Protein 4UHB (pdb70)

Sequence (640 aa):
KKIEHKMVAVNGLNMHLAELGEGPTILFIHGFPELWYSWRHQMVYLAERGYRAVAPDLRGYGDTTGAPLNDPSKFSILHLVGDVVALLEAIAPNEEKVFVVAHDWGALIAWHLCLFRPDKVKALVNLSSVHFSKRNPKMNKVEGLKAIYGEDHYVSRFQVPGEIEAEFAPIGAKSVLKKILTYRDPAPFYFPKGKGLEAIPDAPVALSSWLSEEELDYYANKFEQTGFTGAVNYYRALPINWELTAPWTGAQVKVPTKFIVGEFDLVYHIPGAKEYIHNGGFKKDVPLLEEVVVLEGAAHFVSQERPHEISKHIYDFIQKFTKIEHKMVAVNGLNMHLAELGEGPTILFIHGFPELWYSWRHQMVYLAERGYRAVAPDLRGYGDTTGAPLNDPSKFSILHLVGDVVALLEAIAPNEEKVFVVAHDWGALIAWHLCLFRPDKVKALVNLSVHFSKRNPKMNKVEGLKAIYGEDHYVSRFQVPGEIEAEFAPIGAKSVLKKILTYRDPAPFYFPKGKGLEAIPDAPVALSSWLSEEELDYYANKFEQTGFTGAVNYYRALPINWELTAPWTGAQVKVPTKFIVGEFDLVYHIPGAKEYIHNGGFKKDVPLLEEVVVLEGAAHFVSQERPHEISKHIYDFIQKF

Structure (mmCIF, N/CA/C/O backbone):
data_4UHB
#
_entry.id   4UHB
#
_cell.length_a   55.800
_cell.length_b   96.330
_cell.length_c   121.780
_cell.angle_alpha   90.00
_cell.angle_beta   90.00
_cell.angle_gamma   90.00
#
_symmetry.space_group_name_H-M   'P 21 21 21'
#
loop_
_entity.id
_entity.type
_entity.pdbx_description
1 polymer 'EPOXIDE HYDROLASE'
2 non-polymer GLYCEROL
3 non-polymer 1,2-ETHANEDIOL
4 water water
#
loop_
_atom_site.group_PDB
_atom_site.id
_atom_site.type_symbol
_atom_site.label_atom_id
_atom_site.label_alt_id
_atom_site.label_comp_id
_atom_site.label_asym_id
_atom_site.label_entity_id
_atom_site.label_seq_id
_atom_site.pdbx_PDB_ins_code
_atom_site.Cartn_x
_atom_site.Cartn_y
_atom_site.Cartn_z
_atom_site.occupancy
_atom_site.B_iso_or_equiv
_atom_site.auth_seq_id
_atom_site.auth_comp_id
_atom_site.auth_asym_id
_atom_site.auth_atom_id
_atom_site.pdbx_PDB_model_num
ATOM 1 N N . LYS A 1 2 ? 15.061 88.262 4.124 1.00 58.51 2 LYS A N 1
ATOM 2 C CA . LYS A 1 2 ? 15.697 87.505 2.990 1.00 54.19 2 LYS A CA 1
ATOM 3 C C . LYS A 1 2 ? 16.748 86.613 3.574 1.00 49.18 2 LYS A C 1
ATOM 4 O O . LYS A 1 2 ? 17.208 86.864 4.665 1.00 49.51 2 LYS A O 1
ATOM 10 N N . LYS A 1 3 ? 17.106 85.544 2.883 1.00 46.12 3 LYS A N 1
ATOM 11 C CA . LYS A 1 3 ? 18.254 84.751 3.282 1.00 41.76 3 LYS A CA 1
ATOM 12 C C . LYS A 1 3 ? 19.436 85.432 2.595 1.00 36.52 3 LYS A C 1
ATOM 13 O O . LYS A 1 3 ? 19.269 86.224 1.694 1.00 37.08 3 LYS A O 1
ATOM 19 N N . ILE A 1 4 ? 20.626 85.083 3.039 1.00 32.91 4 ILE A N 1
ATOM 20 C CA . ILE A 1 4 ? 21.883 85.512 2.421 1.00 29.23 4 ILE A CA 1
ATOM 21 C C . ILE A 1 4 ? 21.898 85.011 0.990 1.00 27.60 4 ILE A C 1
ATOM 22 O O . ILE A 1 4 ? 21.652 83.827 0.754 1.00 27.55 4 ILE A O 1
ATOM 27 N N . GLU A 1 5 ? 22.180 85.907 0.055 1.00 27.31 5 GLU A N 1
ATOM 28 C CA . GLU A 1 5 ? 22.248 85.578 -1.354 1.00 27.08 5 GLU A CA 1
ATOM 29 C C . GLU A 1 5 ? 23.703 85.368 -1.813 1.00 24.09 5 GLU A C 1
ATOM 30 O O . GLU A 1 5 ? 24.629 86.067 -1.343 1.00 23.73 5 GLU A O 1
ATOM 36 N N . HIS A 1 6 ? 23.903 84.418 -2.722 1.00 22.78 6 HIS A N 1
ATOM 37 C CA . HIS A 1 6 ? 25.230 84.102 -3.220 1.00 20.75 6 HIS A CA 1
ATOM 38 C C . HIS A 1 6 ? 25.324 84.310 -4.702 1.00 22.61 6 HIS A C 1
ATOM 39 O O . HIS A 1 6 ? 24.395 83.935 -5.417 1.00 24.36 6 HIS A O 1
ATOM 46 N N . LYS A 1 7 ? 26.434 84.879 -5.161 1.00 22.91 7 LYS A N 1
ATOM 47 C CA . LYS A 1 7 ? 26.643 85.062 -6.599 1.00 25.84 7 LYS A CA 1
ATOM 48 C C . LYS A 1 7 ? 28.119 84.957 -6.921 1.00 25.60 7 LYS A C 1
ATOM 49 O O . LYS A 1 7 ? 28.952 84.966 -6.023 1.00 23.32 7 LYS A O 1
ATOM 55 N N . MET A 1 8 ? 28.414 84.870 -8.221 1.00 14.62 8 MET A N 1
ATOM 56 C CA . MET A 1 8 ? 29.786 84.811 -8.736 1.00 15.28 8 MET A CA 1
ATOM 57 C C . MET A 1 8 ? 30.075 86.068 -9.485 1.00 15.55 8 MET A C 1
ATOM 58 O O . MET A 1 8 ? 29.256 86.464 -10.296 1.00 15.67 8 MET A O 1
ATOM 63 N N . VAL A 1 9 ? 31.182 86.725 -9.166 1.00 16.08 9 VAL A N 1
ATOM 64 C CA . VAL A 1 9 ? 31.589 87.949 -9.821 1.00 17.42 9 VAL A CA 1
ATOM 65 C C . VAL A 1 9 ? 32.974 87.743 -10.426 1.00 17.45 9 VAL A C 1
ATOM 66 O O . VAL A 1 9 ? 33.881 87.271 -9.741 1.00 16.80 9 VAL A O 1
ATOM 70 N N . ALA A 1 10 ? 33.157 88.099 -11.689 1.00 17.69 10 ALA A N 1
ATOM 71 C CA . ALA A 1 10 ? 34.486 87.989 -12.296 1.00 19.46 10 ALA A CA 1
ATOM 72 C C . ALA A 1 10 ? 35.300 89.193 -11.920 1.00 20.41 10 ALA A C 1
ATOM 73 O O . ALA A 1 10 ? 34.920 90.293 -12.240 1.00 23.10 10 ALA A O 1
ATOM 75 N N . VAL A 1 11 ? 36.414 88.980 -11.252 1.00 21.25 11 VAL A N 1
ATOM 76 C CA . VAL A 1 11 ? 37.303 90.066 -10.812 1.00 23.21 11 VAL A CA 1
ATOM 77 C C . VAL A 1 11 ? 38.779 89.660 -10.874 1.00 21.25 11 VAL A C 1
ATOM 78 O O . VAL A 1 11 ? 39.174 88.603 -10.346 1.00 20.40 11 VAL A O 1
ATOM 82 N N . ASN A 1 12 ? 39.586 90.499 -11.526 1.00 19.89 12 ASN A N 1
ATOM 83 C CA . ASN A 1 12 ? 41.048 90.339 -11.510 1.00 19.15 12 ASN A CA 1
ATOM 84 C C . ASN A 1 12 ? 41.538 88.923 -11.866 1.00 18.50 12 ASN A C 1
ATOM 85 O O . ASN A 1 12 ? 42.485 88.393 -11.230 1.00 19.20 12 ASN A O 1
ATOM 90 N N . GLY A 1 13 ? 40.908 88.298 -12.864 1.00 18.64 13 GLY A N 1
ATOM 91 C CA . GLY A 1 13 ? 41.336 86.974 -13.275 1.00 18.80 13 GLY A CA 1
ATOM 92 C C . GLY A 1 13 ? 40.628 85.827 -12.558 1.00 18.59 13 GLY A C 1
ATOM 93 O O . GLY A 1 13 ? 40.889 84.673 -12.872 1.00 21.12 13 GLY A O 1
ATOM 94 N N . LEU A 1 14 ? 39.796 86.125 -11.568 1.00 16.39 14 LEU A N 1
ATOM 95 C CA . LEU A 1 14 ? 39.088 85.120 -10.776 1.00 15.39 14 LEU A CA 1
ATOM 96 C C . LEU A 1 14 ? 37.596 85.141 -11.024 1.00 14.95 14 LEU A C 1
ATOM 97 O O . LEU A 1 14 ? 37.064 86.087 -11.519 1.00 14.74 14 LEU A O 1
ATOM 102 N N . ASN A 1 15 ? 36.945 84.061 -10.640 1.00 14.75 15 ASN A N 1
ATOM 103 C CA . ASN A 1 15 ? 35.512 84.014 -10.486 1.00 15.28 15 ASN A CA 1
ATOM 104 C C . ASN A 1 15 ? 35.252 84.013 -8.989 1.00 14.24 15 ASN A C 1
ATOM 105 O O . ASN A 1 15 ? 35.394 83.008 -8.331 1.00 13.98 15 ASN A O 1
ATOM 110 N N . MET A 1 16 ? 34.897 85.165 -8.444 1.00 14.08 16 MET A N 1
ATOM 111 C CA . MET A 1 16 ? 34.810 85.312 -6.997 1.00 14.26 16 MET A CA 1
ATOM 112 C C . MET A 1 16 ? 33.400 85.093 -6.455 1.00 14.19 16 MET A C 1
ATOM 113 O O . MET A 1 16 ? 32.414 85.681 -6.925 1.00 13.82 16 MET A O 1
ATOM 118 N N . HIS A 1 17 ? 33.300 84.241 -5.444 1.00 13.62 17 HIS A N 1
ATOM 119 C CA . HIS A 1 17 ? 32.054 84.073 -4.733 1.00 14.39 17 HIS A CA 1
ATOM 120 C C . HIS A 1 17 ? 31.834 85.196 -3.744 1.00 13.66 17 HIS A C 1
ATOM 121 O O . HIS A 1 17 ? 32.681 85.494 -2.889 1.00 12.07 17 HIS A O 1
ATOM 128 N N . LEU A 1 18 ? 30.644 85.763 -3.829 1.00 14.29 18 LEU A N 1
ATOM 129 C CA . LEU A 1 18 ? 30.200 86.856 -2.983 1.00 14.91 18 LEU A CA 1
ATOM 130 C C . LEU A 1 18 ? 28.872 86.471 -2.279 1.00 15.30 18 LEU A C 1
ATOM 131 O O . LEU A 1 18 ? 27.904 86.072 -2.932 1.00 14.95 18 LEU A O 1
ATOM 136 N N . ALA A 1 19 ? 28.873 86.555 -0.950 1.00 14.32 19 ALA A N 1
ATOM 137 C CA . ALA A 1 19 ? 27.688 86.434 -0.180 1.00 14.27 19 ALA A CA 1
ATOM 138 C C . ALA A 1 19 ? 27.184 87.845 0.130 1.00 14.17 19 ALA A C 1
ATOM 139 O O . ALA A 1 19 ? 27.951 88.714 0.496 1.00 13.44 19 ALA A O 1
ATOM 141 N N . GLU A 1 20 ? 25.885 88.035 0.084 1.00 13.98 20 GLU A N 1
ATOM 142 C CA . GLU A 1 20 ? 25.306 89.358 0.269 1.00 14.95 20 GLU A CA 1
ATOM 143 C C . GLU A 1 20 ? 23.997 89.300 1.067 1.00 15.30 20 GLU A C 1
ATOM 144 O O . GLU A 1 20 ? 23.222 88.321 0.971 1.00 15.66 20 GLU A O 1
ATOM 150 N N . LEU A 1 21 ? 23.781 90.306 1.910 1.00 14.89 21 LEU A N 1
ATOM 151 C CA . LEU A 1 21 ? 22.568 90.410 2.693 1.00 14.74 21 LEU A CA 1
ATOM 152 C C . LEU A 1 21 ? 22.344 91.871 3.034 1.00 14.35 21 LEU A C 1
ATOM 153 O O . LEU A 1 21 ? 23.276 92.554 3.500 1.00 12.95 21 LEU A O 1
ATOM 158 N N . GLY A 1 22 ? 21.099 92.346 2.820 1.00 14.68 22 GLY A N 1
ATOM 159 C CA . GLY A 1 22 ? 20.770 93.713 3.156 1.00 15.20 22 GLY A CA 1
ATOM 160 C C . GLY A 1 22 ? 20.836 94.703 1.993 1.00 15.42 22 GLY A C 1
ATOM 161 O O . GLY A 1 22 ? 21.342 94.382 0.918 1.00 15.33 22 GLY A O 1
ATOM 162 N N . GLU A 1 23 ? 20.297 95.904 2.220 1.00 15.45 23 GLU A N 1
ATOM 163 C CA . GLU A 1 23 ? 20.326 96.990 1.271 1.00 16.08 23 GLU A CA 1
ATOM 164 C C . GLU A 1 23 ? 20.817 98.243 1.986 1.00 16.23 23 GLU A C 1
ATOM 165 O O . GLU A 1 23 ? 20.775 98.272 3.239 1.00 15.59 23 GLU A O 1
ATOM 171 N N . GLY A 1 24 ? 21.203 99.307 1.254 1.00 16.35 24 GLY A N 1
ATOM 172 C CA . GLY A 1 24 ? 21.780 100.512 1.940 1.00 16.46 24 GLY A CA 1
ATOM 173 C C . GLY A 1 24 ? 23.276 100.602 1.674 1.00 15.92 24 GLY A C 1
ATOM 174 O O . GLY A 1 24 ? 23.792 99.876 0.820 1.00 15.64 24 GLY A O 1
ATOM 175 N N . PRO A 1 25 ? 23.973 101.482 2.392 1.00 15.41 25 PRO A N 1
ATOM 176 C CA . PRO A 1 25 ? 25.383 101.655 2.164 1.00 15.03 25 PRO A CA 1
ATOM 177 C C . PRO A 1 25 ? 26.144 100.314 2.302 1.00 14.08 25 PRO A C 1
ATOM 178 O O . PRO A 1 25 ? 25.814 99.482 3.170 1.00 13.51 25 PRO A O 1
ATOM 182 N N . THR A 1 26 ? 27.155 100.155 1.474 1.00 13.20 26 THR A N 1
ATOM 183 C CA . THR A 1 26 ? 27.926 98.914 1.443 1.00 12.39 26 THR A CA 1
ATOM 184 C C . THR A 1 26 ? 28.904 98.830 2.608 1.00 11.69 26 THR A C 1
ATOM 185 O O . THR A 1 26 ? 29.616 99.782 2.903 1.00 12.02 26 THR A O 1
ATOM 189 N N . ILE A 1 27 ? 28.945 97.649 3.203 1.00 11.17 27 ILE A N 1
ATOM 190 C CA . ILE A 1 27 ? 30.044 97.209 4.080 1.00 10.92 27 ILE A CA 1
ATOM 191 C C . ILE A 1 27 ? 30.658 95.967 3.510 1.00 10.66 27 ILE A C 1
ATOM 192 O O . ILE A 1 27 ? 29.973 94.946 3.414 1.00 11.26 27 ILE A O 1
ATOM 197 N N . LEU A 1 28 ? 31.943 96.058 3.154 1.00 10.64 28 LEU A N 1
ATOM 198 C CA . LEU A 1 28 ? 32.722 94.952 2.674 1.00 10.45 28 LEU A CA 1
ATOM 199 C C . LEU A 1 28 ? 33.427 94.271 3.851 1.00 10.16 28 LEU A C 1
ATOM 200 O O . LEU A 1 28 ? 34.237 94.920 4.489 1.00 10.20 28 LEU A O 1
ATOM 205 N N . PHE A 1 29 ? 33.174 92.957 4.031 1.00 9.70 29 PHE A N 1
ATOM 206 C CA . PHE A 1 29 ? 33.777 92.145 5.042 1.00 9.90 29 PHE A CA 1
ATOM 207 C C . PHE A 1 29 ? 34.803 91.186 4.421 1.00 9.51 29 PHE A C 1
ATOM 208 O O . PHE A 1 29 ? 34.464 90.413 3.539 1.00 9.91 29 PHE A O 1
ATOM 216 N N . ILE A 1 30 ? 36.015 91.181 4.954 1.00 9.62 30 ILE A N 1
ATOM 217 C CA . ILE A 1 30 ? 37.148 90.431 4.471 1.00 9.39 30 ILE A CA 1
ATOM 218 C C . ILE A 1 30 ? 37.696 89.438 5.527 1.00 9.46 30 ILE A C 1
ATOM 219 O O . ILE A 1 30 ? 38.355 89.818 6.495 1.00 9.62 30 ILE A O 1
ATOM 224 N N . HIS A 1 31 ? 37.469 88.147 5.281 1.00 9.58 31 HIS A N 1
ATOM 225 C CA . HIS A 1 31 ? 37.891 87.075 6.194 1.00 9.72 31 HIS A CA 1
ATOM 226 C C . HIS A 1 31 ? 39.383 86.808 6.178 1.00 9.72 31 HIS A C 1
ATOM 227 O O . HIS A 1 31 ? 40.133 87.341 5.360 1.00 10.26 31 HIS A O 1
ATOM 234 N N . GLY A 1 32 ? 39.797 85.919 7.079 1.00 9.76 32 GLY A N 1
ATOM 235 C CA . GLY A 1 32 ? 41.142 85.532 7.222 1.00 9.81 32 GLY A CA 1
ATOM 236 C C . GLY A 1 32 ? 41.370 84.052 7.114 1.00 9.89 32 GLY A C 1
ATOM 237 O O . GLY A 1 32 ? 40.603 83.348 6.438 1.00 9.39 32 GLY A O 1
ATOM 238 N N . PHE A 1 33 ? 42.434 83.585 7.769 1.00 10.08 33 PHE A N 1
ATOM 239 C CA . PHE A 1 33 ? 42.923 82.193 7.644 1.00 10.50 33 PHE A CA 1
ATOM 240 C C . PHE A 1 33 ? 42.582 81.343 8.873 1.00 10.75 33 PHE A C 1
ATOM 241 O O . PHE A 1 33 ? 42.771 81.784 10.031 1.00 10.37 33 PHE A O 1
ATOM 249 N N . PRO A 1 34 ? 42.114 80.116 8.670 1.00 10.38 34 PRO A N 1
ATOM 250 C CA . PRO A 1 34 ? 41.674 79.417 7.492 1.00 11.06 34 PRO A CA 1
ATOM 251 C C . PRO A 1 34 ? 40.168 79.487 7.443 1.00 11.09 34 PRO A C 1
ATOM 252 O O . PRO A 1 34 ? 39.488 78.612 7.944 1.00 11.56 34 PRO A O 1
ATOM 256 N N . GLU A 1 35 ? 39.665 80.614 7.006 1.00 11.25 35 GLU A N 1
ATOM 257 C CA . GLU A 1 35 ? 38.250 80.967 7.192 1.00 11.64 35 GLU A CA 1
ATOM 258 C C . GLU A 1 35 ? 37.549 81.133 5.847 1.00 10.85 35 GLU A C 1
ATOM 259 O O . GLU A 1 35 ? 38.080 80.696 4.827 1.00 11.10 35 GLU A O 1
ATOM 265 N N . LEU A 1 36 ? 36.359 81.718 5.830 1.00 10.24 36 LEU A N 1
ATOM 266 C CA . LEU A 1 36 ? 35.504 81.817 4.639 1.00 9.93 36 LEU A CA 1
ATOM 267 C C . LEU A 1 36 ? 34.601 83.031 4.857 1.00 10.09 36 LEU A C 1
ATOM 268 O O . LEU A 1 36 ? 34.542 83.558 5.937 1.00 10.10 36 LEU A O 1
ATOM 273 N N . TRP A 1 37 ? 33.805 83.358 3.865 1.00 10.50 37 TRP A N 1
ATOM 274 C CA . TRP A 1 37 ? 32.798 84.439 3.977 1.00 10.65 37 TRP A CA 1
ATOM 275 C C . TRP A 1 37 ? 31.933 84.194 5.220 1.00 11.17 37 TRP A C 1
ATOM 276 O O . TRP A 1 37 ? 31.522 85.126 5.921 1.00 11.52 37 TRP A O 1
ATOM 287 N N . TYR A 1 38 ? 31.709 82.912 5.484 1.00 10.88 38 TYR A N 1
ATOM 288 C CA . TYR A 1 38 ? 30.835 82.396 6.534 1.00 11.30 38 TYR A CA 1
ATOM 289 C C . TYR A 1 38 ? 31.226 82.833 7.926 1.00 11.09 38 TYR A C 1
ATOM 290 O O . TYR A 1 38 ? 30.351 82.896 8.837 1.00 11.08 38 TYR A O 1
ATOM 299 N N . SER A 1 39 ? 32.480 83.236 8.117 1.00 10.78 39 SER A N 1
ATOM 300 C CA . SER A 1 39 ? 32.923 83.743 9.441 1.00 11.03 39 SER A CA 1
ATOM 301 C C . SER A 1 39 ? 32.234 85.047 9.839 1.00 11.10 39 SER A C 1
ATOM 302 O O . SER A 1 39 ? 32.224 85.431 11.017 1.00 11.20 39 SER A O 1
ATOM 305 N N . TRP A 1 40 ? 31.624 85.710 8.857 1.00 10.95 40 TRP A N 1
ATOM 306 C CA . TRP A 1 40 ? 30.852 86.899 9.082 1.00 10.66 40 TRP A CA 1
ATOM 307 C C . TRP A 1 40 ? 29.350 86.733 9.279 1.00 11.28 40 TRP A C 1
ATOM 308 O O . TRP A 1 40 ? 28.646 87.745 9.359 1.00 12.22 40 TRP A O 1
ATOM 319 N N . ARG A 1 41 ? 28.883 85.495 9.327 1.00 11.84 41 ARG A N 1
ATOM 320 C CA . ARG A 1 41 ? 27.443 85.209 9.437 1.00 12.55 41 ARG A CA 1
ATOM 321 C C . ARG A 1 41 ? 26.658 86.067 10.433 1.00 13.02 41 ARG A C 1
ATOM 322 O O . ARG A 1 41 ? 25.577 86.543 10.093 1.00 13.67 41 ARG A O 1
ATOM 330 N N . HIS A 1 42 ? 27.201 86.284 11.636 1.00 12.41 42 HIS A N 1
ATOM 331 C CA . HIS A 1 42 ? 26.460 87.049 12.683 1.00 13.39 42 HIS A CA 1
ATOM 332 C C . HIS A 1 42 ? 26.472 88.553 12.377 1.00 12.45 42 HIS A C 1
ATOM 333 O O . HIS A 1 42 ? 25.460 89.265 12.541 1.00 11.81 42 HIS A O 1
ATOM 340 N N . GLN A 1 43 ? 27.592 89.056 11.878 1.00 11.54 43 GLN A N 1
ATOM 341 C CA . GLN A 1 43 ? 27.651 90.477 11.550 1.00 11.27 43 GLN A CA 1
ATOM 342 C C . GLN A 1 43 ? 26.819 90.878 10.316 1.00 11.44 43 GLN A C 1
ATOM 343 O O . GLN A 1 43 ? 26.239 91.987 10.242 1.00 11.29 43 GLN A O 1
ATOM 349 N N . MET A 1 44 ? 26.811 90.020 9.309 1.00 11.97 44 MET A N 1
ATOM 350 C CA . MET A 1 44 ? 25.964 90.271 8.132 1.00 12.40 44 MET A CA 1
ATOM 351 C C . MET A 1 44 ? 24.484 90.532 8.562 1.00 12.48 44 MET A C 1
ATOM 352 O O . MET A 1 44 ? 23.864 91.519 8.168 1.00 12.37 44 MET A O 1
ATOM 357 N N . VAL A 1 45 ? 23.969 89.658 9.415 1.00 12.39 45 VAL A N 1
ATOM 358 C CA . VAL A 1 45 ? 22.605 89.761 9.893 1.00 12.90 45 VAL A CA 1
ATOM 359 C C . VAL A 1 45 ? 22.449 91.048 10.677 1.00 12.70 45 VAL A C 1
ATOM 360 O O . VAL A 1 45 ? 21.543 91.817 10.448 1.00 12.50 45 VAL A O 1
ATOM 364 N N . TYR A 1 46 ? 23.360 91.250 11.620 1.00 12.54 46 TYR A N 1
ATOM 365 C CA . TYR A 1 46 ? 23.239 92.347 12.553 1.00 12.75 46 TYR A CA 1
ATOM 366 C C . TYR A 1 46 ? 23.236 93.687 11.821 1.00 12.74 46 TYR A C 1
ATOM 367 O O . TYR A 1 46 ? 22.360 94.534 12.055 1.00 12.88 46 TYR A O 1
ATOM 376 N N . LEU A 1 47 ? 24.165 93.848 10.888 1.00 12.76 47 LEU A N 1
ATOM 377 C CA . LEU A 1 47 ? 24.240 95.070 10.095 1.00 13.48 47 LEU A CA 1
ATOM 378 C C . LEU A 1 47 ? 23.144 95.218 9.019 1.00 13.62 47 LEU A C 1
ATOM 379 O O . LEU A 1 47 ? 22.635 96.309 8.808 1.00 13.30 47 LEU A O 1
ATOM 384 N N . ALA A 1 48 ? 22.777 94.131 8.378 1.00 13.73 48 ALA A N 1
ATOM 385 C CA . ALA A 1 48 ? 21.671 94.159 7.409 1.00 14.78 48 ALA A CA 1
ATOM 386 C C . ALA A 1 48 ? 20.375 94.557 8.079 1.00 16.08 48 ALA A C 1
ATOM 387 O O . ALA A 1 48 ? 19.581 95.363 7.545 1.00 16.43 48 ALA A O 1
ATOM 389 N N . GLU A 1 49 ? 20.183 94.055 9.287 1.00 17.17 49 GLU A N 1
ATOM 390 C CA . GLU A 1 49 ? 18.959 94.473 9.947 1.00 18.84 49 GLU A CA 1
ATOM 391 C C . GLU A 1 49 ? 18.993 95.941 10.356 1.00 18.33 49 GLU A C 1
ATOM 392 O O . GLU A 1 49 ? 17.963 96.513 10.630 1.00 18.50 49 GLU A O 1
ATOM 398 N N . ARG A 1 50 ? 20.094 96.597 10.343 1.00 16.54 50 ARG A N 1
ATOM 399 C CA . ARG A 1 50 ? 20.163 98.019 10.713 1.00 16.45 50 ARG A CA 1
ATOM 400 C C . ARG A 1 50 ? 20.422 98.929 9.521 1.00 16.13 50 ARG A C 1
ATOM 401 O O . ARG A 1 50 ? 20.946 100.042 9.683 1.00 15.97 50 ARG A O 1
ATOM 409 N N . GLY A 1 51 ? 20.071 98.458 8.320 1.00 15.34 51 GLY A N 1
ATOM 410 C CA . GLY A 1 51 ? 20.026 99.326 7.146 1.00 15.45 51 GLY A CA 1
ATOM 411 C C . GLY A 1 51 ? 21.298 99.432 6.289 1.00 14.82 51 GLY A C 1
ATOM 412 O O . GLY A 1 51 ? 21.460 100.392 5.564 1.00 14.72 51 GLY A O 1
ATOM 413 N N . TYR A 1 52 ? 22.166 98.420 6.357 1.00 14.30 52 TYR A N 1
ATOM 414 C CA . TYR A 1 52 ? 23.375 98.348 5.546 1.00 14.47 52 TYR A CA 1
ATOM 415 C C . TYR A 1 52 ? 23.343 97.111 4.645 1.00 14.74 52 TYR A C 1
ATOM 416 O O . TYR A 1 52 ? 22.644 96.134 4.913 1.00 14.20 52 TYR A O 1
ATOM 425 N N . ARG A 1 53 ? 24.072 97.183 3.534 1.00 14.94 53 ARG A N 1
ATOM 426 C CA . ARG A 1 53 ? 24.260 96.052 2.652 1.00 14.54 53 ARG A CA 1
ATOM 427 C C . ARG A 1 53 ? 25.602 95.377 2.940 1.00 13.28 53 ARG A C 1
ATOM 428 O O . ARG A 1 53 ? 26.688 95.926 2.650 1.00 12.32 53 ARG A O 1
ATOM 436 N N . ALA A 1 54 ? 25.508 94.196 3.514 1.00 12.69 54 ALA A N 1
ATOM 437 C CA . ALA A 1 54 ? 26.692 93.423 3.873 1.00 12.30 54 ALA A CA 1
ATOM 438 C C . ALA A 1 54 ? 27.111 92.540 2.727 1.00 11.86 54 ALA A C 1
ATOM 439 O O . ALA A 1 54 ? 26.264 91.815 2.221 1.00 11.17 54 ALA A O 1
ATOM 441 N N . VAL A 1 55 ? 28.398 92.648 2.336 1.00 10.93 55 VAL A N 1
ATOM 442 C CA . VAL A 1 55 ? 28.981 91.880 1.252 1.00 11.25 55 VAL A CA 1
ATOM 443 C C . VAL A 1 55 ? 30.217 91.190 1.765 1.00 10.70 55 VAL A C 1
ATOM 444 O O . VAL A 1 55 ? 31.127 91.827 2.332 1.00 10.60 55 VAL A O 1
ATOM 448 N N . ALA A 1 56 ? 30.259 89.895 1.590 1.00 10.59 56 ALA A N 1
ATOM 449 C CA . ALA A 1 56 ? 31.398 89.112 2.063 1.00 10.28 56 ALA A CA 1
ATOM 450 C C . ALA A 1 56 ? 31.874 88.108 1.038 1.00 10.40 56 ALA A C 1
ATOM 451 O O . ALA A 1 56 ? 31.175 87.108 0.783 1.00 11.01 56 ALA A O 1
ATOM 453 N N . PRO A 1 57 ? 33.026 88.363 0.444 1.00 10.38 57 PRO A N 1
ATOM 454 C CA . PRO A 1 57 ? 33.519 87.340 -0.467 1.00 10.76 57 PRO A CA 1
ATOM 455 C C . PRO A 1 57 ? 34.317 86.197 0.174 1.00 10.46 57 PRO A C 1
ATOM 456 O O . PRO A 1 57 ? 34.824 86.294 1.266 1.00 10.08 57 PRO A O 1
ATOM 460 N N . ASP A 1 58 ? 34.455 85.125 -0.587 1.00 10.83 58 ASP A N 1
ATOM 461 C CA . ASP A 1 58 ? 35.549 84.199 -0.413 1.00 10.82 58 ASP A CA 1
ATOM 462 C C . ASP A 1 58 ? 36.736 84.815 -1.163 1.00 11.07 58 ASP A C 1
ATOM 463 O O . ASP A 1 58 ? 36.612 85.151 -2.333 1.00 11.10 58 ASP A O 1
ATOM 468 N N . LEU A 1 59 ? 37.865 84.903 -0.499 1.00 10.52 59 LEU A N 1
ATOM 469 C CA . LEU A 1 59 ? 39.051 85.450 -1.108 1.00 11.07 59 LEU A CA 1
ATOM 470 C C . LEU A 1 59 ? 39.674 84.490 -2.103 1.00 10.90 59 LEU A C 1
ATOM 471 O O . LEU A 1 59 ? 39.301 83.323 -2.179 1.00 10.84 59 LEU A O 1
ATOM 476 N N . ARG A 1 60 ? 40.615 85.014 -2.879 1.00 10.76 60 ARG A N 1
ATOM 477 C CA . ARG A 1 60 ? 41.431 84.223 -3.766 1.00 11.12 60 ARG A CA 1
ATOM 478 C C . ARG A 1 60 ? 41.923 82.932 -3.045 1.00 11.29 60 ARG A C 1
ATOM 479 O O . ARG A 1 60 ? 42.460 83.001 -1.929 1.00 10.90 60 ARG A O 1
ATOM 487 N N . GLY A 1 61 ? 41.685 81.766 -3.641 1.00 11.53 61 GLY A N 1
ATOM 488 C CA . GLY A 1 61 ? 42.216 80.508 -3.092 1.00 12.11 61 GLY A CA 1
ATOM 489 C C . GLY A 1 61 ? 41.322 79.839 -2.049 1.00 12.35 61 GLY A C 1
ATOM 490 O O . GLY A 1 61 ? 41.639 78.738 -1.575 1.00 13.42 61 GLY A O 1
ATOM 491 N N . TYR A 1 62 ? 40.191 80.477 -1.744 1.00 11.84 62 TYR A N 1
ATOM 492 C CA . TYR A 1 62 ? 39.266 80.061 -0.734 1.00 11.67 62 TYR A CA 1
ATOM 493 C C . TYR A 1 62 ? 37.894 79.713 -1.250 1.00 11.53 62 TYR A C 1
ATOM 494 O O . TYR A 1 62 ? 37.343 80.362 -2.125 1.00 11.24 62 TYR A O 1
ATOM 503 N N . GLY A 1 63 ? 37.330 78.676 -0.648 1.00 12.35 63 GLY A N 1
ATOM 504 C CA . GLY A 1 63 ? 35.874 78.470 -0.702 1.00 12.65 63 GLY A CA 1
ATOM 505 C C . GLY A 1 63 ? 35.400 78.272 -2.129 1.00 13.46 63 GLY A C 1
ATOM 506 O O . GLY A 1 63 ? 35.992 77.471 -2.868 1.00 13.93 63 GLY A O 1
ATOM 507 N N . ASP A 1 64 ? 34.382 79.019 -2.510 1.00 13.93 64 ASP A N 1
ATOM 508 C CA . ASP A 1 64 ? 33.800 78.953 -3.831 1.00 15.07 64 ASP A CA 1
ATOM 509 C C . ASP A 1 64 ? 34.433 79.871 -4.863 1.00 14.10 64 ASP A C 1
ATOM 510 O O . ASP A 1 64 ? 33.972 79.923 -6.007 1.00 14.04 64 ASP A O 1
ATOM 515 N N . THR A 1 65 ? 35.470 80.610 -4.469 1.00 13.68 65 THR A N 1
ATOM 516 C CA . THR A 1 65 ? 36.203 81.477 -5.393 1.00 13.64 65 THR A CA 1
ATOM 517 C C . THR A 1 65 ? 37.218 80.654 -6.187 1.00 14.27 65 THR A C 1
ATOM 518 O O . THR A 1 65 ? 37.992 79.911 -5.606 1.00 14.34 65 THR A O 1
ATOM 522 N N . THR A 1 66 ? 37.153 80.777 -7.514 1.00 14.99 66 THR A N 1
ATOM 523 C CA . THR A 1 66 ? 37.998 80.022 -8.424 1.00 16.03 66 THR A CA 1
ATOM 524 C C . THR A 1 66 ? 38.869 80.908 -9.302 1.00 16.18 66 THR A C 1
ATOM 525 O O . THR A 1 66 ? 38.589 82.101 -9.500 1.00 14.96 66 THR A O 1
ATOM 529 N N . GLY A 1 67 ? 39.922 80.253 -9.814 1.00 17.43 67 GLY A N 1
ATOM 530 C CA . GLY A 1 67 ? 40.773 80.736 -10.891 1.00 18.10 67 GLY A CA 1
ATOM 531 C C . GLY A 1 67 ? 42.233 81.013 -10.512 1.00 18.07 67 GLY A C 1
ATOM 532 O O . GLY A 1 67 ? 43.009 81.372 -11.351 1.00 18.79 67 GLY A O 1
ATOM 533 N N . ALA A 1 68 ? 42.583 80.995 -9.236 1.00 16.56 68 ALA A N 1
ATOM 534 C CA . ALA A 1 68 ? 43.928 81.354 -8.825 1.00 16.26 68 ALA A CA 1
ATOM 535 C C . ALA A 1 68 ? 44.732 80.061 -9.000 1.00 15.62 68 ALA A C 1
ATOM 536 O O . ALA A 1 68 ? 44.228 79.008 -8.679 1.00 15.73 68 ALA A O 1
ATOM 538 N N . PRO A 1 69 ? 45.948 80.132 -9.493 1.00 15.39 69 PRO A N 1
ATOM 539 C CA . PRO A 1 69 ? 46.615 78.822 -9.677 1.00 15.43 69 PRO A CA 1
ATOM 540 C C . PRO A 1 69 ? 47.277 78.333 -8.389 1.00 15.34 69 PRO A C 1
ATOM 541 O O . PRO A 1 69 ? 48.235 78.924 -7.933 1.00 14.98 69 PRO A O 1
ATOM 545 N N . LEU A 1 70 ? 46.806 77.217 -7.855 1.00 15.36 70 LEU A N 1
ATOM 546 C CA . LEU A 1 70 ? 47.286 76.726 -6.570 1.00 15.47 70 LEU A CA 1
ATOM 547 C C . LEU A 1 70 ? 48.746 76.349 -6.636 1.00 16.06 70 LEU A C 1
ATOM 548 O O . LEU A 1 70 ? 49.443 76.397 -5.612 1.00 15.96 70 LEU A O 1
ATOM 553 N N . ASN A 1 71 ? 49.206 75.973 -7.842 1.00 16.26 71 ASN A N 1
ATOM 554 C CA . ASN A 1 71 ? 50.565 75.530 -8.039 1.00 16.75 71 ASN A CA 1
ATOM 555 C C . ASN A 1 71 ? 51.592 76.693 -8.136 1.00 16.35 71 ASN A C 1
ATOM 556 O O . ASN A 1 71 ? 52.780 76.442 -8.355 1.00 15.96 71 ASN A O 1
ATOM 561 N N . ASP A 1 72 ? 51.143 77.935 -7.969 1.00 15.01 72 ASP A N 1
ATOM 562 C CA . ASP A 1 72 ? 52.013 79.122 -8.069 1.00 14.75 72 ASP A CA 1
ATOM 563 C C . ASP A 1 72 ? 51.716 80.130 -6.946 1.00 13.94 72 ASP A C 1
ATOM 564 O O . ASP A 1 72 ? 50.938 81.083 -7.107 1.00 13.25 72 ASP A O 1
ATOM 569 N N . PRO A 1 73 ? 52.346 79.931 -5.770 1.00 13.75 73 PRO A N 1
ATOM 570 C CA . PRO A 1 73 ? 52.123 80.831 -4.624 1.00 13.16 73 PRO A CA 1
ATOM 571 C C . PRO A 1 73 ? 52.428 82.290 -4.882 1.00 12.75 73 PRO A C 1
ATOM 572 O O . PRO A 1 73 ? 51.921 83.143 -4.140 1.00 11.97 73 PRO A O 1
ATOM 576 N N . SER A 1 74 ? 53.237 82.586 -5.900 1.00 13.13 74 SER A N 1
ATOM 577 C CA . SER A 1 74 ? 53.570 83.991 -6.236 1.00 13.25 74 SER A CA 1
ATOM 578 C C . SER A 1 74 ? 52.312 84.791 -6.641 1.00 13.13 74 SER A C 1
ATOM 579 O O . SER A 1 74 ? 52.327 85.993 -6.552 1.00 12.60 74 SER A O 1
ATOM 582 N N . LYS A 1 75 ? 51.260 84.097 -7.076 1.00 12.62 75 LYS A N 1
ATOM 583 C CA . LYS A 1 75 ? 50.012 84.745 -7.470 1.00 13.05 75 LYS A CA 1
ATOM 584 C C . LYS A 1 75 ? 49.075 84.996 -6.292 1.00 12.49 75 LYS A C 1
ATOM 585 O O . LYS A 1 75 ? 47.914 85.372 -6.472 1.00 12.37 75 LYS A O 1
ATOM 591 N N . PHE A 1 76 ? 49.609 84.817 -5.079 1.00 12.44 76 PHE A N 1
ATOM 592 C CA . PHE A 1 76 ? 48.877 85.080 -3.841 1.00 12.31 76 PHE A CA 1
ATOM 593 C C . PHE A 1 76 ? 49.541 86.219 -3.074 1.00 12.25 76 PHE A C 1
ATOM 594 O O . PHE A 1 76 ? 49.315 86.369 -1.867 1.00 11.68 76 PHE A O 1
ATOM 602 N N . SER A 1 77 ? 50.303 87.040 -3.797 1.00 12.14 77 SER A N 1
ATOM 603 C CA . SER A 1 77 ? 50.884 88.237 -3.209 1.00 12.21 77 SER A CA 1
ATOM 604 C C . SER A 1 77 ? 49.834 89.240 -2.737 1.00 11.81 77 SER A C 1
ATOM 605 O O . SER A 1 77 ? 48.673 89.248 -3.161 1.00 10.94 77 SER A O 1
ATOM 608 N N . ILE A 1 78 ? 50.317 90.136 -1.886 1.00 11.88 78 ILE A N 1
ATOM 609 C CA . ILE A 1 78 ? 49.477 91.189 -1.318 1.00 11.75 78 ILE A CA 1
ATOM 610 C C . ILE A 1 78 ? 49.006 92.118 -2.443 1.00 11.64 78 ILE A C 1
ATOM 611 O O . ILE A 1 78 ? 47.920 92.618 -2.358 1.00 11.33 78 ILE A O 1
ATOM 616 N N . LEU A 1 79 ? 49.800 92.284 -3.484 1.00 11.68 79 LEU A N 1
ATOM 617 C CA . LEU A 1 79 ? 49.387 93.096 -4.627 1.00 12.37 79 LEU A CA 1
ATOM 618 C C . LEU A 1 79 ? 48.257 92.429 -5.399 1.00 11.57 79 LEU A C 1
ATOM 619 O O . LEU A 1 79 ? 47.300 93.091 -5.881 1.00 10.95 79 LEU A O 1
ATOM 624 N N . HIS A 1 80 ? 48.364 91.116 -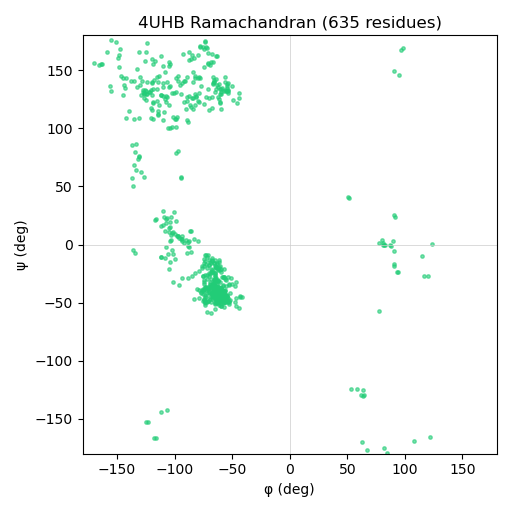5.587 1.00 11.33 80 HIS A N 1
ATOM 625 C CA . HIS A 1 80 ? 47.262 90.396 -6.250 1.00 11.15 80 HIS A CA 1
ATOM 626 C C . HIS A 1 80 ? 46.004 90.510 -5.414 1.00 10.76 80 HIS A C 1
ATOM 627 O O . HIS A 1 80 ? 44.911 90.732 -5.936 1.00 10.96 80 HIS A O 1
ATOM 634 N N . LEU A 1 81 ? 46.158 90.348 -4.095 1.00 10.44 81 LEU A N 1
ATOM 635 C CA . LEU A 1 81 ? 45.027 90.331 -3.186 1.00 10.04 81 LEU A CA 1
ATOM 636 C C . LEU A 1 81 ? 44.303 91.700 -3.168 1.00 9.91 81 LEU A C 1
ATOM 637 O O . LEU A 1 81 ? 43.083 91.751 -3.221 1.00 9.63 81 LEU A O 1
ATOM 642 N N . VAL A 1 82 ? 45.063 92.793 -3.054 1.00 9.81 82 VAL A N 1
ATOM 643 C CA . VAL A 1 82 ? 44.445 94.059 -3.066 1.00 10.06 82 VAL A CA 1
ATOM 644 C C . VAL A 1 82 ? 43.810 94.317 -4.445 1.00 10.17 82 VAL A C 1
ATOM 645 O O . VAL A 1 82 ? 42.761 94.958 -4.536 1.00 10.76 82 VAL A O 1
ATOM 649 N N . GLY A 1 83 ? 44.462 93.902 -5.515 1.00 10.51 83 GLY A N 1
ATOM 650 C CA . GLY A 1 83 ? 43.899 94.003 -6.878 1.00 11.09 83 GLY A CA 1
ATOM 651 C C . GLY A 1 83 ? 42.524 93.346 -6.980 1.00 11.14 83 GLY A C 1
ATOM 652 O O . GLY A 1 83 ? 41.581 93.912 -7.587 1.00 10.82 83 GLY A O 1
ATOM 653 N N . ASP A 1 84 ? 42.400 92.143 -6.367 1.00 11.28 84 ASP A N 1
ATOM 654 C CA . ASP A 1 84 ? 41.099 91.467 -6.273 1.00 11.18 84 ASP A CA 1
ATOM 655 C C . ASP A 1 84 ? 40.023 92.378 -5.643 1.00 10.90 84 ASP A C 1
ATOM 656 O O . ASP A 1 84 ? 38.895 92.523 -6.175 1.00 10.69 84 ASP A O 1
ATOM 661 N N . VAL A 1 85 ? 40.380 92.975 -4.514 1.00 11.17 85 VAL A N 1
ATOM 662 C CA . VAL A 1 85 ? 39.419 93.740 -3.734 1.00 11.43 85 VAL A CA 1
ATOM 663 C C . VAL A 1 85 ? 39.033 95.035 -4.452 1.00 11.57 85 VAL A C 1
ATOM 664 O O . VAL A 1 85 ? 37.850 95.403 -4.495 1.00 11.72 85 VAL A O 1
ATOM 668 N N . VAL A 1 86 ? 40.010 95.708 -5.049 1.00 11.52 86 VAL A N 1
ATOM 669 C CA . VAL A 1 86 ? 39.708 96.939 -5.830 1.00 12.06 86 VAL A CA 1
ATOM 670 C C . VAL A 1 86 ? 38.727 96.637 -6.978 1.00 11.97 86 VAL A C 1
ATOM 671 O O . VAL A 1 86 ? 37.689 97.317 -7.165 1.00 12.11 86 VAL A O 1
ATOM 675 N N . ALA A 1 87 ? 39.029 95.575 -7.729 1.00 12.03 87 ALA A N 1
ATOM 676 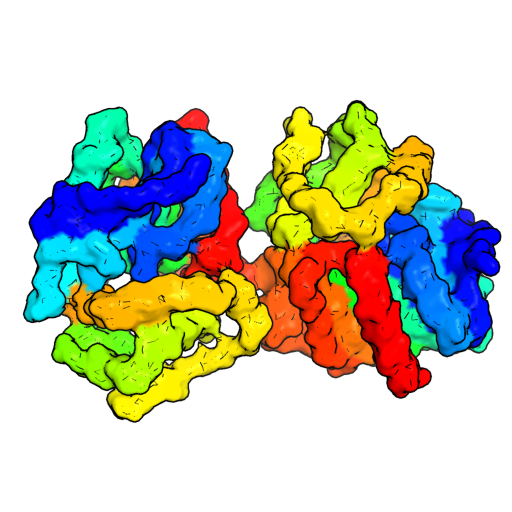C CA . ALA A 1 87 ? 38.182 95.164 -8.843 1.00 12.31 87 ALA A CA 1
ATOM 677 C C . ALA A 1 87 ? 36.794 94.715 -8.349 1.00 12.14 87 ALA A C 1
ATOM 678 O O . ALA A 1 87 ? 35.766 95.001 -8.991 1.00 12.45 87 ALA A O 1
ATOM 680 N N . LEU A 1 88 ? 36.750 94.070 -7.214 1.00 11.53 88 LEU A N 1
ATOM 681 C CA . LEU A 1 88 ? 35.497 93.639 -6.639 1.00 11.87 88 LEU A CA 1
ATOM 682 C C . LEU A 1 88 ? 34.608 94.852 -6.322 1.00 12.36 88 LEU A C 1
ATOM 683 O O . LEU A 1 88 ? 33.405 94.912 -6.683 1.00 12.85 88 LEU A O 1
ATOM 688 N N . LEU A 1 89 ? 35.193 95.826 -5.665 1.00 12.70 89 LEU A N 1
ATOM 689 C CA . LEU A 1 89 ? 34.452 97.046 -5.370 1.00 13.44 89 LEU A CA 1
ATOM 690 C C . LEU A 1 89 ? 33.976 97.832 -6.636 1.00 14.47 89 LEU A C 1
ATOM 691 O O . LEU A 1 89 ? 32.849 98.329 -6.648 1.00 14.25 89 LEU A O 1
ATOM 696 N N . GLU A 1 90 ? 34.777 97.846 -7.702 1.00 15.57 90 GLU A N 1
ATOM 697 C CA . GLU A 1 90 ? 34.366 98.443 -8.931 1.00 17.66 90 GLU A CA 1
ATOM 698 C C . GLU A 1 90 ? 33.161 97.685 -9.503 1.00 17.09 90 GLU A C 1
ATOM 699 O O . GLU A 1 90 ? 32.246 98.283 -10.093 1.00 17.59 90 GLU A O 1
ATOM 705 N N . ALA A 1 91 ? 33.169 96.377 -9.352 1.00 15.99 91 ALA A N 1
ATOM 706 C CA . ALA A 1 91 ? 32.084 95.573 -9.911 1.00 16.08 91 ALA A CA 1
ATOM 707 C C . ALA A 1 91 ? 30.789 95.687 -9.065 1.00 16.19 91 ALA A C 1
ATOM 708 O O . ALA A 1 91 ? 29.703 95.747 -9.618 1.00 17.03 91 ALA A O 1
ATOM 710 N N . ILE A 1 92 ? 30.887 95.645 -7.742 1.00 15.63 92 ILE A N 1
ATOM 711 C CA . ILE A 1 92 ? 29.703 95.486 -6.896 1.00 16.06 92 ILE A CA 1
ATOM 712 C C . ILE A 1 92 ? 29.238 96.730 -6.161 1.00 15.49 92 ILE A C 1
ATOM 713 O O . ILE A 1 92 ? 28.149 96.726 -5.601 1.00 14.35 92 ILE A O 1
ATOM 718 N N . ALA A 1 93 ? 30.021 97.800 -6.212 1.00 14.57 93 ALA A N 1
ATOM 719 C CA . ALA A 1 93 ? 29.633 99.037 -5.568 1.00 15.26 93 ALA A CA 1
ATOM 720 C C . ALA A 1 93 ? 29.953 100.194 -6.489 1.00 15.80 93 ALA A C 1
ATOM 721 O O . ALA A 1 93 ? 30.690 101.113 -6.133 1.00 16.49 93 ALA A O 1
ATOM 723 N N . PRO A 1 94 ? 29.389 100.164 -7.712 1.00 16.28 94 PRO A N 1
ATOM 724 C CA . PRO A 1 94 ? 29.727 101.206 -8.743 1.00 16.97 94 PRO A CA 1
ATOM 725 C C . PRO A 1 94 ? 29.247 102.655 -8.452 1.00 17.52 94 PRO A C 1
ATOM 726 O O . PRO A 1 94 ? 29.653 103.652 -9.142 1.00 17.91 94 PRO A O 1
ATOM 730 N N . ASN A 1 95 ? 28.355 102.805 -7.486 1.00 17.49 95 ASN A N 1
ATOM 731 C CA . ASN A 1 95 ? 27.830 104.133 -7.127 1.00 18.63 95 ASN A CA 1
ATOM 732 C C . ASN A 1 95 ? 28.281 104.652 -5.777 1.00 19.34 95 ASN A C 1
ATOM 733 O O . ASN A 1 95 ? 27.659 105.556 -5.208 1.00 19.52 95 ASN A O 1
ATOM 738 N N . GLU A 1 96 ? 29.340 104.040 -5.255 1.00 19.48 96 GLU A N 1
ATOM 739 C CA . GLU A 1 96 ? 29.842 104.479 -3.970 1.00 20.30 96 GLU A CA 1
ATOM 740 C C . GLU A 1 96 ? 31.334 104.664 -4.120 1.00 20.45 96 GLU A C 1
ATOM 741 O O . GLU A 1 96 ? 32.094 103.703 -4.242 1.00 19.16 96 GLU A O 1
ATOM 747 N N . GLU A 1 97 ? 31.736 105.904 -4.105 1.00 22.26 97 GLU A N 1
ATOM 748 C CA . GLU A 1 97 ? 33.143 106.253 -4.226 1.00 24.16 97 GLU A CA 1
ATOM 749 C C . GLU A 1 97 ? 33.933 105.620 -3.068 1.00 22.09 97 GLU A C 1
ATOM 750 O O . GLU A 1 97 ? 34.993 105.017 -3.277 1.00 22.35 97 GLU A O 1
ATOM 756 N N . LYS A 1 98 ? 33.348 105.670 -1.877 1.00 20.93 98 LYS A N 1
ATOM 757 C CA . LYS A 1 98 ? 33.952 105.042 -0.691 1.00 20.18 98 LYS A CA 1
ATOM 758 C C . LYS A 1 98 ? 32.978 104.108 0.044 1.00 18.45 98 LYS A C 1
ATOM 759 O O . LYS A 1 98 ? 31.791 104.409 0.148 1.00 18.81 98 LYS A O 1
ATOM 765 N N . VAL A 1 99 ? 33.478 102.961 0.535 1.00 15.92 99 VAL A N 1
ATOM 766 C CA . VAL A 1 99 ? 32.651 102.016 1.287 1.00 14.69 99 VAL A CA 1
ATOM 767 C C . VAL A 1 99 ? 33.291 101.757 2.638 1.00 13.18 99 VAL A C 1
ATOM 768 O O . VAL A 1 99 ? 34.500 102.079 2.893 1.00 12.67 99 VAL A O 1
ATOM 772 N N . PHE A 1 100 ? 32.497 101.171 3.508 1.00 12.27 100 PHE A N 1
ATOM 773 C CA . PHE A 1 100 ? 33.016 100.720 4.780 1.00 11.64 100 PHE A CA 1
ATOM 774 C C . PHE A 1 100 ? 33.669 99.387 4.583 1.00 10.99 100 PHE A C 1
ATOM 775 O O . PHE A 1 100 ? 33.159 98.575 3.825 1.00 11.35 100 PHE A O 1
ATOM 783 N N . VAL A 1 101 ? 34.758 99.164 5.292 1.00 10.56 101 VAL A N 1
ATOM 784 C CA . VAL A 1 101 ? 35.514 97.915 5.275 1.00 9.93 101 VAL A CA 1
ATOM 785 C C . VAL A 1 101 ? 35.707 97.384 6.707 1.00 9.98 101 VAL A C 1
ATOM 786 O O . VAL A 1 101 ? 36.130 98.084 7.583 1.00 10.12 101 VAL A O 1
ATOM 790 N N . VAL A 1 102 ? 35.369 96.103 6.866 1.00 10.00 102 VAL A N 1
ATOM 791 C CA . VAL A 1 102 ? 35.564 95.355 8.077 1.00 10.12 102 VAL A CA 1
ATOM 792 C C . VAL A 1 102 ? 36.383 94.116 7.735 1.00 10.03 102 VAL A C 1
ATOM 793 O O . VAL A 1 102 ? 36.081 93.421 6.743 1.00 10.38 102 VAL A O 1
ATOM 797 N N . ALA A 1 103 ? 37.459 93.861 8.474 1.00 9.93 103 ALA A N 1
ATOM 798 C CA . ALA A 1 103 ? 38.339 92.747 8.115 1.00 10.13 103 ALA A CA 1
ATOM 799 C C . ALA A 1 103 ? 39.005 92.093 9.292 1.00 10.54 103 ALA A C 1
ATOM 800 O O . ALA A 1 103 ? 39.140 92.717 10.395 1.00 11.43 103 ALA A O 1
ATOM 802 N N . HIS A 1 104 ? 39.524 90.884 9.070 1.00 10.58 104 HIS A N 1
ATOM 803 C CA . HIS A 1 104 ? 40.096 90.095 10.128 1.00 10.87 104 HIS A CA 1
ATOM 804 C C . HIS A 1 104 ? 41.299 89.307 9.611 1.00 10.93 104 HIS A C 1
ATOM 805 O O . HIS A 1 104 ? 41.235 88.752 8.502 1.00 10.42 104 HIS A O 1
ATOM 812 N N . ASP A 1 105 ? 42.372 89.274 10.401 1.00 11.22 105 ASP A N 1
ATOM 813 C CA . ASP A 1 105 ? 43.515 88.330 10.175 1.00 11.56 105 ASP A CA 1
ATOM 814 C C . ASP A 1 105 ? 44.191 88.659 8.799 1.00 11.72 105 ASP A C 1
ATOM 815 O O . ASP A 1 105 ? 44.485 89.819 8.576 1.00 12.46 105 ASP A O 1
ATOM 820 N N . TRP A 1 106 ? 44.334 87.702 7.859 1.00 12.04 106 TRP A N 1
ATOM 821 C CA . TRP A 1 106 ? 44.813 88.007 6.488 1.00 11.69 106 TRP A CA 1
ATOM 822 C C . TRP A 1 106 ? 43.957 89.073 5.831 1.00 11.64 106 TRP A C 1
ATOM 823 O O . TRP A 1 106 ? 44.456 89.920 5.061 1.00 11.60 106 TRP A O 1
ATOM 834 N N . GLY A 1 107 ? 42.662 89.047 6.119 1.00 10.94 107 GLY A N 1
ATOM 835 C CA . GLY A 1 107 ? 41.796 90.050 5.558 1.00 10.83 107 GLY A CA 1
ATOM 836 C C . GLY A 1 107 ? 42.160 91.426 6.042 1.00 10.50 107 GLY A C 1
ATOM 837 O O . GLY A 1 107 ? 42.087 92.369 5.277 1.00 10.78 107 GLY A O 1
ATOM 838 N N . ALA A 1 108 ? 42.571 91.530 7.312 1.00 10.40 108 ALA A N 1
ATOM 839 C CA . ALA A 1 108 ? 43.013 92.821 7.851 1.00 10.51 108 ALA A CA 1
ATOM 840 C C . ALA A 1 108 ? 44.284 93.271 7.204 1.00 11.07 108 ALA A C 1
ATOM 841 O O . ALA A 1 108 ? 44.471 94.456 6.968 1.00 11.04 108 ALA A O 1
ATOM 843 N N . LEU A 1 109 ? 45.182 92.337 6.915 1.00 11.59 109 LEU A N 1
ATOM 844 C CA . LEU A 1 109 ? 46.421 92.714 6.185 1.00 12.68 109 LEU A CA 1
ATOM 845 C C . LEU A 1 109 ? 46.098 93.293 4.828 1.00 12.17 109 LEU A C 1
ATOM 846 O O . LEU A 1 109 ? 46.695 94.298 4.370 1.00 11.98 109 LEU A O 1
ATOM 851 N N . ILE A 1 110 ? 45.208 92.603 4.155 1.00 11.14 110 ILE A N 1
ATOM 852 C CA . ILE A 1 110 ? 44.674 93.057 2.868 1.00 10.95 110 ILE A CA 1
ATOM 853 C C . ILE A 1 110 ? 44.071 94.439 3.008 1.00 10.82 110 ILE A C 1
ATOM 854 O O . ILE A 1 110 ? 44.416 95.325 2.226 1.00 11.40 110 ILE A O 1
ATOM 859 N N . ALA A 1 111 ? 43.240 94.656 4.038 1.00 10.60 111 ALA A N 1
ATOM 860 C CA . ALA A 1 111 ? 42.607 95.952 4.275 1.00 10.38 111 ALA A CA 1
ATOM 861 C C . ALA A 1 111 ? 43.612 97.068 4.589 1.00 10.70 111 ALA A C 1
ATOM 862 O O . ALA A 1 111 ? 43.428 98.208 4.114 1.00 10.72 111 ALA A O 1
ATOM 864 N N . TRP A 1 112 ? 44.657 96.786 5.372 1.00 10.77 112 TRP A N 1
ATOM 865 C CA . TRP A 1 112 ? 45.678 97.808 5.609 1.00 11.23 112 TRP A CA 1
ATOM 866 C C . TRP A 1 112 ? 46.292 98.257 4.244 1.00 12.01 112 TRP A C 1
ATOM 867 O O . TRP A 1 112 ? 46.504 99.421 3.977 1.00 11.55 112 TRP A O 1
ATOM 878 N N . HIS A 1 113 ? 46.586 97.296 3.376 1.00 12.31 113 HIS A N 1
ATOM 879 C CA . HIS A 1 113 ? 47.211 97.632 2.097 1.00 12.75 113 HIS A CA 1
ATOM 880 C C . HIS A 1 113 ? 46.209 98.257 1.130 1.00 12.89 113 HIS A C 1
ATOM 881 O O . HIS A 1 113 ? 46.551 99.140 0.396 1.00 13.97 113 HIS A O 1
ATOM 888 N N . LEU A 1 114 ? 44.964 97.838 1.176 1.00 12.15 114 LEU A N 1
ATOM 889 C CA . LEU A 1 114 ? 43.912 98.561 0.447 1.00 12.50 114 LEU A CA 1
ATOM 890 C C . LEU A 1 114 ? 43.913 100.044 0.813 1.00 13.37 114 LEU A C 1
ATOM 891 O O . LEU A 1 114 ? 43.840 100.926 -0.082 1.00 13.45 114 LEU A O 1
ATOM 896 N N . CYS A 1 115 ? 43.998 100.326 2.116 1.00 14.08 115 CYS A N 1
ATOM 897 C CA . CYS A 1 115 ? 43.961 101.688 2.632 1.00 14.97 115 CYS A CA 1
ATOM 898 C C . CYS A 1 115 ? 45.199 102.459 2.272 1.00 16.39 115 CYS A C 1
ATOM 899 O O . CYS A 1 115 ? 45.138 103.670 2.011 1.00 17.31 115 CYS A O 1
ATOM 902 N N . LEU A 1 116 ? 46.348 101.805 2.231 1.00 17.07 116 LEU A N 1
ATOM 903 C CA . LEU A 1 116 ? 47.547 102.445 1.786 1.00 19.05 116 LEU A CA 1
ATOM 904 C C . LEU A 1 116 ? 47.525 102.760 0.321 1.00 19.28 116 LEU A C 1
ATOM 905 O O . LEU A 1 116 ? 47.934 103.816 -0.083 1.00 20.50 116 LEU A O 1
ATOM 910 N N . PHE A 1 117 ? 47.171 101.776 -0.486 1.00 18.52 117 PHE A N 1
ATOM 911 C CA . PHE A 1 117 ? 47.267 101.911 -1.929 1.00 18.55 117 PHE A CA 1
ATOM 912 C C . PHE A 1 117 ? 46.096 102.758 -2.459 1.00 19.26 117 PHE A C 1
ATOM 913 O O . PHE A 1 117 ? 46.287 103.596 -3.347 1.00 20.84 117 PHE A O 1
ATOM 921 N N . ARG A 1 118 ? 44.896 102.557 -1.925 1.00 18.13 118 ARG A N 1
ATOM 922 C CA . ARG A 1 118 ? 43.705 103.248 -2.442 1.00 17.87 118 ARG A CA 1
ATOM 923 C C . ARG A 1 118 ? 42.822 103.818 -1.308 1.00 18.17 118 ARG A C 1
ATOM 924 O O . ARG A 1 118 ? 41.671 103.403 -1.155 1.00 18.11 118 ARG A O 1
ATOM 932 N N . PRO A 1 119 ? 43.322 104.845 -0.580 1.00 18.17 119 PRO A N 1
ATOM 933 C CA . PRO A 1 119 ? 42.498 105.406 0.471 1.00 18.53 119 PRO A CA 1
ATOM 934 C C . PRO A 1 119 ? 41.228 106.061 -0.067 1.00 18.07 119 PRO A C 1
ATOM 935 O O . PRO A 1 119 ? 40.284 106.260 0.655 1.00 17.48 119 PRO A O 1
ATOM 939 N N . ASP A 1 120 ? 41.241 106.386 -1.348 1.00 18.43 120 ASP A N 1
ATOM 940 C CA . ASP A 1 120 ? 40.096 107.021 -1.999 1.00 18.84 120 ASP A CA 1
ATOM 941 C C . ASP A 1 120 ? 38.894 106.102 -2.102 1.00 18.52 120 ASP A C 1
ATOM 942 O O . ASP A 1 120 ? 37.785 106.559 -2.431 1.00 19.18 120 ASP A O 1
ATOM 947 N N . LYS A 1 121 ? 39.099 104.829 -1.830 1.00 18.49 121 LYS A N 1
ATOM 948 C CA . LYS A 1 121 ? 38.008 103.850 -1.875 1.00 19.07 121 LYS A CA 1
ATOM 949 C C . LYS A 1 121 ? 37.409 103.437 -0.524 1.00 17.69 121 LYS A C 1
ATOM 950 O O . LYS A 1 121 ? 36.415 102.682 -0.474 1.00 17.08 121 LYS A O 1
ATOM 956 N N . VAL A 1 122 ? 38.026 103.870 0.562 1.00 15.88 122 VAL A N 1
ATOM 957 C CA . VAL A 1 122 ? 37.589 103.405 1.894 1.00 15.44 122 VAL A CA 1
ATOM 958 C C . VAL A 1 122 ? 37.118 104.574 2.752 1.00 15.39 122 VAL A C 1
ATOM 959 O O . VAL A 1 122 ? 37.885 105.519 3.001 1.00 15.11 122 VAL A O 1
ATOM 963 N N . LYS A 1 123 ? 35.864 104.503 3.214 1.00 15.22 123 LYS A N 1
ATOM 964 C CA . LYS A 1 123 ? 35.260 105.512 4.072 1.00 16.57 123 LYS A CA 1
ATOM 965 C C . LYS A 1 123 ? 35.828 105.423 5.483 1.00 14.99 123 LYS A C 1
ATOM 966 O O . LYS A 1 123 ? 36.237 106.405 6.099 1.00 14.99 123 LYS A O 1
ATOM 972 N N . ALA A 1 124 ? 35.826 104.224 6.007 1.00 13.90 124 ALA A N 1
ATOM 973 C CA . ALA A 1 124 ? 36.312 103.934 7.343 1.00 13.39 124 ALA A CA 1
ATOM 974 C C . ALA A 1 124 ? 36.533 102.418 7.463 1.00 12.06 124 ALA A C 1
ATOM 975 O O . ALA A 1 124 ? 35.875 101.664 6.793 1.00 11.63 124 ALA A O 1
ATOM 977 N N . LEU A 1 125 ? 37.417 102.026 8.368 1.00 11.10 125 LEU A N 1
ATOM 978 C CA . LEU A 1 125 ? 37.901 100.687 8.509 1.00 10.31 125 LEU A CA 1
ATOM 979 C C . LEU A 1 125 ? 37.761 100.185 9.949 1.00 10.32 125 LEU A C 1
ATOM 980 O O . LEU A 1 125 ? 38.179 100.833 10.886 1.00 10.41 125 LEU A O 1
ATOM 985 N N . VAL A 1 126 ? 37.245 98.987 10.083 1.00 9.83 126 VAL A N 1
ATOM 986 C CA . VAL A 1 126 ? 37.339 98.209 11.302 1.00 9.82 126 VAL A CA 1
ATOM 987 C C . VAL A 1 126 ? 38.197 96.963 11.049 1.00 9.81 126 VAL A C 1
ATOM 988 O O . VAL A 1 126 ? 37.789 96.082 10.283 1.00 10.65 126 VAL A O 1
ATOM 992 N N . ASN A 1 127 ? 39.338 96.887 11.708 1.00 9.83 127 ASN A N 1
ATOM 993 C CA . ASN A 1 127 ? 40.257 95.765 11.494 1.00 10.23 127 ASN A CA 1
ATOM 994 C C . ASN A 1 127 ? 40.371 94.963 12.772 1.00 10.28 127 ASN A C 1
ATOM 995 O O . ASN A 1 127 ? 40.449 95.541 13.870 1.00 10.04 127 ASN A O 1
ATOM 1000 N N . LEU A 1 128 ? 40.280 93.642 12.614 1.00 10.16 128 LEU A N 1
ATOM 1001 C CA . LEU A 1 128 ? 40.324 92.744 13.691 1.00 10.25 128 LEU A CA 1
ATOM 1002 C C . LEU A 1 128 ? 41.626 91.940 13.667 1.00 10.47 128 LEU A C 1
ATOM 1003 O O . LEU A 1 128 ? 42.060 91.497 12.629 1.00 10.01 128 LEU A O 1
ATOM 1008 N N . SER A 1 129 ? 42.193 91.754 14.853 1.00 10.52 129 SER A N 1
ATOM 1009 C CA A SER A 1 129 ? 43.325 90.831 15.119 0.50 10.86 129 SER A CA 1
ATOM 1010 C CA B SER A 1 129 ? 43.295 90.848 15.130 0.50 11.10 129 SER A CA 1
ATOM 1011 C C . SER A 1 129 ? 44.702 91.334 14.686 1.00 11.22 129 SER A C 1
ATOM 1012 O O . SER A 1 129 ? 45.636 91.333 15.497 1.00 11.63 129 SER A O 1
ATOM 1017 N N . VAL A 1 130 ? 44.864 91.692 13.420 1.00 11.91 130 VAL A N 1
ATOM 1018 C CA . VAL A 1 130 ? 46.184 92.023 12.871 1.00 13.10 130 VAL A CA 1
ATOM 1019 C C . VAL A 1 130 ? 46.380 93.500 12.771 1.00 13.16 130 VAL A C 1
ATOM 1020 O O . VAL A 1 130 ? 45.713 94.175 11.980 1.00 13.17 130 VAL A O 1
ATOM 1024 N N . HIS A 1 131 ? 47.262 94.003 13.638 1.00 13.92 131 HIS A N 1
ATOM 1025 C CA . HIS A 1 131 ? 47.643 95.426 13.683 1.00 15.00 131 HIS A CA 1
ATOM 1026 C C . HIS A 1 131 ? 48.488 95.781 12.465 1.00 15.22 131 HIS A C 1
ATOM 1027 O O . HIS A 1 131 ? 48.897 94.884 11.736 1.00 15.22 131 HIS A O 1
ATOM 1034 N N . PHE A 1 132 ? 48.655 97.066 12.194 1.00 15.59 132 PHE A N 1
ATOM 1035 C CA . PHE A 1 132 ? 49.428 97.514 11.047 1.00 16.88 132 PHE A CA 1
ATOM 1036 C C . PHE A 1 132 ? 50.820 96.968 11.232 1.00 18.38 132 PHE A C 1
ATOM 1037 O O . PHE A 1 132 ? 51.330 96.996 12.344 1.00 19.18 132 PHE A O 1
ATOM 1045 N N . SER A 1 133 ? 51.349 96.353 10.194 1.00 29.51 133 SER A N 1
ATOM 1046 C CA . SER A 1 133 ? 52.722 95.774 10.262 1.00 31.95 133 SER A CA 1
ATOM 1047 C C . SER A 1 133 ? 53.660 96.724 9.546 1.00 30.31 133 SER A C 1
ATOM 1048 O O . SER A 1 133 ? 53.717 96.791 8.332 1.00 31.53 133 SER A O 1
ATOM 1051 N N . LYS A 1 134 ? 54.364 97.494 10.325 1.00 29.80 134 LYS A N 1
ATOM 1052 C CA . LYS A 1 134 ? 55.381 98.332 9.787 1.00 30.14 134 LYS A CA 1
ATOM 1053 C C . LYS A 1 134 ? 56.494 97.469 9.184 1.00 27.28 134 LYS A C 1
ATOM 1054 O O . LYS A 1 134 ? 56.968 96.533 9.794 1.00 24.60 134 LYS A O 1
ATOM 1060 N N . ARG A 1 135 ? 56.890 97.780 7.964 1.00 25.66 135 ARG A N 1
ATOM 1061 C CA . ARG A 1 135 ? 57.888 96.966 7.265 1.00 23.74 135 ARG A CA 1
ATOM 1062 C C . ARG A 1 135 ? 59.228 96.983 8.011 1.00 22.86 135 ARG A C 1
ATOM 1063 O O . ARG A 1 135 ? 59.769 98.038 8.283 1.00 25.46 135 ARG A O 1
ATOM 1071 N N . ASN A 1 136 ? 59.770 95.828 8.303 1.00 21.45 136 ASN A N 1
ATOM 1072 C CA . ASN A 1 136 ? 61.112 95.717 8.917 1.00 22.39 136 ASN A CA 1
ATOM 1073 C C . ASN A 1 136 ? 62.157 95.722 7.833 1.00 21.23 136 ASN A C 1
ATOM 1074 O O . ASN A 1 136 ? 62.200 94.820 7.031 1.00 18.71 136 ASN A O 1
ATOM 1079 N N . PRO A 1 137 ? 63.029 96.712 7.841 1.00 22.21 137 PRO A N 1
ATOM 1080 C CA . PRO A 1 137 ? 64.012 96.813 6.758 1.00 22.89 137 PRO A CA 1
ATOM 1081 C C . PRO A 1 137 ? 65.040 95.698 6.691 1.00 23.07 137 PRO A C 1
ATOM 1082 O O . PRO A 1 137 ? 65.685 95.541 5.681 1.00 23.65 137 PRO A O 1
ATOM 1086 N N . LYS A 1 138 ? 65.181 94.933 7.748 1.00 23.42 138 LYS A N 1
ATOM 1087 C CA . LYS A 1 138 ? 66.237 93.949 7.836 1.00 24.95 138 LYS A CA 1
ATOM 1088 C C . LYS A 1 138 ? 65.895 92.575 7.269 1.00 23.37 138 LYS A C 1
ATOM 1089 O O . LYS A 1 138 ? 66.804 91.798 6.897 1.00 22.07 138 LYS A O 1
ATOM 1095 N N . MET A 1 139 ? 64.621 92.223 7.309 1.00 21.03 139 MET A N 1
ATOM 1096 C CA . MET A 1 139 ? 64.257 90.880 6.909 1.00 20.79 139 MET A CA 1
ATOM 1097 C C . MET A 1 139 ? 62.779 90.764 6.791 1.00 18.34 139 MET A C 1
ATOM 1098 O O . MET A 1 139 ? 62.035 91.549 7.347 1.00 18.14 139 MET A O 1
ATOM 1103 N N . ASN A 1 140 ? 62.378 89.798 5.992 1.00 17.42 140 ASN A N 1
ATOM 1104 C CA . ASN A 1 140 ? 60.968 89.527 5.783 1.00 17.10 140 ASN A CA 1
ATOM 1105 C C . ASN A 1 140 ? 60.311 88.806 6.978 1.00 17.48 140 ASN A C 1
ATOM 1106 O O . ASN A 1 140 ? 60.982 88.333 7.885 1.00 17.50 140 ASN A O 1
ATOM 1111 N N . LYS A 1 141 ? 58.990 88.716 6.956 1.00 18.17 141 LYS A N 1
ATOM 1112 C CA . LYS A 1 141 ? 58.279 88.232 8.129 1.00 20.30 141 LYS A CA 1
ATOM 1113 C C . LYS A 1 141 ? 58.578 86.771 8.444 1.00 19.63 141 LYS A C 1
ATOM 1114 O O . LYS A 1 141 ? 58.614 86.396 9.595 1.00 18.19 141 LYS A O 1
ATOM 1120 N N . VAL A 1 142 ? 58.750 85.959 7.415 1.00 19.27 142 VAL A N 1
ATOM 1121 C CA . VAL A 1 142 ? 59.062 84.550 7.587 1.00 19.07 142 VAL A CA 1
ATOM 1122 C C . VAL A 1 142 ? 60.372 84.375 8.354 1.00 20.31 142 VAL A C 1
ATOM 1123 O O . VAL A 1 142 ? 60.422 83.652 9.352 1.00 19.69 142 VAL A O 1
ATOM 1127 N N . GLU A 1 143 ? 61.426 85.027 7.869 1.00 20.25 143 GLU A N 1
ATOM 1128 C CA . GLU A 1 143 ? 62.729 85.006 8.534 1.00 22.82 143 GLU A CA 1
ATOM 1129 C C . GLU A 1 143 ? 62.671 85.541 9.983 1.00 21.58 143 GLU A C 1
ATOM 1130 O O . GLU A 1 143 ? 63.297 84.998 10.887 1.00 20.56 143 GLU A O 1
ATOM 1136 N N . GLY A 1 144 ? 61.916 86.623 10.147 1.00 20.73 144 GLY A N 1
ATOM 1137 C CA . GLY A 1 144 ? 61.724 87.276 11.457 1.00 21.90 144 GLY A CA 1
ATOM 1138 C C . GLY A 1 144 ? 61.098 86.325 12.475 1.00 21.57 144 GLY A C 1
ATOM 1139 O O . GLY A 1 144 ? 61.567 86.204 13.621 1.00 22.80 144 GLY A O 1
ATOM 1140 N N . LEU A 1 145 ? 60.031 85.650 12.048 1.00 20.36 145 LEU A N 1
ATOM 1141 C CA . LEU A 1 145 ? 59.256 84.780 12.916 1.00 19.90 145 LEU A CA 1
ATOM 1142 C C . LEU A 1 145 ? 60.033 83.500 13.199 1.00 20.87 145 LEU A C 1
ATOM 1143 O O . LEU A 1 145 ? 60.012 82.986 14.321 1.00 21.38 145 LEU A O 1
ATOM 1148 N N . LYS A 1 146 ? 60.766 82.999 12.212 1.00 20.39 146 LYS A N 1
ATOM 1149 C CA . LYS A 1 146 ? 61.612 81.846 12.401 1.00 21.37 146 LYS A CA 1
ATOM 1150 C C . LYS A 1 146 ? 62.766 82.103 13.386 1.00 22.80 146 LYS A C 1
ATOM 1151 O O . LYS A 1 146 ? 63.111 81.230 14.171 1.00 24.18 146 LYS A O 1
ATOM 1157 N N . ALA A 1 147 ? 63.365 83.276 13.316 1.00 21.93 147 ALA A N 1
ATOM 1158 C CA . ALA A 1 147 ? 64.426 83.687 14.247 1.00 23.85 147 ALA A CA 1
ATOM 1159 C C . ALA A 1 147 ? 63.959 83.658 15.724 1.00 23.59 147 ALA A C 1
ATOM 1160 O O . ALA A 1 147 ? 64.734 83.344 16.637 1.00 25.85 147 ALA A O 1
ATOM 1162 N N . ILE A 1 148 ? 62.705 84.013 15.949 1.00 21.65 148 ILE A N 1
ATOM 1163 C CA . ILE A 1 148 ? 62.111 84.059 17.286 1.00 21.73 148 ILE A CA 1
ATOM 1164 C C . ILE A 1 148 ? 61.619 82.679 17.730 1.00 21.14 148 ILE A C 1
ATOM 1165 O O . ILE A 1 148 ? 61.884 82.269 18.855 1.00 21.93 148 ILE A O 1
ATOM 1170 N N . TYR A 1 149 ? 60.905 81.969 16.854 1.00 19.70 149 TYR A N 1
ATOM 1171 C CA . TYR A 1 149 ? 60.133 80.787 17.251 1.00 19.30 149 TYR A CA 1
ATOM 1172 C C . TYR A 1 149 ? 60.658 79.436 16.706 1.00 19.63 149 TYR A C 1
ATOM 1173 O O . TYR A 1 149 ? 60.189 78.342 17.093 1.00 18.95 149 TYR A O 1
ATOM 1182 N N . GLY A 1 150 ? 61.605 79.499 15.777 1.00 20.19 150 GLY A N 1
ATOM 1183 C CA . GLY A 1 150 ? 62.197 78.318 15.194 1.00 20.72 150 GLY A CA 1
ATOM 1184 C C . GLY A 1 150 ? 61.431 77.685 14.022 1.00 19.72 150 GLY A C 1
ATOM 1185 O O . GLY A 1 150 ? 60.327 78.119 13.658 1.00 17.50 150 GLY A O 1
ATOM 1186 N N . GLU A 1 151 ? 61.992 76.603 13.509 1.00 20.31 151 GLU A N 1
ATOM 1187 C CA . GLU A 1 151 ? 61.532 75.979 12.275 1.00 21.26 151 GLU A CA 1
ATOM 1188 C C . GLU A 1 151 ? 60.133 75.305 12.349 1.00 19.29 151 GLU A C 1
ATOM 1189 O O . GLU A 1 151 ? 59.533 75.075 11.311 1.00 19.10 151 GLU A O 1
ATOM 1195 N N . ASP A 1 152 ? 59.648 74.949 13.534 1.00 18.13 152 ASP A N 1
ATOM 1196 C CA . ASP A 1 152 ? 58.328 74.333 13.638 1.00 16.60 152 ASP A CA 1
ATOM 1197 C C . ASP A 1 152 ? 57.182 75.361 13.730 1.00 15.15 152 ASP A C 1
ATOM 1198 O O . ASP A 1 152 ? 56.024 75.004 13.727 1.00 14.13 152 ASP A O 1
ATOM 1203 N N . HIS A 1 153 ? 57.514 76.628 13.838 1.00 14.57 153 HIS A N 1
ATOM 1204 C CA . HIS A 1 153 ? 56.508 77.703 13.816 1.00 13.66 153 HIS A CA 1
ATOM 1205 C C . HIS A 1 153 ? 55.693 77.550 12.549 1.00 13.24 153 HIS A C 1
ATOM 1206 O O . HIS A 1 153 ? 56.255 77.280 11.468 1.00 13.00 153 HIS A O 1
ATOM 1213 N N . TYR A 1 154 ? 54.376 77.694 12.681 1.00 13.28 154 TYR A N 1
ATOM 1214 C CA . TYR A 1 154 ? 53.479 77.460 11.548 1.00 13.24 154 TYR A CA 1
ATOM 1215 C C . TYR A 1 154 ? 53.859 78.225 10.269 1.00 13.09 154 TYR A C 1
ATOM 1216 O O . TYR A 1 154 ? 53.762 77.695 9.178 1.00 12.87 154 TYR A O 1
ATOM 1225 N N . VAL A 1 155 ? 54.246 79.484 10.398 1.00 12.83 155 VAL A N 1
ATOM 1226 C CA . VAL A 1 155 ? 54.602 80.272 9.215 1.00 13.31 155 VAL A CA 1
ATOM 1227 C C . VAL A 1 155 ? 55.781 79.651 8.469 1.00 13.91 155 VAL A C 1
ATOM 1228 O O . VAL A 1 155 ? 55.772 79.588 7.269 1.00 14.31 155 VAL A O 1
ATOM 1232 N N . SER A 1 156 ? 56.747 79.106 9.185 1.00 14.17 156 SER A N 1
ATOM 1233 C CA . SER A 1 156 ? 57.849 78.456 8.613 1.00 15.32 156 SER A CA 1
ATOM 1234 C C . SER A 1 156 ? 57.457 77.080 8.018 1.00 15.81 156 SER A C 1
ATOM 1235 O O . SER A 1 156 ? 57.826 76.748 6.877 1.00 15.68 156 SER A O 1
ATOM 1238 N N . ARG A 1 157 ? 56.682 76.310 8.772 1.00 15.05 157 ARG A N 1
ATOM 1239 C CA . ARG A 1 157 ? 56.239 75.028 8.299 1.00 15.64 157 ARG A CA 1
ATOM 1240 C C . ARG A 1 157 ? 55.313 75.111 7.079 1.00 15.10 157 ARG A C 1
ATOM 1241 O O . ARG A 1 157 ? 55.302 74.201 6.247 1.00 15.46 157 ARG A O 1
ATOM 1249 N N . PHE A 1 158 ? 54.616 76.226 6.932 1.00 11.58 158 PHE A N 1
ATOM 1250 C CA . PHE A 1 158 ? 53.779 76.485 5.773 1.00 11.78 158 PHE A CA 1
ATOM 1251 C C . PHE A 1 158 ? 54.551 76.780 4.444 1.00 12.43 158 PHE A C 1
ATOM 1252 O O . PHE A 1 158 ? 53.900 76.868 3.383 1.00 12.10 158 PHE A O 1
ATOM 1260 N N . GLN A 1 159 ? 55.872 76.997 4.491 1.00 12.48 159 GLN A N 1
ATOM 1261 C CA . GLN A 1 159 ? 56.561 77.589 3.332 1.00 13.41 159 GLN A CA 1
ATOM 1262 C C . GLN A 1 159 ? 56.656 76.724 2.105 1.00 13.94 159 GLN A C 1
ATOM 1263 O O . GLN A 1 159 ? 56.344 77.196 1.005 1.00 14.34 159 GLN A O 1
ATOM 1269 N N . VAL A 1 160 ? 57.040 75.465 2.265 1.00 14.10 160 VAL A N 1
ATOM 1270 C CA . VAL A 1 160 ? 57.276 74.630 1.077 1.00 14.90 160 VAL A CA 1
ATOM 1271 C C . VAL A 1 160 ? 55.976 73.973 0.597 1.00 14.71 160 VAL A C 1
ATOM 1272 O O . VAL A 1 160 ? 55.368 73.246 1.342 1.00 13.70 160 VAL A O 1
ATOM 1276 N N . PRO A 1 161 ? 55.554 74.238 -0.643 1.00 14.60 161 PRO A N 1
ATOM 1277 C CA . PRO A 1 161 ? 54.297 73.696 -1.140 1.00 14.54 161 PRO A CA 1
ATOM 1278 C C . PRO A 1 161 ? 54.213 72.192 -1.019 1.00 15.23 161 PRO A C 1
ATOM 1279 O O . PRO A 1 161 ? 55.141 71.515 -1.405 1.00 16.30 161 PRO A O 1
ATOM 1283 N N . GLY A 1 162 ? 53.081 71.688 -0.540 1.00 14.70 162 GLY A N 1
ATOM 1284 C CA . GLY A 1 162 ? 52.905 70.285 -0.363 1.00 15.18 162 GLY A CA 1
ATOM 1285 C C . GLY A 1 162 ? 53.229 69.704 1.028 1.00 15.07 162 GLY A C 1
ATOM 1286 O O . GLY A 1 162 ? 52.668 68.671 1.409 1.00 14.83 162 GLY A O 1
ATOM 1287 N N . GLU A 1 163 ? 54.078 70.385 1.816 1.00 14.87 163 GLU A N 1
ATOM 1288 C CA . GLU A 1 163 ? 54.512 69.825 3.082 1.00 15.26 163 GLU A CA 1
ATOM 1289 C C . GLU A 1 163 ? 53.399 69.828 4.123 1.00 14.39 163 GLU A C 1
ATOM 1290 O O . GLU A 1 163 ? 53.017 68.760 4.618 1.00 14.65 163 GLU A O 1
ATOM 1296 N N . ILE A 1 164 ? 52.858 71.004 4.425 1.00 13.09 164 ILE A N 1
ATOM 1297 C CA . ILE A 1 164 ? 51.776 71.074 5.389 1.00 12.67 164 ILE A CA 1
ATOM 1298 C C . ILE A 1 164 ? 50.525 70.349 4.838 1.00 12.61 164 ILE A C 1
ATOM 1299 O O . ILE A 1 164 ? 49.756 69.765 5.606 1.00 12.73 164 ILE A O 1
ATOM 1304 N N . GLU A 1 165 ? 50.324 70.404 3.528 1.00 12.72 165 GLU A N 1
ATOM 1305 C CA . GLU A 1 165 ? 49.182 69.697 2.922 1.00 12.82 165 GLU A CA 1
ATOM 1306 C C . GLU A 1 165 ? 49.251 68.198 3.224 1.00 13.23 165 GLU A C 1
ATOM 1307 O O . GLU A 1 165 ? 48.255 67.560 3.565 1.00 12.31 165 GLU A O 1
ATOM 1313 N N . ALA A 1 166 ? 50.455 67.651 3.110 1.00 14.11 166 ALA A N 1
ATOM 1314 C CA . ALA A 1 166 ? 50.675 66.234 3.435 1.00 14.82 166 ALA A CA 1
ATOM 1315 C C . ALA A 1 166 ? 50.532 65.955 4.917 1.00 15.07 166 ALA A C 1
ATOM 1316 O O . ALA A 1 166 ? 50.044 64.896 5.292 1.00 15.79 166 ALA A O 1
ATOM 1318 N N . GLU A 1 167 ? 50.959 66.892 5.769 1.00 14.71 167 GLU A N 1
ATOM 1319 C CA . GLU A 1 167 ? 50.773 66.711 7.181 1.00 14.53 167 GLU A CA 1
ATOM 1320 C C . GLU A 1 167 ? 49.286 66.580 7.485 1.00 14.27 167 GLU A C 1
ATOM 1321 O O . GLU A 1 167 ? 48.864 65.720 8.257 1.00 14.17 167 GLU A O 1
ATOM 1327 N N . PHE A 1 168 ? 48.496 67.477 6.904 1.00 13.91 168 PHE A N 1
ATOM 1328 C CA . PHE A 1 168 ? 47.072 67.537 7.196 1.00 14.24 168 PHE A CA 1
ATOM 1329 C C . PHE A 1 168 ? 46.255 66.419 6.537 1.00 15.08 168 PHE A C 1
ATOM 1330 O O . PHE A 1 168 ? 45.213 66.040 7.041 1.00 15.75 168 PHE A O 1
ATOM 1338 N N . ALA A 1 169 ? 46.717 65.894 5.407 1.00 15.84 169 ALA A N 1
ATOM 1339 C CA . ALA A 1 169 ? 45.928 64.905 4.639 1.00 16.58 169 ALA A CA 1
ATOM 1340 C C . ALA A 1 169 ? 45.317 63.742 5.437 1.00 16.99 169 ALA A C 1
ATOM 1341 O O . ALA A 1 169 ? 44.101 63.525 5.379 1.00 17.26 169 ALA A O 1
ATOM 1343 N N . PRO A 1 170 ? 46.104 63.059 6.268 1.00 17.55 170 PRO A N 1
ATOM 1344 C CA . PRO A 1 170 ? 45.528 61.964 7.003 1.00 18.22 170 PRO A CA 1
ATOM 1345 C C . PRO A 1 170 ? 44.669 62.382 8.155 1.00 17.74 170 PRO A C 1
ATOM 1346 O O . PRO A 1 170 ? 43.919 61.576 8.658 1.00 17.73 170 PRO A O 1
ATOM 1350 N N . ILE A 1 171 ? 44.820 63.615 8.598 1.00 17.21 171 ILE A N 1
ATOM 1351 C CA . ILE A 1 171 ? 44.069 64.146 9.724 1.00 17.71 171 ILE A CA 1
ATOM 1352 C C . ILE A 1 171 ? 42.686 64.579 9.312 1.00 16.88 171 ILE A C 1
ATOM 1353 O O . ILE A 1 171 ? 41.763 64.321 10.033 1.00 17.59 171 ILE A O 1
ATOM 1358 N N . GLY A 1 172 ? 42.538 65.162 8.127 1.00 15.69 172 GLY A N 1
ATOM 1359 C CA . GLY A 1 172 ? 41.231 65.559 7.630 1.00 15.13 172 GLY A CA 1
ATOM 1360 C C . GLY A 1 172 ? 40.976 67.011 7.969 1.00 13.92 172 GLY A C 1
ATOM 1361 O O . GLY A 1 172 ? 41.447 67.518 9.037 1.00 14.49 172 GLY A O 1
ATOM 1362 N N . ALA A 1 173 ? 40.271 67.690 7.089 1.00 13.43 173 ALA A N 1
ATOM 1363 C CA . ALA A 1 173 ? 40.000 69.104 7.287 1.00 13.08 173 ALA A CA 1
ATOM 1364 C C . ALA A 1 173 ? 39.237 69.418 8.586 1.00 13.01 173 ALA A C 1
ATOM 1365 O O . ALA A 1 173 ? 39.520 70.387 9.278 1.00 12.53 173 ALA A O 1
ATOM 1367 N N . LYS A 1 174 ? 38.304 68.559 8.946 1.00 13.76 174 LYS A N 1
ATOM 1368 C CA . LYS A 1 174 ? 37.498 68.792 10.117 1.00 13.80 174 LYS A CA 1
ATOM 1369 C C . LYS A 1 174 ? 38.299 68.856 11.387 1.00 13.40 174 LYS A C 1
ATOM 1370 O O . LYS A 1 174 ? 38.166 69.829 12.171 1.00 12.79 174 LYS A O 1
ATOM 1376 N N . SER A 1 175 ? 39.163 67.878 11.605 1.00 13.35 175 SER A N 1
ATOM 1377 C CA . SER A 1 175 ? 39.987 67.910 12.789 1.00 13.49 175 SER A CA 1
ATOM 1378 C C . SER A 1 175 ? 40.981 69.093 12.806 1.00 13.01 175 SER A C 1
ATOM 1379 O O . SER A 1 175 ? 41.252 69.645 13.856 1.00 12.65 175 SER A O 1
ATOM 1382 N N . VAL A 1 176 ? 41.570 69.405 11.659 1.00 13.16 176 VAL A N 1
ATOM 1383 C CA . VAL A 1 176 ? 42.513 70.468 11.550 1.00 13.02 176 VAL A CA 1
ATOM 1384 C C . VAL A 1 176 ? 41.753 71.783 11.935 1.00 13.08 176 VAL A C 1
ATOM 1385 O O . VAL A 1 176 ? 42.226 72.605 12.752 1.00 12.57 176 VAL A O 1
ATOM 1389 N N . LEU A 1 177 ? 40.623 72.004 11.284 1.00 12.90 177 LEU A N 1
ATOM 1390 C CA . LEU A 1 177 ? 39.858 73.205 11.524 1.00 13.51 177 LEU A CA 1
ATOM 1391 C C . LEU A 1 177 ? 39.368 73.344 12.980 1.00 13.18 177 LEU A C 1
ATOM 1392 O O . LEU A 1 177 ? 39.385 74.429 13.565 1.00 12.09 177 LEU A O 1
ATOM 1397 N N . LYS A 1 178 ? 38.891 72.254 13.552 1.00 13.91 178 LYS A N 1
ATOM 1398 C CA . LYS A 1 178 ? 38.442 72.277 14.952 1.00 15.10 178 LYS A CA 1
ATOM 1399 C C . LYS A 1 178 ? 39.585 72.683 15.876 1.00 15.04 178 LYS A C 1
ATOM 1400 O O . LYS A 1 178 ? 39.421 73.508 16.770 1.00 14.44 178 LYS A O 1
ATOM 1406 N N . LYS A 1 179 ? 40.757 72.097 15.642 1.00 14.31 179 LYS A N 1
ATOM 1407 C CA . LYS A 1 179 ? 41.898 72.398 16.452 1.00 15.09 179 LYS A CA 1
ATOM 1408 C C . LYS A 1 179 ? 42.313 73.873 16.369 1.00 14.02 179 LYS A C 1
ATOM 1409 O O . LYS A 1 179 ? 42.655 74.496 17.381 1.00 13.78 179 LYS A O 1
ATOM 1415 N N . ILE A 1 180 ? 42.281 74.408 15.155 1.00 13.10 180 ILE A N 1
ATOM 1416 C CA . ILE A 1 180 ? 42.674 75.806 14.951 1.00 12.24 180 ILE A CA 1
ATOM 1417 C C . ILE A 1 180 ? 41.592 76.739 15.473 1.00 12.34 180 ILE A C 1
ATOM 1418 O O . ILE A 1 180 ? 41.886 77.672 16.235 1.00 12.71 180 ILE A O 1
ATOM 1423 N N . LEU A 1 181 ? 40.351 76.474 15.102 1.00 12.60 181 LEU A N 1
ATOM 1424 C CA . LEU A 1 181 ? 39.218 77.365 15.464 1.00 12.48 181 LEU A CA 1
ATOM 1425 C C . LEU A 1 181 ? 39.042 77.496 17.002 1.00 12.29 181 LEU A C 1
ATOM 1426 O O . LEU A 1 181 ? 38.699 78.562 17.502 1.00 12.18 181 LEU A O 1
ATOM 1431 N N . THR A 1 182 ? 39.268 76.399 17.711 1.00 12.01 182 THR A N 1
ATOM 1432 C CA . THR A 1 182 ? 39.081 76.317 19.165 1.00 12.38 182 THR A CA 1
ATOM 1433 C C . THR A 1 182 ? 40.346 76.647 19.984 1.00 12.53 182 THR A C 1
ATOM 1434 O O . THR A 1 182 ? 40.296 76.600 21.216 1.00 13.05 182 THR A O 1
ATOM 1438 N N . TYR A 1 183 ? 41.452 76.987 19.301 1.00 11.93 183 TYR A N 1
ATOM 1439 C CA . TYR A 1 183 ? 42.699 77.285 19.923 1.00 12.67 183 TYR A CA 1
ATOM 1440 C C . TYR A 1 183 ? 42.607 78.565 20.743 1.00 12.82 183 TYR A C 1
ATOM 1441 O O . TYR A 1 183 ? 41.977 79.499 20.303 1.00 13.04 183 TYR A O 1
ATOM 1450 N N . ARG A 1 184 ? 43.199 78.580 21.931 1.00 12.59 184 ARG A N 1
ATOM 1451 C CA . ARG A 1 184 ? 43.099 79.762 22.822 1.00 13.28 184 ARG A CA 1
ATOM 1452 C C . ARG A 1 184 ? 44.424 80.198 23.469 1.00 14.57 184 ARG A C 1
ATOM 1453 O O . ARG A 1 184 ? 44.457 81.292 24.068 1.00 15.01 184 ARG A O 1
ATOM 1461 N N . ASP A 1 185 ? 45.495 79.432 23.307 1.00 14.36 185 ASP A N 1
ATOM 1462 C CA . ASP A 1 185 ? 46.739 79.751 24.004 1.00 16.48 185 ASP A CA 1
ATOM 1463 C C . ASP A 1 185 ? 47.446 80.891 23.271 1.00 15.37 185 ASP A C 1
ATOM 1464 O O . ASP A 1 185 ? 47.344 81.000 22.029 1.00 14.32 185 ASP A O 1
ATOM 1469 N N . PRO A 1 186 ? 48.099 81.789 24.013 1.00 16.33 186 PRO A N 1
ATOM 1470 C CA . PRO A 1 186 ? 48.724 82.883 23.296 1.00 15.63 186 PRO A CA 1
ATOM 1471 C C . PRO A 1 186 ? 49.981 82.543 22.494 1.00 15.11 186 PRO A C 1
ATOM 1472 O O . PRO A 1 186 ? 50.474 83.417 21.801 1.00 14.92 186 PRO A O 1
ATOM 1476 N N . ALA A 1 187 ? 50.547 81.366 22.621 1.00 14.60 187 ALA A N 1
ATOM 1477 C CA . ALA A 1 187 ? 51.680 80.987 21.775 1.00 14.79 187 ALA A CA 1
ATOM 1478 C C . ALA A 1 187 ? 51.298 80.772 20.318 1.00 14.10 187 ALA A C 1
ATOM 1479 O O . ALA A 1 187 ? 50.175 80.379 19.991 1.00 14.24 187 ALA A O 1
ATOM 1481 N N . PRO A 1 188 ? 52.260 80.947 19.421 1.00 13.62 188 PRO A N 1
ATOM 1482 C CA . PRO A 1 188 ? 51.969 80.558 18.029 1.00 13.28 188 PRO A CA 1
ATOM 1483 C C . PRO A 1 188 ? 51.779 79.055 17.824 1.00 13.01 188 PRO A C 1
ATOM 1484 O O . PRO A 1 188 ? 52.216 78.260 18.639 1.00 13.69 188 PRO A O 1
ATOM 1488 N N . PHE A 1 189 ? 51.074 78.675 16.752 1.00 13.09 189 PHE A N 1
ATOM 1489 C CA . PHE A 1 189 ? 50.948 77.278 16.376 1.00 13.15 189 PHE A CA 1
ATOM 1490 C C . PHE A 1 189 ? 52.305 76.716 15.967 1.00 13.76 189 PHE A C 1
ATOM 1491 O O . PHE A 1 189 ? 53.056 77.387 15.285 1.00 13.88 189 PHE A O 1
ATOM 1499 N N . TYR A 1 190 ? 52.562 75.475 16.351 1.00 13.80 190 TYR A N 1
ATOM 1500 C CA . TYR A 1 190 ? 53.701 74.678 15.893 1.00 14.17 190 TYR A CA 1
ATOM 1501 C C . TYR A 1 190 ? 53.187 73.455 15.205 1.00 13.73 190 TYR A C 1
ATOM 1502 O O . TYR A 1 190 ? 52.237 72.823 15.648 1.00 13.99 190 TYR A O 1
ATOM 1511 N N . PHE A 1 191 ? 53.855 73.102 14.119 1.00 13.72 191 PHE A N 1
ATOM 1512 C CA . PHE A 1 191 ? 53.556 71.906 13.367 1.00 13.90 191 PHE A CA 1
ATOM 1513 C C . PHE A 1 191 ? 54.819 71.093 13.083 1.00 14.23 191 PHE A C 1
ATOM 1514 O O . PHE A 1 191 ? 55.298 71.096 11.932 1.00 14.14 191 PHE A O 1
ATOM 1522 N N . PRO A 1 192 ? 55.348 70.391 14.084 1.00 14.56 192 PRO A N 1
ATOM 1523 C CA . PRO A 1 192 ? 56.541 69.564 13.838 1.00 15.66 192 PRO A CA 1
ATOM 1524 C C . PRO A 1 192 ? 56.232 68.417 12.880 1.00 16.45 192 PRO A C 1
ATOM 1525 O O . PRO A 1 192 ? 55.178 67.789 12.975 1.00 15.46 192 PRO A O 1
ATOM 1529 N N . LYS A 1 193 ? 57.179 68.164 11.975 1.00 17.74 193 LYS A N 1
ATOM 1530 C CA . LYS A 1 193 ? 57.046 67.166 10.950 1.00 18.93 193 LYS A CA 1
ATOM 1531 C C . LYS A 1 193 ? 56.595 65.835 11.480 1.00 18.16 193 LYS A C 1
ATOM 1532 O O . LYS A 1 193 ? 57.274 65.213 12.314 1.00 18.37 193 LYS A O 1
ATOM 1538 N N . GLY A 1 194 ? 55.510 65.353 10.921 1.00 17.45 194 GLY A N 1
ATOM 1539 C CA . GLY A 1 194 ? 55.004 64.045 11.284 1.00 18.30 194 GLY A CA 1
ATOM 1540 C C . GLY A 1 194 ? 54.262 63.988 12.607 1.00 18.22 194 GLY A C 1
ATOM 1541 O O . GLY A 1 194 ? 53.870 62.912 13.001 1.00 17.26 194 GLY A O 1
ATOM 1542 N N . LYS A 1 195 ? 54.105 65.115 13.322 1.00 17.48 195 LYS A N 1
ATOM 1543 C CA . LYS A 1 195 ? 53.451 65.091 14.619 1.00 18.23 195 LYS A CA 1
ATOM 1544 C C . LYS A 1 195 ? 52.017 65.616 14.544 1.00 17.09 195 LYS A C 1
ATOM 1545 O O . LYS A 1 195 ? 51.327 65.703 15.567 1.00 16.47 195 LYS A O 1
ATOM 1551 N N . GLY A 1 196 ? 51.565 65.924 13.327 1.00 16.07 196 GLY A N 1
ATOM 1552 C CA . GLY A 1 196 ? 50.181 66.318 13.139 1.00 16.23 196 GLY A CA 1
ATOM 1553 C C . GLY A 1 196 ? 49.790 67.459 14.051 1.00 15.68 196 GLY A C 1
ATOM 1554 O O . GLY A 1 196 ? 50.422 68.555 13.999 1.00 16.14 196 GLY A O 1
ATOM 1555 N N . LEU A 1 197 ? 48.738 67.259 14.837 1.00 15.51 197 LEU A N 1
ATOM 1556 C CA . LEU A 1 197 ? 48.204 68.347 15.689 1.00 15.02 197 LEU A CA 1
ATOM 1557 C C . LEU A 1 197 ? 48.674 68.248 17.158 1.00 15.40 197 LEU A C 1
ATOM 1558 O O . LEU A 1 197 ? 48.231 68.982 18.013 1.00 14.31 197 LEU A O 1
ATOM 1563 N N . GLU A 1 198 ? 49.611 67.353 17.409 1.00 16.15 198 GLU A N 1
ATOM 1564 C CA . GLU A 1 198 ? 50.037 67.010 18.758 1.00 17.56 198 GLU A CA 1
ATOM 1565 C C . GLU A 1 198 ? 50.703 68.168 19.508 1.00 17.13 198 GLU A C 1
ATOM 1566 O O . GLU A 1 198 ? 50.747 68.160 20.723 1.00 17.79 198 GLU A O 1
ATOM 1572 N N . ALA A 1 199 ? 51.266 69.140 18.822 1.00 16.42 199 ALA A N 1
ATOM 1573 C CA . ALA A 1 199 ? 51.953 70.229 19.542 1.00 16.62 199 ALA A CA 1
ATOM 1574 C C . ALA A 1 199 ? 50.987 71.380 19.853 1.00 16.03 199 ALA A C 1
ATOM 1575 O O . ALA A 1 199 ? 51.403 72.374 20.397 1.00 16.30 199 ALA A O 1
ATOM 1577 N N . ILE A 1 200 ? 49.695 71.249 19.543 1.00 15.70 200 ILE A N 1
ATOM 1578 C CA . ILE A 1 200 ? 48.775 72.335 19.795 1.00 15.81 200 ILE A CA 1
ATOM 1579 C C . ILE A 1 200 ? 47.940 71.962 21.028 1.00 16.89 200 ILE A C 1
ATOM 1580 O O . ILE A 1 200 ? 47.167 71.013 20.994 1.00 16.67 200 ILE A O 1
ATOM 1585 N N . PRO A 1 201 ? 48.017 72.771 22.083 1.00 17.96 201 PRO A N 1
ATOM 1586 C CA . PRO A 1 201 ? 47.246 72.387 23.272 1.00 19.64 201 PRO A CA 1
ATOM 1587 C C . PRO A 1 201 ? 45.769 72.637 23.096 1.00 20.41 201 PRO A C 1
ATOM 1588 O O . PRO A 1 201 ? 45.356 73.542 22.347 1.00 20.91 201 PRO A O 1
ATOM 1592 N N . ASP A 1 202 ? 44.970 71.853 23.808 1.00 21.46 202 ASP A N 1
ATOM 1593 C CA . ASP A 1 202 ? 43.507 72.007 23.854 1.00 22.68 202 ASP A CA 1
ATOM 1594 C C . ASP A 1 202 ? 43.037 72.877 25.035 1.00 22.11 202 ASP A C 1
ATOM 1595 O O . ASP A 1 202 ? 43.488 72.690 26.139 1.00 21.95 202 ASP A O 1
ATOM 1600 N N . ALA A 1 203 ? 42.069 73.744 24.813 1.00 20.34 203 ALA A N 1
ATOM 1601 C CA . ALA A 1 203 ? 41.412 74.477 25.899 1.00 20.51 203 ALA A CA 1
ATOM 1602 C C . ALA A 1 203 ? 40.276 73.630 26.468 1.00 20.10 203 ALA A C 1
ATOM 1603 O O . ALA A 1 203 ? 39.797 72.750 25.784 1.00 21.55 203 ALA A O 1
ATOM 1605 N N . PRO A 1 204 ? 39.818 73.914 27.698 1.00 20.09 204 PRO A N 1
ATOM 1606 C CA . PRO A 1 204 ? 38.580 73.286 28.162 1.00 20.04 204 PRO A CA 1
ATOM 1607 C C . PRO A 1 204 ? 37.458 73.422 27.153 1.00 19.08 204 PRO A C 1
ATOM 1608 O O . PRO A 1 204 ? 37.269 74.496 26.597 1.00 19.19 204 PRO A O 1
ATOM 1612 N N . VAL A 1 205 ? 36.720 72.353 26.940 1.00 18.52 205 VAL A N 1
ATOM 1613 C CA . VAL A 1 205 ? 35.704 72.303 25.936 1.00 18.28 205 VAL A CA 1
ATOM 1614 C C . VAL A 1 205 ? 34.597 73.381 26.081 1.00 17.21 205 VAL A C 1
ATOM 1615 O O . VAL A 1 205 ? 34.108 73.934 25.094 1.00 16.78 205 VAL A O 1
ATOM 1619 N N . ALA A 1 206 ? 34.264 73.718 27.317 1.00 16.73 206 ALA A N 1
ATOM 1620 C CA . ALA A 1 206 ? 33.234 74.760 27.578 1.00 17.09 206 ALA A CA 1
ATOM 1621 C C . ALA A 1 206 ? 33.566 76.087 26.943 1.00 15.93 206 ALA A C 1
ATOM 1622 O O . ALA A 1 206 ? 32.671 76.854 26.549 1.00 16.78 206 ALA A O 1
ATOM 1624 N N . LEU A 1 207 ? 34.875 76.367 26.762 1.00 16.71 207 LEU A N 1
ATOM 1625 C CA . LEU A 1 207 ? 35.300 77.616 26.156 1.00 15.64 207 LEU A CA 1
ATOM 1626 C C . LEU A 1 207 ? 35.100 77.709 24.638 1.00 15.70 207 LEU A C 1
ATOM 1627 O O . LEU A 1 207 ? 35.236 78.804 24.077 1.00 14.82 207 LEU A O 1
ATOM 1632 N N . SER A 1 208 ? 34.807 76.600 23.961 1.00 15.81 208 SER A N 1
ATOM 1633 C CA . SER A 1 208 ? 34.398 76.647 22.518 1.00 15.85 208 SER A CA 1
ATOM 1634 C C . SER A 1 208 ? 32.917 76.363 22.237 1.00 17.18 208 SER A C 1
ATOM 1635 O O . SER A 1 208 ? 32.540 76.060 21.090 1.00 17.02 208 SER A O 1
ATOM 1638 N N . SER A 1 209 ? 32.057 76.554 23.248 1.00 17.41 209 SER A N 1
ATOM 1639 C CA . SER A 1 209 ? 30.588 76.382 23.029 1.00 17.51 209 SER A CA 1
ATOM 1640 C C . SER A 1 209 ? 30.062 77.369 21.985 1.00 16.77 209 SER A C 1
ATOM 1641 O O . SER A 1 209 ? 28.957 77.196 21.512 1.00 17.44 209 SER A O 1
ATOM 1644 N N . TRP A 1 210 ? 30.812 78.412 21.640 1.00 15.57 210 TRP A N 1
ATOM 1645 C CA . TRP A 1 210 ? 30.384 79.367 20.562 1.00 15.51 210 TRP A CA 1
ATOM 1646 C C . TRP A 1 210 ? 30.411 78.759 19.125 1.00 15.28 210 TRP A C 1
ATOM 1647 O O . TRP A 1 210 ? 29.805 79.313 18.210 1.00 16.51 210 TRP A O 1
ATOM 1658 N N . LEU A 1 211 ? 31.076 77.630 18.948 1.00 15.40 211 LEU A N 1
ATOM 1659 C CA . LEU A 1 211 ? 31.163 76.999 17.652 1.00 16.19 211 LEU A CA 1
ATOM 1660 C C . LEU A 1 211 ? 30.347 75.746 17.660 1.00 16.46 211 LEU A C 1
ATOM 1661 O O . LEU A 1 211 ? 30.668 74.811 18.351 1.00 16.45 211 LEU A O 1
ATOM 1666 N N . SER A 1 212 ? 29.277 75.723 16.878 1.00 16.30 212 SER A N 1
ATOM 1667 C CA . SER A 1 212 ? 28.443 74.543 16.839 1.00 16.28 212 SER A CA 1
ATOM 1668 C C . SER A 1 212 ? 29.037 73.531 15.883 1.00 16.08 212 SER A C 1
ATOM 1669 O O . SER A 1 212 ? 29.874 73.847 15.063 1.00 14.47 212 SER A O 1
ATOM 1672 N N . GLU A 1 213 ? 28.627 72.291 16.050 1.00 16.63 213 GLU A N 1
ATOM 1673 C CA . GLU A 1 213 ? 29.038 71.252 15.138 1.00 18.41 213 GLU A CA 1
ATOM 1674 C C . GLU A 1 213 ? 28.660 71.626 13.647 1.00 17.22 213 GLU A C 1
ATOM 1675 O O . GLU A 1 213 ? 29.428 71.422 12.728 1.00 15.00 213 GLU A O 1
ATOM 1681 N N . GLU A 1 214 ? 27.483 72.207 13.455 1.00 16.70 214 GLU A N 1
ATOM 1682 C CA . GLU A 1 214 ? 27.010 72.543 12.142 1.00 17.45 214 GLU A CA 1
ATOM 1683 C C . GLU A 1 214 ? 27.915 73.588 11.526 1.00 16.09 214 GLU A C 1
ATOM 1684 O O . GLU A 1 214 ? 28.259 73.499 10.344 1.00 16.19 214 GLU A O 1
ATOM 1690 N N . GLU A 1 215 ? 28.326 74.564 12.331 1.00 15.12 215 GLU A N 1
ATOM 1691 C CA . GLU A 1 215 ? 29.226 75.615 11.885 1.00 14.24 215 GLU A CA 1
ATOM 1692 C C . GLU A 1 215 ? 30.598 75.070 11.585 1.00 13.67 215 GLU A C 1
ATOM 1693 O O . GLU A 1 215 ? 31.157 75.386 10.543 1.00 13.29 215 GLU A O 1
ATOM 1699 N N . LEU A 1 216 ? 31.121 74.193 12.465 1.00 12.61 216 LEU A N 1
ATOM 1700 C CA . LEU A 1 216 ? 32.353 73.519 12.156 1.00 12.49 216 LEU A CA 1
ATOM 1701 C C . LEU A 1 216 ? 32.281 72.745 10.802 1.00 12.65 216 LEU A C 1
ATOM 1702 O O . LEU A 1 216 ? 33.197 72.791 9.993 1.00 11.82 216 LEU A O 1
ATOM 1707 N N . ASP A 1 217 ? 31.186 72.028 10.600 1.00 13.12 217 ASP A N 1
ATOM 1708 C CA . ASP A 1 217 ? 31.029 71.237 9.394 1.00 13.93 217 ASP A CA 1
ATOM 1709 C C . ASP A 1 217 ? 31.011 72.098 8.142 1.00 13.05 217 ASP A C 1
ATOM 1710 O O . ASP A 1 217 ? 31.418 71.647 7.098 1.00 12.92 217 ASP A O 1
ATOM 1715 N N . TYR A 1 218 ? 30.505 73.315 8.239 1.00 12.94 218 TYR A N 1
ATOM 1716 C CA . TYR A 1 218 ? 30.514 74.197 7.085 1.00 13.03 218 TYR A CA 1
ATOM 1717 C C . TYR A 1 218 ? 31.948 74.413 6.630 1.00 12.73 218 TYR A C 1
ATOM 1718 O O . TYR A 1 218 ? 32.271 74.304 5.448 1.00 12.97 218 TYR A O 1
ATOM 1727 N N . TYR A 1 219 ? 32.818 74.783 7.559 1.00 12.24 219 TYR A N 1
ATOM 1728 C CA . TYR A 1 219 ? 34.208 74.981 7.210 1.00 12.16 219 TYR A CA 1
ATOM 1729 C C . TYR A 1 219 ? 34.876 73.684 6.745 1.00 12.55 219 TYR A C 1
ATOM 1730 O O . TYR A 1 219 ? 35.539 73.656 5.711 1.00 12.57 219 TYR A O 1
ATOM 1739 N N . ALA A 1 220 ? 34.652 72.613 7.476 1.00 13.02 220 ALA A N 1
ATOM 1740 C CA . ALA A 1 220 ? 35.251 71.296 7.142 1.00 12.86 220 ALA A CA 1
ATOM 1741 C C . ALA A 1 220 ? 34.912 70.789 5.749 1.00 13.34 220 ALA A C 1
ATOM 1742 O O . ALA A 1 220 ? 35.772 70.398 5.001 1.00 12.50 220 ALA A O 1
ATOM 1744 N N . ASN A 1 221 ? 33.623 70.805 5.409 1.00 14.52 221 ASN A N 1
ATOM 1745 C CA . ASN A 1 221 ? 33.151 70.377 4.118 1.00 14.74 221 ASN A CA 1
ATOM 1746 C C . ASN A 1 221 ? 33.802 71.201 2.982 1.00 14.94 221 ASN A C 1
ATOM 1747 O O . ASN A 1 221 ? 34.154 70.651 1.942 1.00 16.03 221 ASN A O 1
ATOM 1752 N N . LYS A 1 222 ? 33.991 72.502 3.173 1.00 14.20 222 LYS A N 1
ATOM 1753 C CA . LYS A 1 222 ? 34.503 73.336 2.133 1.00 14.21 222 LYS A CA 1
ATOM 1754 C C . LYS A 1 222 ? 35.996 73.062 1.989 1.00 13.95 222 LYS A C 1
ATOM 1755 O O . LYS A 1 222 ? 36.475 72.872 0.873 1.00 14.32 222 LYS A O 1
ATOM 1761 N N . PHE A 1 223 ? 36.724 73.016 3.095 1.00 13.69 223 PHE A N 1
ATOM 1762 C CA . PHE A 1 223 ? 38.167 72.774 3.001 1.00 13.67 223 PHE A CA 1
ATOM 1763 C C . PHE A 1 223 ? 38.488 71.342 2.546 1.00 15.05 223 PHE A C 1
ATOM 1764 O O . PHE A 1 223 ? 39.536 71.078 1.954 1.00 14.52 223 PHE A O 1
ATOM 1772 N N . GLU A 1 224 ? 37.587 70.43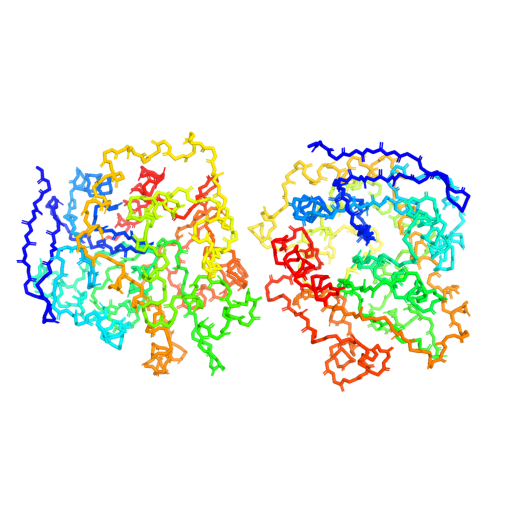9 2.801 1.00 17.02 224 GLU A N 1
ATOM 1773 C CA . GLU A 1 224 ? 37.744 69.060 2.304 1.00 19.93 224 GLU A CA 1
ATOM 1774 C C . GLU A 1 224 ? 37.646 69.100 0.747 1.00 19.82 224 GLU A C 1
ATOM 1775 O O . GLU A 1 224 ? 38.381 68.384 0.080 1.00 19.64 224 GLU A O 1
ATOM 1781 N N . GLN A 1 225 ? 36.802 69.971 0.180 1.00 19.03 225 GLN A N 1
ATOM 1782 C CA . GLN A 1 225 ? 36.654 70.109 -1.298 1.00 20.24 225 GLN A CA 1
ATOM 1783 C C . GLN A 1 225 ? 37.912 70.851 -1.846 1.00 17.66 225 GLN A C 1
ATOM 1784 O O . GLN A 1 225 ? 38.522 70.388 -2.795 1.00 16.35 225 GLN A O 1
ATOM 1790 N N . THR A 1 226 ? 38.266 71.984 -1.256 1.00 15.24 226 THR A N 1
ATOM 1791 C CA . THR A 1 226 ? 39.310 72.839 -1.834 1.00 14.40 226 THR A CA 1
ATOM 1792 C C . THR A 1 226 ? 40.718 72.401 -1.488 1.00 13.99 226 THR A C 1
ATOM 1793 O O . THR A 1 226 ? 41.645 72.761 -2.209 1.00 13.58 226 THR A O 1
ATOM 1797 N N . GLY A 1 227 ? 40.897 71.681 -0.375 1.00 13.17 227 GLY A N 1
ATOM 1798 C CA . GLY A 1 227 ? 42.195 71.606 0.284 1.00 13.16 227 GLY A CA 1
ATOM 1799 C C . GLY A 1 227 ? 42.618 72.966 0.890 1.00 12.68 227 GLY A C 1
ATOM 1800 O O . GLY A 1 227 ? 41.894 73.954 0.820 1.00 11.70 227 GLY A O 1
ATOM 1801 N N . PHE A 1 228 ? 43.840 72.988 1.448 1.00 12.72 228 PHE A N 1
ATOM 1802 C CA . PHE A 1 228 ? 44.359 74.134 2.155 1.00 12.71 228 PHE A CA 1
ATOM 1803 C C . PHE A 1 228 ? 45.357 74.955 1.343 1.00 12.76 228 PHE A C 1
ATOM 1804 O O . PHE A 1 228 ? 45.819 76.018 1.850 1.00 12.46 228 PHE A O 1
ATOM 1812 N N . THR A 1 229 ? 45.708 74.493 0.141 1.00 12.70 229 THR A N 1
ATOM 1813 C CA . THR A 1 229 ? 46.828 75.120 -0.613 1.00 12.39 229 THR A CA 1
ATOM 1814 C C . THR A 1 229 ? 46.550 76.583 -0.870 1.00 11.78 229 THR A C 1
ATOM 1815 O O . THR A 1 229 ? 47.416 77.453 -0.686 1.00 10.73 229 THR A O 1
ATOM 1819 N N . GLY A 1 230 ? 45.342 76.874 -1.344 1.00 11.78 230 GLY A N 1
ATOM 1820 C CA . GLY A 1 230 ? 45.012 78.299 -1.629 1.00 11.39 230 GLY A CA 1
ATOM 1821 C C . GLY A 1 230 ? 45.281 79.193 -0.433 1.00 11.50 230 GLY A C 1
ATOM 1822 O O . GLY A 1 230 ? 45.941 80.251 -0.526 1.00 12.11 230 GLY A O 1
ATOM 1823 N N . ALA A 1 231 ? 44.744 78.791 0.698 1.00 10.91 231 ALA A N 1
ATOM 1824 C CA . ALA A 1 231 ? 44.845 79.543 1.936 1.00 11.30 231 ALA A CA 1
ATOM 1825 C C . ALA A 1 231 ? 46.265 79.680 2.439 1.00 11.54 231 ALA A C 1
ATOM 1826 O O . ALA A 1 231 ? 46.693 80.757 2.787 1.00 11.74 231 ALA A O 1
ATOM 1828 N N . VAL A 1 232 ? 47.012 78.572 2.420 1.00 11.69 232 VAL A N 1
ATOM 1829 C CA . VAL A 1 232 ? 48.375 78.546 2.901 1.00 11.72 232 VAL A CA 1
ATOM 1830 C C . VAL A 1 232 ? 49.307 79.329 1.996 1.00 12.07 232 VAL A C 1
ATOM 1831 O O . VAL A 1 232 ? 50.288 79.955 2.466 1.00 12.10 232 VAL A O 1
ATOM 1835 N N . ASN A 1 233 ? 49.004 79.330 0.707 1.00 12.14 233 ASN A N 1
ATOM 1836 C CA . ASN A 1 233 ? 49.769 80.126 -0.225 1.00 12.18 233 ASN A CA 1
ATOM 1837 C C . ASN A 1 233 ? 49.965 81.606 0.157 1.00 12.00 233 ASN A C 1
ATOM 1838 O O . ASN A 1 233 ? 50.952 82.174 -0.210 1.00 11.21 233 ASN A O 1
ATOM 1843 N N . TYR A 1 234 ? 49.037 82.205 0.891 1.00 11.55 234 TYR A N 1
ATOM 1844 C CA . TYR A 1 234 ? 49.204 83.595 1.368 1.00 11.64 234 TYR A CA 1
ATOM 1845 C C . TYR A 1 234 ? 50.510 83.748 2.171 1.00 11.45 234 TYR A C 1
ATOM 1846 O O . TYR A 1 234 ? 51.261 84.695 2.003 1.00 12.60 234 TYR A O 1
ATOM 1855 N N . TYR A 1 235 ? 50.802 82.781 3.032 1.00 11.49 235 TYR A N 1
ATOM 1856 C CA . TYR A 1 235 ? 52.035 82.768 3.846 1.00 11.00 235 TYR A CA 1
ATOM 1857 C C . TYR A 1 235 ? 53.283 82.527 2.962 1.00 10.67 235 TYR A C 1
ATOM 1858 O O . TYR A 1 235 ? 54.338 83.063 3.208 1.00 10.13 235 TYR A O 1
ATOM 1867 N N . ARG A 1 236 ? 53.124 81.724 1.902 1.00 10.18 236 ARG A N 1
ATOM 1868 C CA . ARG A 1 236 ? 54.222 81.445 0.994 1.00 10.70 236 ARG A CA 1
ATOM 1869 C C . ARG A 1 236 ? 54.639 82.666 0.208 1.00 10.71 236 ARG A C 1
ATOM 1870 O O . ARG A 1 236 ? 55.741 82.740 -0.273 1.00 11.08 236 ARG A O 1
ATOM 1878 N N . ALA A 1 237 ? 53.725 83.607 0.069 1.00 10.82 237 ALA A N 1
ATOM 1879 C CA . ALA A 1 237 ? 53.986 84.867 -0.603 1.00 11.35 237 ALA A CA 1
ATOM 1880 C C . ALA A 1 237 ? 54.543 85.957 0.311 1.00 11.95 237 ALA A C 1
ATOM 1881 O O . ALA A 1 237 ? 54.908 87.038 -0.161 1.00 11.46 237 ALA A O 1
ATOM 1883 N N . LEU A 1 238 ? 54.689 85.673 1.614 1.00 12.30 238 LEU A N 1
ATOM 1884 C CA . LEU A 1 238 ? 55.255 86.674 2.523 1.00 11.90 238 LEU A CA 1
ATOM 1885 C C . LEU A 1 238 ? 56.625 87.181 2.030 1.00 12.22 238 LEU A C 1
ATOM 1886 O O . LEU A 1 238 ? 56.848 88.382 2.075 1.00 12.58 238 LEU A O 1
ATOM 1891 N N . PRO A 1 239 ? 57.562 86.309 1.563 1.00 12.43 239 PRO A N 1
ATOM 1892 C CA . PRO A 1 239 ? 58.856 86.867 1.127 1.00 13.03 239 PRO A CA 1
ATOM 1893 C C . PRO A 1 239 ? 58.730 87.851 -0.017 1.00 13.28 239 PRO A C 1
ATOM 1894 O O . PRO A 1 239 ? 59.293 88.930 0.076 1.00 13.06 239 PRO A O 1
ATOM 1898 N N . ILE A 1 240 ? 57.961 87.524 -1.045 1.00 13.70 240 ILE A N 1
ATOM 1899 C CA . ILE A 1 240 ? 57.771 88.512 -2.099 1.00 14.38 240 ILE A CA 1
ATOM 1900 C C . ILE A 1 240 ? 56.983 89.734 -1.641 1.00 13.42 240 ILE A C 1
ATOM 1901 O O . ILE A 1 240 ? 57.327 90.856 -2.054 1.00 12.79 240 ILE A O 1
ATOM 1906 N N . ASN A 1 241 ? 56.013 89.564 -0.751 1.00 11.91 241 ASN A N 1
ATOM 1907 C CA . ASN A 1 241 ? 55.300 90.727 -0.233 1.00 11.87 241 ASN A CA 1
ATOM 1908 C C . ASN A 1 241 ? 56.211 91.764 0.380 1.00 11.37 241 ASN A C 1
ATOM 1909 O O . ASN A 1 241 ? 56.075 92.958 0.128 1.00 11.65 241 ASN A O 1
ATOM 1914 N N . TRP A 1 242 ? 57.159 91.305 1.180 1.00 11.85 242 TRP A N 1
ATOM 1915 C CA . TRP A 1 242 ? 58.166 92.154 1.769 1.00 12.11 242 TRP A CA 1
ATOM 1916 C C . TRP A 1 242 ? 58.993 92.935 0.714 1.00 12.60 242 TRP A C 1
ATOM 1917 O O . TRP A 1 242 ? 59.241 94.117 0.864 1.00 12.82 242 TRP A O 1
ATOM 1928 N N . GLU A 1 243 ? 59.406 92.300 -0.351 1.00 12.61 243 GLU A N 1
ATOM 1929 C CA . GLU A 1 243 ? 60.115 93.004 -1.439 1.00 13.68 243 GLU A CA 1
ATOM 1930 C C . GLU A 1 243 ? 59.212 94.004 -2.163 1.00 13.70 243 GLU A C 1
ATOM 1931 O O . GLU A 1 243 ? 59.597 95.141 -2.448 1.00 15.36 243 GLU A O 1
ATOM 1937 N N . LEU A 1 244 ? 57.984 93.585 -2.471 1.00 13.20 244 LEU A N 1
ATOM 1938 C CA . LEU A 1 244 ? 57.058 94.385 -3.280 1.00 13.34 244 LEU A CA 1
ATOM 1939 C C . LEU A 1 244 ? 56.511 95.610 -2.539 1.00 12.75 244 LEU A C 1
ATOM 1940 O O . LEU A 1 244 ? 56.013 96.534 -3.192 1.00 13.00 244 LEU A O 1
ATOM 1945 N N . THR A 1 245 ? 56.579 95.603 -1.212 1.00 12.42 245 THR A N 1
ATOM 1946 C CA . THR A 1 245 ? 56.023 96.705 -0.430 1.00 12.41 245 THR A CA 1
ATOM 1947 C C . THR A 1 245 ? 57.028 97.752 0.017 1.00 12.65 245 THR A C 1
ATOM 1948 O O . THR A 1 245 ? 56.679 98.697 0.726 1.00 12.24 245 THR A O 1
ATOM 1952 N N . ALA A 1 246 ? 58.263 97.651 -0.459 1.00 13.19 246 ALA A N 1
ATOM 1953 C CA . ALA A 1 246 ? 59.244 98.652 -0.154 1.00 13.98 246 ALA A CA 1
ATOM 1954 C C . ALA A 1 246 ? 58.852 100.101 -0.522 1.00 14.03 246 ALA A C 1
ATOM 1955 O O . ALA A 1 246 ? 59.323 101.025 0.125 1.00 14.87 246 ALA A O 1
ATOM 1957 N N . PRO A 1 247 ? 58.039 100.327 -1.563 1.00 13.98 247 PRO A N 1
ATOM 1958 C CA . PRO A 1 247 ? 57.717 101.738 -1.861 1.00 14.44 247 PRO A CA 1
ATOM 1959 C C . PRO A 1 247 ? 56.959 102.472 -0.759 1.00 14.47 247 PRO A C 1
ATOM 1960 O O . PRO A 1 247 ? 56.886 103.703 -0.778 1.00 15.28 247 PRO A O 1
ATOM 1964 N N . TRP A 1 248 ? 56.392 101.722 0.173 1.00 14.69 248 TRP A N 1
ATOM 1965 C CA . TRP A 1 248 ? 55.491 102.287 1.216 1.00 14.91 248 TRP A CA 1
ATOM 1966 C C . TRP A 1 248 ? 56.155 102.412 2.568 1.00 15.55 248 TRP A C 1
ATOM 1967 O O . TRP A 1 248 ? 55.506 102.650 3.563 1.00 16.87 248 TRP A O 1
ATOM 1978 N N . THR A 1 249 ? 57.467 102.325 2.621 1.00 17.50 249 THR A N 1
ATOM 1979 C CA . THR A 1 249 ? 58.216 102.619 3.849 1.00 17.78 249 THR A CA 1
ATOM 1980 C C . THR A 1 249 ? 57.984 104.063 4.272 1.00 18.21 249 THR A C 1
ATOM 1981 O O . THR A 1 249 ? 58.141 104.995 3.504 1.00 17.83 249 THR A O 1
ATOM 1985 N N . GLY A 1 250 ? 57.548 104.242 5.516 1.00 18.21 250 GLY A N 1
ATOM 1986 C CA . GLY A 1 250 ? 57.263 105.588 6.029 1.00 18.60 250 GLY A CA 1
ATOM 1987 C C . GLY A 1 250 ? 55.897 106.152 5.665 1.00 19.21 250 GLY A C 1
ATOM 1988 O O . GLY A 1 250 ? 55.586 107.283 6.007 1.00 20.89 250 GLY A O 1
ATOM 1989 N N . ALA A 1 251 ? 55.081 105.394 4.922 1.00 19.37 251 ALA A N 1
ATOM 1990 C CA . ALA A 1 251 ? 53.787 105.875 4.461 1.00 19.19 251 ALA A CA 1
ATOM 1991 C C . ALA A 1 251 ? 52.796 105.634 5.592 1.00 19.31 251 ALA A C 1
ATOM 1992 O O . ALA A 1 251 ? 52.912 104.623 6.278 1.00 19.04 251 ALA A O 1
ATOM 1994 N N . GLN A 1 252 ? 51.787 106.499 5.708 1.00 18.42 252 GLN A N 1
ATOM 1995 C CA . GLN A 1 252 ? 50.787 106.354 6.733 1.00 18.63 252 GLN A CA 1
ATOM 1996 C C . GLN A 1 252 ? 49.471 105.910 6.134 1.00 17.62 252 GLN A C 1
ATOM 1997 O O . GLN A 1 252 ? 49.191 106.253 5.014 1.00 17.12 252 GLN A O 1
ATOM 2003 N N . VAL A 1 253 ? 48.691 105.138 6.889 1.00 17.36 253 VAL A N 1
ATOM 2004 C CA . VAL A 1 253 ? 47.302 104.862 6.542 1.00 17.12 253 VAL A CA 1
ATOM 2005 C C . VAL A 1 253 ? 46.476 106.095 6.963 1.00 17.75 253 VAL A C 1
ATOM 2006 O O . VAL A 1 253 ? 46.506 106.493 8.114 1.00 18.63 253 VAL A O 1
ATOM 2010 N N . LYS A 1 254 ? 45.768 106.687 6.031 1.00 18.50 254 LYS A N 1
ATOM 2011 C CA . LYS A 1 254 ? 45.036 107.922 6.265 1.00 21.05 254 LYS A CA 1
ATOM 2012 C C . LYS A 1 254 ? 43.522 107.756 6.439 1.00 18.99 254 LYS A C 1
ATOM 2013 O O . LYS A 1 254 ? 42.795 108.767 6.561 1.00 19.79 254 LYS A O 1
ATOM 2019 N N . VAL A 1 255 ? 43.064 106.522 6.533 1.00 16.54 255 VAL A N 1
ATOM 2020 C CA . VAL A 1 255 ? 41.644 106.224 6.678 1.00 15.78 255 VAL A CA 1
ATOM 2021 C C . VAL A 1 255 ? 41.240 106.139 8.153 1.00 15.29 255 VAL A C 1
ATOM 2022 O O . VAL A 1 255 ? 41.969 105.527 8.928 1.00 15.47 255 VAL A O 1
ATOM 2026 N N . PRO A 1 256 ? 40.040 106.663 8.527 1.00 14.49 256 PRO A N 1
ATOM 2027 C CA . PRO A 1 256 ? 39.601 106.487 9.923 1.00 14.12 256 PRO A CA 1
ATOM 2028 C C . PRO A 1 256 ? 39.490 104.998 10.219 1.00 13.27 256 PRO A C 1
ATOM 2029 O O . PRO A 1 256 ? 38.936 104.238 9.440 1.00 13.51 256 PRO A O 1
ATOM 2033 N N . THR A 1 257 ? 40.042 104.602 11.371 1.00 12.55 257 THR A N 1
ATOM 2034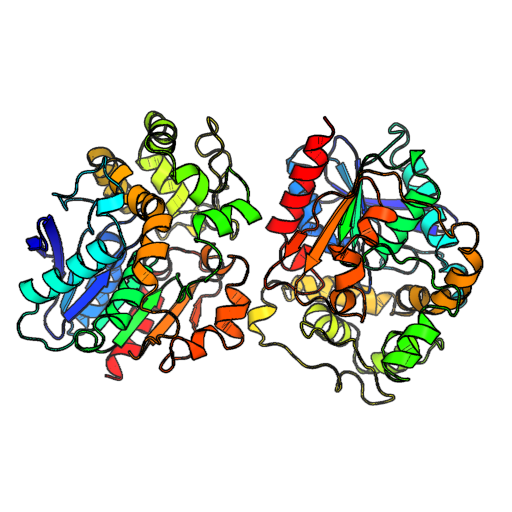 C CA . THR A 1 257 ? 40.196 103.212 11.726 1.00 11.89 257 THR A CA 1
ATOM 2035 C C . THR A 1 257 ? 39.853 102.909 13.190 1.00 11.58 257 THR A C 1
ATOM 2036 O O . THR A 1 257 ? 40.233 103.636 14.120 1.00 11.23 257 THR A O 1
ATOM 2040 N N . LYS A 1 258 ? 39.206 101.767 13.369 1.00 11.44 258 LYS A N 1
ATOM 2041 C CA . LYS A 1 258 ? 39.036 101.157 14.660 1.00 11.87 258 LYS A CA 1
ATOM 2042 C C . LYS A 1 258 ? 39.665 99.775 14.639 1.00 11.16 258 LYS A C 1
ATOM 2043 O O . LYS A 1 258 ? 39.423 99.015 13.717 1.00 10.64 258 LYS A O 1
ATOM 2049 N N . PHE A 1 259 ? 40.448 99.471 15.661 1.00 10.58 259 PHE A N 1
ATOM 2050 C CA . PHE A 1 259 ? 41.140 98.186 15.742 1.00 10.88 259 PHE A CA 1
ATOM 2051 C C . PHE A 1 259 ? 40.686 97.439 16.972 1.00 10.74 259 PHE A C 1
ATOM 2052 O O . PHE A 1 259 ? 40.642 98.023 18.049 1.00 11.21 259 PHE A O 1
ATOM 2060 N N . ILE A 1 260 ? 40.386 96.156 16.797 1.00 10.62 260 ILE A N 1
ATOM 2061 C CA . ILE A 1 260 ? 39.859 95.314 17.861 1.00 10.84 260 ILE A CA 1
ATOM 2062 C C . ILE A 1 260 ? 40.611 94.026 17.877 1.00 10.68 260 ILE A C 1
ATOM 2063 O O . ILE A 1 260 ? 40.841 93.455 16.818 1.00 11.03 260 ILE A O 1
ATOM 2068 N N . VAL A 1 261 ? 40.993 93.567 19.061 1.00 10.67 261 VAL A N 1
ATOM 2069 C CA . VAL A 1 261 ? 41.792 92.299 19.224 1.00 10.90 261 VAL A CA 1
ATOM 2070 C C . VAL A 1 261 ? 41.386 91.557 20.481 1.00 10.79 261 VAL A C 1
ATOM 2071 O O . VAL A 1 261 ? 41.068 92.171 21.476 1.00 11.28 261 VAL A O 1
ATOM 2075 N N . GLY A 1 262 ? 41.362 90.231 20.433 1.00 10.71 262 GLY A N 1
ATOM 2076 C CA . GLY A 1 262 ? 41.083 89.487 21.623 1.00 11.34 262 GLY A CA 1
ATOM 2077 C C . GLY A 1 262 ? 42.335 89.381 22.525 1.00 11.88 262 GLY A C 1
ATOM 2078 O O . GLY A 1 262 ? 43.460 89.254 22.036 1.00 11.61 262 GLY A O 1
ATOM 2079 N N . GLU A 1 263 ? 42.097 89.436 23.841 1.00 11.93 263 GLU A N 1
ATOM 2080 C CA . GLU A 1 263 ? 43.131 89.297 24.851 1.00 12.85 263 GLU A CA 1
ATOM 2081 C C . GLU A 1 263 ? 44.178 88.172 24.596 1.00 12.57 263 GLU A C 1
ATOM 2082 O O . GLU A 1 263 ? 45.379 88.380 24.787 1.00 12.47 263 GLU A O 1
ATOM 2088 N N . PHE A 1 264 ? 43.686 87.010 24.213 1.00 12.25 264 PHE A N 1
ATOM 2089 C CA . PHE A 1 264 ? 44.480 85.831 24.012 1.00 12.85 264 PHE A CA 1
ATOM 2090 C C . PHE A 1 264 ? 44.908 85.513 22.592 1.00 13.01 264 PHE A C 1
ATOM 2091 O O . PHE A 1 264 ? 45.482 84.446 22.335 1.00 12.77 264 PHE A O 1
ATOM 2099 N N . ASP A 1 265 ? 44.642 86.416 21.657 1.00 12.80 265 ASP A N 1
ATOM 2100 C CA . ASP A 1 265 ? 45.056 86.205 20.251 1.00 12.73 265 ASP A CA 1
ATOM 2101 C C . ASP A 1 265 ? 46.563 86.083 20.154 1.00 13.05 265 ASP A C 1
ATOM 2102 O O . ASP A 1 265 ? 47.254 87.025 20.512 1.00 12.68 265 ASP A O 1
ATOM 2107 N N . LEU A 1 266 ? 47.068 84.958 19.626 1.00 13.29 266 LEU A N 1
ATOM 2108 C CA . LEU A 1 266 ? 48.500 84.773 19.447 1.00 14.64 266 LEU A CA 1
ATOM 2109 C C . LEU A 1 266 ? 49.158 85.969 18.730 1.00 15.30 266 LEU A C 1
ATOM 2110 O O . LEU A 1 266 ? 50.317 86.304 18.990 1.00 14.56 266 LEU A O 1
ATOM 2115 N N . VAL A 1 267 ? 48.434 86.607 17.809 1.00 16.02 267 VAL A N 1
ATOM 2116 C CA . VAL A 1 267 ? 49.057 87.684 17.027 1.00 16.24 267 VAL A CA 1
ATOM 2117 C C . VAL A 1 267 ? 49.407 88.870 17.945 1.00 15.53 267 VAL A C 1
ATOM 2118 O O . VAL A 1 267 ? 50.407 89.558 17.731 1.00 15.17 267 VAL A O 1
ATOM 2122 N N . TYR A 1 268 ? 48.547 89.079 18.960 1.00 14.51 268 TYR A N 1
ATOM 2123 C CA . TYR A 1 268 ? 48.681 90.141 19.940 1.00 14.54 268 TYR A CA 1
ATOM 2124 C C . TYR A 1 268 ? 49.853 89.928 20.897 1.00 16.12 268 TYR A C 1
ATOM 2125 O O . TYR A 1 268 ? 50.307 90.870 21.568 1.00 15.41 268 TYR A O 1
ATOM 2134 N N . HIS A 1 269 ? 50.338 88.681 20.957 1.00 15.38 269 HIS A N 1
ATOM 2135 C CA . HIS A 1 269 ? 51.465 88.306 21.796 1.00 16.29 269 HIS A CA 1
ATOM 2136 C C . HIS A 1 269 ? 52.768 88.138 21.059 1.00 16.54 269 HIS A C 1
ATOM 2137 O O . HIS A 1 269 ? 53.754 87.672 21.656 1.00 16.69 269 HIS A O 1
ATOM 2144 N N . ILE A 1 270 ? 52.814 88.538 19.805 1.00 16.76 270 ILE A N 1
ATOM 2145 C CA . ILE A 1 270 ? 54.103 88.566 19.083 1.00 18.00 270 ILE A CA 1
ATOM 2146 C C . ILE A 1 270 ? 55.010 89.582 19.808 1.00 17.58 270 ILE A C 1
ATOM 2147 O O . ILE A 1 270 ? 54.550 90.644 20.212 1.00 17.74 270 ILE A O 1
ATOM 2152 N N . PRO A 1 271 ? 56.299 89.267 20.012 1.00 18.49 271 PRO A N 1
ATOM 2153 C CA . PRO A 1 271 ? 57.121 90.231 20.774 1.00 19.06 271 PRO A CA 1
ATOM 2154 C C . PRO A 1 271 ? 57.098 91.587 20.103 1.00 19.06 271 PRO A C 1
ATOM 2155 O O . PRO A 1 271 ? 57.214 91.670 18.884 1.00 18.98 271 PRO A O 1
ATOM 2159 N N . GLY A 1 272 ? 56.859 92.624 20.900 1.00 18.78 272 GLY A N 1
ATOM 2160 C CA . GLY A 1 272 ? 56.797 93.964 20.402 1.00 18.10 272 GLY A CA 1
ATOM 2161 C C . GLY A 1 272 ? 55.396 94.429 19.977 1.00 17.26 272 GLY A C 1
ATOM 2162 O O . GLY A 1 272 ? 55.174 95.623 19.837 1.00 17.07 272 GLY A O 1
ATOM 2163 N N . ALA A 1 273 ? 54.447 93.510 19.778 1.00 16.29 273 ALA A N 1
ATOM 2164 C CA . ALA A 1 273 ? 53.160 93.919 19.262 1.00 15.20 273 ALA A CA 1
ATOM 2165 C C . ALA A 1 273 ? 52.416 94.838 20.238 1.00 14.67 273 ALA A C 1
ATOM 2166 O O . ALA A 1 273 ? 51.858 95.855 19.814 1.00 14.28 273 ALA A O 1
ATOM 2168 N N . LYS A 1 274 ? 52.335 94.430 21.491 1.00 14.74 274 LYS A N 1
ATOM 2169 C CA . LYS A 1 274 ? 51.622 95.212 22.524 1.00 16.30 274 LYS A CA 1
ATOM 2170 C C . LYS A 1 274 ? 52.168 96.628 22.660 1.00 17.30 274 LYS A C 1
ATOM 2171 O O . LYS A 1 274 ? 51.388 97.630 22.728 1.00 16.37 274 LYS A O 1
ATOM 2177 N N . GLU A 1 275 ? 53.500 96.720 22.582 1.00 18.80 275 GLU A N 1
ATOM 2178 C CA . GLU A 1 275 ? 54.167 97.997 22.688 1.00 21.68 275 GLU A CA 1
ATOM 2179 C C . GLU A 1 275 ? 53.888 98.883 21.454 1.00 20.22 275 GLU A C 1
ATOM 2180 O O . GLU A 1 275 ? 53.617 100.058 21.590 1.00 20.52 275 GLU A O 1
ATOM 2186 N N . TYR A 1 276 ? 53.973 98.309 20.269 1.00 19.77 276 TYR A N 1
ATOM 2187 C CA . TYR A 1 276 ? 53.619 99.038 19.054 1.00 19.09 276 TYR A CA 1
ATOM 2188 C C . TYR A 1 276 ? 52.160 99.525 19.117 1.00 18.79 276 TYR A C 1
ATOM 2189 O O . TYR A 1 276 ? 51.863 100.682 18.883 1.00 19.11 276 TYR A O 1
ATOM 2198 N N . ILE A 1 277 ? 51.266 98.627 19.507 1.00 18.90 277 ILE A N 1
ATOM 2199 C CA . ILE A 1 277 ? 49.831 98.886 19.467 1.00 18.76 277 ILE A CA 1
ATOM 2200 C C . ILE A 1 277 ? 49.438 99.982 20.470 1.00 19.86 277 ILE A C 1
ATOM 2201 O O . ILE A 1 277 ? 48.656 100.881 20.152 1.00 20.07 277 ILE A O 1
ATOM 2206 N N . HIS A 1 278 ? 50.020 99.964 21.647 1.00 20.35 278 HIS A N 1
ATOM 2207 C CA . HIS A 1 278 ? 49.516 100.848 22.725 1.00 22.49 278 HIS A CA 1
ATOM 2208 C C . HIS A 1 278 ? 50.351 102.058 23.037 1.00 24.41 278 HIS A C 1
ATOM 2209 O O . HIS A 1 278 ? 49.850 102.994 23.672 1.00 23.99 278 HIS A O 1
ATOM 2216 N N . ASN A 1 279 ? 51.634 102.021 22.659 1.00 25.06 279 ASN A N 1
ATOM 2217 C CA . ASN A 1 279 ? 52.564 103.064 23.116 1.00 28.07 279 ASN A CA 1
ATOM 2218 C C . ASN A 1 279 ? 52.936 104.088 22.057 1.00 27.72 279 ASN A C 1
ATOM 2219 O O . ASN A 1 279 ? 53.901 104.852 22.243 1.00 30.03 279 ASN A O 1
ATOM 2224 N N . GLY A 1 280 ? 52.194 104.111 20.968 1.00 24.81 280 GLY A N 1
ATOM 2225 C CA . GLY A 1 280 ? 52.321 105.191 20.004 1.00 24.82 280 GLY A CA 1
ATOM 2226 C C . GLY A 1 280 ? 52.725 104.844 18.596 1.00 23.60 280 GLY A C 1
ATOM 2227 O O . GLY A 1 280 ? 52.406 105.611 17.686 1.00 25.48 280 GLY A O 1
ATOM 2228 N N . GLY A 1 281 ? 53.460 103.745 18.408 1.00 21.51 281 GLY A N 1
ATOM 2229 C CA . GLY A 1 281 ? 53.871 103.336 17.076 1.00 20.60 281 GLY A CA 1
ATOM 2230 C C . GLY A 1 281 ? 52.684 103.203 16.107 1.00 19.47 281 GLY A C 1
ATOM 2231 O O . GLY A 1 281 ? 52.681 103.735 14.980 1.00 18.44 281 GLY A O 1
ATOM 2232 N N . PHE A 1 282 ? 51.661 102.507 16.570 1.00 17.66 282 PHE A N 1
ATOM 2233 C CA . PHE A 1 282 ? 50.502 102.220 15.762 1.00 16.80 282 PHE A CA 1
ATOM 2234 C C . PHE A 1 282 ? 49.833 103.515 15.323 1.00 17.09 282 PHE A C 1
ATOM 2235 O O . PHE A 1 282 ? 49.511 103.713 14.131 1.00 16.23 282 PHE A O 1
ATOM 2243 N N . LYS A 1 283 ? 49.625 104.387 16.286 1.00 18.19 283 LYS A N 1
ATOM 2244 C CA . LYS A 1 283 ? 48.991 105.715 16.039 1.00 20.06 283 LYS A CA 1
ATOM 2245 C C . LYS A 1 283 ? 49.820 106.636 15.088 1.00 20.68 283 LYS A C 1
ATOM 2246 O O . LYS A 1 283 ? 49.236 107.453 14.304 1.00 19.38 283 LYS A O 1
ATOM 2252 N N . LYS A 1 284 ? 51.143 106.498 15.122 1.00 21.48 284 LYS A N 1
ATOM 2253 C CA . LYS A 1 284 ? 51.987 107.181 14.119 1.00 23.34 284 LYS A CA 1
ATOM 2254 C C . LYS A 1 284 ? 51.775 106.670 12.706 1.00 20.97 284 LYS A C 1
ATOM 2255 O O . LYS A 1 284 ? 51.744 107.458 11.761 1.00 21.95 284 LYS A O 1
ATOM 2261 N N . ASP A 1 285 ? 51.646 105.359 12.549 1.00 18.49 285 ASP A N 1
ATOM 2262 C CA . ASP A 1 285 ? 51.390 104.801 11.234 1.00 17.31 285 ASP A CA 1
ATOM 2263 C C . ASP A 1 285 ? 49.948 104.984 10.747 1.00 15.88 285 ASP A C 1
ATOM 2264 O O . ASP A 1 285 ? 49.684 104.975 9.569 1.00 15.28 285 ASP A O 1
ATOM 2269 N N . VAL A 1 286 ? 49.028 105.091 11.684 1.00 14.93 286 VAL A N 1
ATOM 2270 C CA . VAL A 1 286 ? 47.580 105.132 11.414 1.00 14.36 286 VAL A CA 1
ATOM 2271 C C . VAL A 1 286 ? 47.010 106.327 12.196 1.00 14.20 286 VAL A C 1
ATOM 2272 O O . VAL A 1 286 ? 46.396 106.164 13.254 1.00 14.64 286 VAL A O 1
ATOM 2276 N N . PRO A 1 287 ? 47.229 107.531 11.689 1.00 14.88 287 PRO A N 1
ATOM 2277 C CA . PRO A 1 287 ? 46.937 108.773 12.510 1.00 15.11 287 PRO A CA 1
ATOM 2278 C C . PRO A 1 287 ? 45.473 109.000 12.880 1.00 15.16 287 PRO A C 1
ATOM 2279 O O . PRO A 1 287 ? 45.165 109.801 13.790 1.00 15.16 287 PRO A O 1
ATOM 2283 N N . LEU A 1 288 ? 44.559 108.352 12.157 1.00 14.57 288 LEU A N 1
ATOM 2284 C CA . LEU A 1 288 ? 43.121 108.472 12.447 1.00 15.04 288 LEU A CA 1
ATOM 2285 C C . LEU A 1 288 ? 42.591 107.221 13.179 1.00 14.68 288 LEU A C 1
ATOM 2286 O O . LEU A 1 288 ? 41.423 106.927 13.123 1.00 14.08 288 LEU A O 1
ATOM 2291 N N . LEU A 1 289 ? 43.486 106.518 13.850 1.00 14.15 289 LEU A N 1
ATOM 2292 C CA . LEU A 1 289 ? 43.134 105.371 14.675 1.00 14.43 289 LEU A CA 1
ATOM 2293 C C . LEU A 1 289 ? 42.426 105.827 15.952 1.00 15.08 289 LEU A C 1
ATOM 2294 O O . LEU A 1 289 ? 42.930 106.642 16.678 1.00 14.95 289 LEU A O 1
ATOM 2299 N N . GLU A 1 290 ? 41.259 105.253 16.189 1.00 16.49 290 GLU A N 1
ATOM 2300 C CA . GLU A 1 290 ? 40.484 105.411 17.419 1.00 18.70 290 GLU A CA 1
ATOM 2301 C C . GLU A 1 290 ? 41.145 104.650 18.535 1.00 18.74 290 GLU A C 1
ATOM 2302 O O . GLU A 1 290 ? 42.033 103.846 18.308 1.00 16.50 290 GLU A O 1
ATOM 2308 N N . GLU A 1 291 ? 40.670 104.869 19.756 1.00 19.92 291 GLU A N 1
ATOM 2309 C CA . GLU A 1 291 ? 41.177 104.069 20.877 1.00 21.17 291 GLU A CA 1
ATOM 2310 C C . GLU A 1 291 ? 41.027 102.572 20.544 1.00 18.59 291 GLU A C 1
ATOM 2311 O O . GLU A 1 291 ? 40.005 102.116 20.065 1.00 18.25 291 GLU A O 1
ATOM 2317 N N . VAL A 1 292 ? 42.101 101.838 20.760 1.00 16.78 292 VAL A N 1
ATOM 2318 C CA . VAL A 1 292 ? 42.153 100.414 20.535 1.00 15.27 292 VAL A CA 1
ATOM 2319 C C . VAL A 1 292 ? 41.237 99.644 21.494 1.00 15.10 292 VAL A C 1
ATOM 2320 O O . VAL A 1 292 ? 41.197 99.944 22.675 1.00 15.15 292 VAL A O 1
ATOM 2324 N N . VAL A 1 293 ? 40.559 98.619 20.978 1.00 14.53 293 VAL A N 1
ATOM 2325 C CA . VAL A 1 293 ? 39.674 97.803 21.782 1.00 15.17 293 VAL A CA 1
ATOM 2326 C C . VAL A 1 293 ? 40.276 96.425 21.961 1.00 14.39 293 VAL A C 1
ATOM 2327 O O . VAL A 1 293 ? 40.578 95.745 20.989 1.00 13.80 293 VAL A O 1
ATOM 2331 N N . VAL A 1 294 ? 40.359 96.001 23.199 1.00 14.60 294 VAL A N 1
ATOM 2332 C CA . VAL A 1 294 ? 40.830 94.681 23.536 1.00 14.73 294 VAL A CA 1
ATOM 2333 C C . VAL A 1 294 ? 39.654 93.974 24.167 1.00 15.13 294 VAL A C 1
ATOM 2334 O O . VAL A 1 294 ? 39.126 94.415 25.164 1.00 15.36 294 VAL A O 1
ATOM 2338 N N . LEU A 1 295 ? 39.270 92.841 23.607 1.00 15.50 295 LEU A N 1
ATOM 2339 C CA . LEU A 1 295 ? 38.142 92.079 24.164 1.00 15.89 295 LEU A CA 1
ATOM 2340 C C . LEU A 1 295 ? 38.670 91.105 25.219 1.00 16.03 295 LEU A C 1
ATOM 2341 O O . LEU A 1 295 ? 39.297 90.089 24.898 1.00 15.36 295 LEU A O 1
ATOM 2346 N N . GLU A 1 296 ? 38.387 91.442 26.465 1.00 16.08 296 GLU A N 1
ATOM 2347 C CA . GLU A 1 296 ? 38.651 90.599 27.596 1.00 16.03 296 GLU A CA 1
ATOM 2348 C C . GLU A 1 296 ? 38.055 89.217 27.453 1.00 16.10 296 GLU A C 1
ATOM 2349 O O . GLU A 1 296 ? 36.895 89.055 27.091 1.00 15.17 296 GLU A O 1
ATOM 2355 N N . GLY A 1 297 ? 38.900 88.221 27.712 1.00 15.78 297 GLY A N 1
ATOM 2356 C CA . GLY A 1 297 ? 38.487 86.842 27.778 1.00 16.51 297 GLY A CA 1
ATOM 2357 C C . GLY A 1 297 ? 38.321 86.175 26.432 1.00 16.30 297 GLY A C 1
ATOM 2358 O O . GLY A 1 297 ? 37.909 85.035 26.377 1.00 17.57 297 GLY A O 1
ATOM 2359 N N . ALA A 1 298 ? 38.635 86.884 25.349 1.00 16.16 298 ALA A N 1
ATOM 2360 C CA . ALA A 1 298 ? 38.539 86.364 23.982 1.00 15.33 298 ALA A CA 1
ATOM 2361 C C . ALA A 1 298 ? 39.896 86.003 23.353 1.00 14.71 298 ALA A C 1
ATOM 2362 O O . ALA A 1 298 ? 40.942 86.576 23.660 1.00 15.49 298 ALA A O 1
ATOM 2364 N N . ALA A 1 299 ? 39.848 85.082 22.414 1.00 14.38 299 ALA A N 1
ATOM 2365 C CA . ALA A 1 299 ? 41.040 84.710 21.651 1.00 13.89 299 ALA A CA 1
ATOM 2366 C C . ALA A 1 299 ? 41.026 85.249 20.189 1.00 13.03 299 ALA A C 1
ATOM 2367 O O . ALA A 1 299 ? 40.572 86.353 19.896 1.00 12.47 299 ALA A O 1
ATOM 2369 N N . HIS A 1 300 ? 41.507 84.490 19.240 1.00 12.88 300 HIS A N 1
ATOM 2370 C CA . HIS A 1 300 ? 41.660 85.028 17.880 1.00 12.47 300 HIS A CA 1
ATOM 2371 C C . HIS A 1 300 ? 40.367 85.288 17.095 1.00 11.66 300 HIS A C 1
ATOM 2372 O O . HIS A 1 300 ? 40.269 86.304 16.400 1.00 12.23 300 HIS A O 1
ATOM 2379 N N . PHE A 1 301 ? 39.389 84.396 17.191 1.00 11.38 301 PHE A N 1
ATOM 2380 C CA . PHE A 1 301 ? 38.282 84.321 16.204 1.00 11.72 301 PHE A CA 1
ATOM 2381 C C . PHE A 1 301 ? 37.075 85.123 16.697 1.00 12.01 301 PHE A C 1
ATOM 2382 O O . PHE A 1 301 ? 35.966 84.596 16.843 1.00 11.91 301 PHE A O 1
ATOM 2390 N N . VAL A 1 302 ? 37.333 86.400 16.924 1.00 12.10 302 VAL A N 1
ATOM 2391 C CA . VAL A 1 302 ? 36.457 87.259 17.695 1.00 12.46 302 VAL A CA 1
ATOM 2392 C C . VAL A 1 302 ? 35.071 87.472 17.028 1.00 13.40 302 VAL A C 1
ATOM 2393 O O . VAL A 1 302 ? 34.075 87.646 17.727 1.00 13.65 302 VAL A O 1
ATOM 2397 N N . SER A 1 303 ? 35.003 87.407 15.715 1.00 13.16 303 SER A N 1
ATOM 2398 C CA . SER A 1 303 ? 33.733 87.657 15.078 1.00 14.49 303 SER A CA 1
ATOM 2399 C C . SER A 1 303 ? 32.744 86.502 15.368 1.00 14.32 303 SER A C 1
ATOM 2400 O O . SER A 1 303 ? 31.554 86.720 15.363 1.00 14.95 303 SER A O 1
ATOM 2403 N N . GLN A 1 304 ? 33.262 85.309 15.670 1.00 13.22 304 GLN A N 1
ATOM 2404 C CA . GLN A 1 304 ? 32.431 84.167 15.943 1.00 13.59 304 GLN A CA 1
ATOM 2405 C C . GLN A 1 304 ? 32.308 83.902 17.432 1.00 12.99 304 GLN A C 1
ATOM 2406 O O . GLN A 1 304 ? 31.284 83.446 17.894 1.00 14.26 304 GLN A O 1
ATOM 2412 N N . GLU A 1 305 ? 33.376 84.213 18.177 1.00 12.48 305 GLU A N 1
ATOM 2413 C CA . GLU A 1 305 ? 33.432 84.029 19.604 1.00 12.43 305 GLU A CA 1
ATOM 2414 C C . GLU A 1 305 ? 32.671 85.078 20.356 1.00 12.68 305 GLU A C 1
ATOM 2415 O O . GLU A 1 305 ? 32.009 84.764 21.322 1.00 12.98 305 GLU A O 1
ATOM 2421 N N . ARG A 1 306 ? 32.742 86.329 19.902 1.00 12.69 306 ARG A N 1
ATOM 2422 C CA . ARG A 1 306 ? 32.107 87.437 20.581 1.00 12.94 306 ARG A CA 1
ATOM 2423 C C . ARG A 1 306 ? 31.285 88.188 19.533 1.00 12.49 306 ARG A C 1
ATOM 2424 O O . ARG A 1 306 ? 31.531 89.342 19.235 1.00 11.51 306 ARG A O 1
ATOM 2432 N N . PRO A 1 307 ? 30.301 87.503 18.956 1.00 12.22 307 PRO A N 1
ATOM 2433 C CA . PRO A 1 307 ? 29.592 88.130 17.801 1.00 12.18 307 PRO A CA 1
ATOM 2434 C C . PRO A 1 307 ? 28.880 89.458 18.129 1.00 12.67 307 PRO A C 1
ATOM 2435 O O . PRO A 1 307 ? 28.907 90.415 17.336 1.00 12.65 307 PRO A O 1
ATOM 2439 N N . HIS A 1 308 ? 28.210 89.501 19.283 1.00 13.13 308 HIS A N 1
ATOM 2440 C CA . HIS A 1 308 ? 27.483 90.677 19.646 1.00 13.81 308 HIS A CA 1
ATOM 2441 C C . HIS A 1 308 ? 28.439 91.829 19.815 1.00 13.62 308 HIS A C 1
ATOM 2442 O O . HIS A 1 308 ? 28.131 92.923 19.403 1.00 13.30 308 HIS A O 1
ATOM 2449 N N . GLU A 1 309 ? 29.570 91.593 20.470 1.00 13.73 309 GLU A N 1
ATOM 2450 C CA . GLU A 1 309 ? 30.505 92.704 20.786 1.00 14.49 309 GLU A CA 1
ATOM 2451 C C . GLU A 1 309 ? 31.091 93.257 19.462 1.00 13.23 309 GLU A C 1
ATOM 2452 O O . GLU A 1 309 ? 31.147 94.448 19.242 1.00 13.22 309 GLU A O 1
ATOM 2458 N N . ILE A 1 310 ? 31.502 92.347 18.590 1.00 12.30 310 ILE A N 1
ATOM 2459 C CA . ILE A 1 310 ? 32.052 92.748 17.325 1.00 11.95 310 ILE A CA 1
ATOM 2460 C C . ILE A 1 310 ? 30.997 93.483 16.457 1.00 11.86 310 ILE A C 1
ATOM 2461 O O . ILE A 1 310 ? 31.291 94.527 15.887 1.00 11.66 310 ILE A O 1
ATOM 2466 N N . SER A 1 311 ? 29.789 92.900 16.346 1.00 11.64 311 SER A N 1
ATOM 2467 C CA . SER A 1 311 ? 28.737 93.465 15.511 1.00 12.01 311 SER A CA 1
ATOM 2468 C C . SER A 1 311 ? 28.416 94.854 15.988 1.00 12.53 311 SER A C 1
ATOM 2469 O O . SER A 1 311 ? 28.283 95.803 15.202 1.00 12.43 311 SER A O 1
ATOM 2472 N N . LYS A 1 312 ? 28.290 95.014 17.301 1.00 13.14 312 LYS A N 1
ATOM 2473 C CA . LYS A 1 312 ? 27.956 96.314 17.820 1.00 14.09 312 LYS A CA 1
ATOM 2474 C C . LYS A 1 312 ? 29.106 97.308 17.702 1.00 13.60 312 LYS A C 1
ATOM 2475 O O . LYS A 1 312 ? 28.881 98.507 17.450 1.00 12.88 312 LYS A O 1
ATOM 2481 N N . HIS A 1 313 ? 30.333 96.835 17.929 1.00 12.92 313 HIS A N 1
ATOM 2482 C CA . HIS A 1 313 ? 31.489 97.699 17.716 1.00 12.60 313 HIS A CA 1
ATOM 2483 C C . HIS A 1 313 ? 31.504 98.211 16.266 1.00 12.33 313 HIS A C 1
ATOM 2484 O O . HIS A 1 313 ? 31.798 99.373 16.007 1.00 11.77 313 HIS A O 1
ATOM 2491 N N . ILE A 1 314 ? 31.154 97.347 15.316 1.00 11.40 314 ILE A N 1
ATOM 2492 C CA . ILE A 1 314 ? 31.112 97.781 13.942 1.00 11.69 314 ILE A CA 1
ATOM 2493 C C . ILE A 1 314 ? 30.031 98.844 13.697 1.00 12.32 314 ILE A C 1
ATOM 2494 O O . ILE A 1 314 ? 30.308 99.939 13.186 1.00 12.76 314 ILE A O 1
ATOM 2499 N N . TYR A 1 315 ? 28.823 98.554 14.152 1.00 12.63 315 TYR A N 1
ATOM 2500 C CA . TYR A 1 315 ? 27.738 99.464 13.964 1.00 13.51 315 TYR A CA 1
ATOM 2501 C C . TYR A 1 315 ? 28.009 100.872 14.561 1.00 14.22 315 TYR A C 1
ATOM 2502 O O . TYR A 1 315 ? 27.847 101.941 13.884 1.00 14.96 315 TYR A O 1
ATOM 2511 N N . ASP A 1 316 ? 28.452 100.881 15.798 1.00 14.26 316 ASP A N 1
ATOM 2512 C CA . ASP A 1 316 ? 28.641 102.119 16.505 1.00 15.37 316 ASP A CA 1
ATOM 2513 C C . ASP A 1 316 ? 29.729 102.941 15.895 1.00 15.18 316 ASP A C 1
ATOM 2514 O O . ASP A 1 316 ? 29.631 104.174 15.922 1.00 15.07 316 ASP A O 1
ATOM 2519 N N . PHE A 1 317 ? 30.734 102.301 15.304 1.00 14.14 317 PHE A N 1
ATOM 2520 C CA . PHE A 1 317 ? 31.803 103.052 14.610 1.00 14.34 317 PHE A CA 1
ATOM 2521 C C . PHE A 1 317 ? 31.270 103.645 13.310 1.00 14.84 317 PHE A C 1
ATOM 2522 O O . PHE A 1 317 ? 31.466 104.835 13.030 1.00 15.31 317 PHE A O 1
ATOM 2530 N N . ILE A 1 318 ? 30.612 102.828 12.506 1.00 15.00 318 ILE A N 1
ATOM 2531 C CA . ILE A 1 318 ? 30.268 103.320 11.162 1.00 15.92 318 ILE A CA 1
ATOM 2532 C C . ILE A 1 318 ? 29.167 104.370 11.231 1.00 17.12 318 ILE A C 1
ATOM 2533 O O . ILE A 1 318 ? 29.101 105.279 10.381 1.00 16.67 318 ILE A O 1
ATOM 2538 N N . GLN A 1 319 ? 28.346 104.280 12.285 1.00 17.81 319 GLN A N 1
ATOM 2539 C CA . GLN A 1 319 ? 27.357 105.331 12.570 1.00 19.41 319 GLN A CA 1
ATOM 2540 C C . GLN A 1 319 ? 27.967 106.734 12.834 1.00 21.22 319 GLN A C 1
ATOM 2541 O O . GLN A 1 319 ? 27.300 107.753 12.674 1.00 22.44 319 GLN A O 1
ATOM 2547 N N . LYS A 1 320 ? 29.231 106.795 13.209 1.00 22.70 320 LYS A N 1
ATOM 2548 C CA . LYS A 1 320 ? 29.926 108.078 13.414 1.00 24.49 320 LYS A CA 1
ATOM 2549 C C . LYS A 1 320 ? 30.101 108.928 12.127 1.00 24.98 320 LYS A C 1
ATOM 2550 O O . LYS A 1 320 ? 30.396 110.152 12.203 1.00 25.36 320 LYS A O 1
ATOM 2556 N N . PHE A 1 321 ? 29.965 108.278 10.971 1.00 25.77 321 PHE A N 1
ATOM 2557 C CA . PHE A 1 321 ? 30.263 108.876 9.678 1.00 25.25 321 PHE A CA 1
ATOM 2558 C C . PHE A 1 321 ? 29.027 109.384 8.956 1.00 31.59 321 PHE A C 1
ATOM 2559 O O . PHE A 1 321 ? 29.108 109.612 7.767 1.00 35.39 321 PHE A O 1
ATOM 2567 N N . THR A 1 322 ? 27.924 109.616 9.686 1.00 35.10 322 THR A N 1
ATOM 2568 C CA . THR A 1 322 ? 26.671 110.150 9.107 1.00 40.28 322 THR A CA 1
ATOM 2569 C C . THR A 1 322 ? 26.007 111.210 10.001 1.00 41.77 322 THR A C 1
ATOM 2570 O O . THR A 1 322 ? 26.214 111.200 11.206 1.00 42.12 322 THR A O 1
ATOM 2574 N N . LYS B 1 3 ? -0.328 73.942 52.030 1.00 41.92 3 LYS B N 1
ATOM 2575 C CA . LYS B 1 3 ? 0.066 75.090 51.175 1.00 37.64 3 LYS B CA 1
ATOM 2576 C C . LYS B 1 3 ? 1.102 76.034 51.787 1.00 31.51 3 LYS B C 1
ATOM 2577 O O . LYS B 1 3 ? 1.316 76.061 52.982 1.00 30.05 3 LYS B O 1
ATOM 2583 N N . ILE B 1 4 ? 1.673 76.852 50.916 1.00 28.81 4 ILE B N 1
ATOM 2584 C CA . ILE B 1 4 ? 2.722 77.818 51.294 1.00 26.23 4 ILE B CA 1
ATOM 2585 C C . ILE B 1 4 ? 2.160 78.800 52.325 1.00 25.06 4 ILE B C 1
ATOM 2586 O O . ILE B 1 4 ? 1.071 79.344 52.122 1.00 28.55 4 ILE B O 1
ATOM 2591 N N . GLU B 1 5 ? 2.859 78.979 53.426 1.00 23.98 5 GLU B N 1
ATOM 2592 C CA . GLU B 1 5 ? 2.495 79.943 54.454 1.00 24.58 5 GLU B CA 1
ATOM 2593 C C . GLU B 1 5 ? 3.223 81.273 54.291 1.00 21.72 5 GLU B C 1
ATOM 2594 O O . GLU B 1 5 ? 4.449 81.285 54.119 1.00 20.39 5 GLU B O 1
ATOM 2600 N N . HIS B 1 6 ? 2.478 82.360 54.475 1.00 21.18 6 HIS B N 1
ATOM 2601 C CA . HIS B 1 6 ? 3.030 83.697 54.387 1.00 20.51 6 HIS B CA 1
ATOM 2602 C C . HIS B 1 6 ? 3.019 84.415 55.690 1.00 22.21 6 HIS B C 1
ATOM 2603 O O . HIS B 1 6 ? 2.055 84.353 56.433 1.00 23.13 6 HIS B O 1
ATOM 2610 N N . LYS B 1 7 ? 4.061 85.205 55.866 1.00 22.92 7 LYS B N 1
ATOM 2611 C CA . LYS B 1 7 ? 4.092 85.952 57.090 1.00 26.63 7 LYS B CA 1
ATOM 2612 C C . LYS B 1 7 ? 4.977 87.158 56.996 1.00 26.27 7 LYS B C 1
ATOM 2613 O O . LYS B 1 7 ? 5.738 87.300 56.025 1.00 24.85 7 LYS B O 1
ATOM 2619 N N . MET B 1 8 ? 4.831 88.071 57.974 1.00 21.63 8 MET B N 1
ATOM 2620 C CA . MET B 1 8 ? 5.647 89.289 58.055 1.00 20.92 8 MET B CA 1
ATOM 2621 C C . MET B 1 8 ? 6.548 89.155 59.273 1.00 19.92 8 MET B C 1
ATOM 2622 O O . MET B 1 8 ? 6.085 88.861 60.338 1.00 20.93 8 MET B O 1
ATOM 2627 N N . VAL B 1 9 ? 7.839 89.363 59.062 1.00 18.79 9 VAL B N 1
ATOM 2628 C CA . VAL B 1 9 ? 8.884 89.154 60.064 1.00 18.07 9 VAL B CA 1
ATOM 2629 C C . VAL B 1 9 ? 9.698 90.443 60.188 1.00 17.15 9 VAL B C 1
ATOM 2630 O O . VAL B 1 9 ? 10.123 91.017 59.141 1.00 16.22 9 VAL B O 1
ATOM 2634 N N . ALA B 1 10 ? 9.946 90.880 61.436 1.00 16.72 10 ALA B N 1
ATOM 2635 C CA . ALA B 1 10 ? 10.876 91.991 61.706 1.00 16.45 10 ALA B CA 1
ATOM 2636 C C . ALA B 1 10 ? 12.338 91.561 61.430 1.00 16.06 10 ALA B C 1
ATOM 2637 O O . ALA B 1 10 ? 12.892 90.723 62.133 1.00 15.64 10 ALA B O 1
ATOM 2639 N N . VAL B 1 11 ? 12.955 92.202 60.453 1.00 15.77 11 VAL B N 1
ATOM 2640 C CA . VAL B 1 11 ? 14.271 91.800 59.958 1.00 14.96 11 VAL B CA 1
ATOM 2641 C C . VAL B 1 11 ? 15.123 93.044 59.604 1.00 14.56 11 VAL B C 1
ATOM 2642 O O . VAL B 1 11 ? 14.821 93.767 58.628 1.00 14.19 11 VAL B O 1
ATOM 2646 N N . ASN B 1 12 ? 16.145 93.297 60.425 1.00 14.10 12 ASN B N 1
ATOM 2647 C CA . ASN B 1 12 ? 17.119 94.342 60.141 1.00 14.12 12 ASN B CA 1
ATOM 2648 C C . ASN B 1 12 ? 16.471 95.673 59.833 1.00 14.13 12 ASN B C 1
ATOM 2649 O O . ASN B 1 12 ? 16.910 96.378 58.933 1.00 15.09 12 ASN B O 1
ATOM 2654 N N . GLY B 1 13 ? 15.414 96.018 60.567 1.00 14.51 13 GLY B N 1
ATOM 2655 C CA . GLY B 1 13 ? 14.723 97.302 60.423 1.00 14.82 13 GLY B CA 1
ATOM 2656 C C . GLY B 1 13 ? 13.625 97.287 59.347 1.00 14.89 13 GLY B C 1
ATOM 2657 O O . GLY B 1 13 ? 12.981 98.311 59.108 1.00 15.43 13 GLY B O 1
ATOM 2658 N N . LEU B 1 14 ? 13.441 96.152 58.675 1.00 14.31 14 LEU B N 1
ATOM 2659 C CA . LEU B 1 14 ? 12.423 95.975 57.608 1.00 14.08 14 LEU B CA 1
ATOM 2660 C C . LEU B 1 14 ? 11.253 95.161 58.133 1.00 14.06 14 LEU B C 1
ATOM 2661 O O . LEU B 1 14 ? 11.384 94.391 59.079 1.00 14.70 14 LEU B O 1
ATOM 2666 N N . ASN B 1 15 ? 10.111 95.315 57.510 1.00 14.22 15 ASN B N 1
ATOM 2667 C CA . ASN B 1 15 ? 9.010 94.368 57.690 1.00 14.32 15 ASN B CA 1
ATOM 2668 C C . ASN B 1 15 ? 9.072 93.441 56.488 1.00 13.82 15 ASN B C 1
ATOM 2669 O O . ASN B 1 15 ? 8.686 93.817 55.374 1.00 13.51 15 ASN B O 1
ATOM 2674 N N . MET B 1 16 ? 9.629 92.249 56.691 1.00 13.60 16 MET B N 1
ATOM 2675 C CA . MET B 1 16 ? 9.922 91.379 55.602 1.00 13.45 16 MET B CA 1
ATOM 2676 C C . MET B 1 16 ? 8.862 90.308 55.421 1.00 14.16 16 MET B C 1
ATOM 2677 O O . MET B 1 16 ? 8.481 89.559 56.355 1.00 14.70 16 MET B O 1
ATOM 2682 N N . HIS B 1 17 ? 8.444 90.189 54.165 1.00 14.35 17 HIS B N 1
ATOM 2683 C CA . HIS B 1 17 ? 7.564 89.112 53.772 1.00 15.01 17 HIS B CA 1
ATOM 2684 C C . HIS B 1 17 ? 8.362 87.827 53.530 1.00 14.73 17 HIS B C 1
ATOM 2685 O O . HIS B 1 17 ? 9.302 87.813 52.777 1.00 14.35 17 HIS B O 1
ATOM 2692 N N . LEU B 1 18 ? 7.925 86.764 54.174 1.00 16.17 18 LEU B N 1
ATOM 2693 C CA . LEU B 1 18 ? 8.491 85.432 54.062 1.00 17.14 18 LEU B CA 1
ATOM 2694 C C . LEU B 1 18 ? 7.419 84.426 53.662 1.00 17.47 18 LEU B C 1
ATOM 2695 O O . LEU B 1 18 ? 6.339 84.390 54.245 1.00 17.61 18 LEU B O 1
ATOM 2700 N N . ALA B 1 19 ? 7.742 83.617 52.678 1.00 16.41 19 ALA B N 1
ATOM 2701 C CA . ALA B 1 19 ? 6.951 82.464 52.295 1.00 17.53 19 ALA B CA 1
ATOM 2702 C C . ALA B 1 19 ? 7.657 81.217 52.739 1.00 17.95 19 ALA B C 1
ATOM 2703 O O . ALA B 1 19 ? 8.877 81.117 52.645 1.00 17.67 19 ALA B O 1
ATOM 2705 N N . GLU B 1 20 ? 6.902 80.269 53.238 1.00 19.50 20 GLU B N 1
ATOM 2706 C CA . GLU B 1 20 ? 7.497 79.021 53.672 1.00 20.35 20 GLU B CA 1
ATOM 2707 C C . GLU B 1 20 ? 6.633 77.790 53.516 1.00 19.40 20 GLU B C 1
ATOM 2708 O O . GLU B 1 20 ? 5.414 77.862 53.449 1.00 19.93 20 GLU B O 1
ATOM 2714 N N . LEU B 1 21 ? 7.322 76.676 53.365 1.00 18.73 21 LEU B N 1
ATOM 2715 C CA . LEU B 1 21 ? 6.698 75.404 53.118 1.00 19.36 21 LEU B CA 1
ATOM 2716 C C . LEU B 1 21 ? 7.631 74.297 53.566 1.00 19.60 21 LEU B C 1
ATOM 2717 O O . LEU B 1 21 ? 8.808 74.331 53.253 1.00 18.86 21 LEU B O 1
ATOM 2722 N N . GLY B 1 22 ? 7.083 73.305 54.235 1.00 20.06 22 GLY B N 1
ATOM 2723 C CA . GLY B 1 22 ? 7.829 72.128 54.628 1.00 21.85 22 GLY B CA 1
ATOM 2724 C C . GLY B 1 22 ? 8.339 72.121 56.058 1.00 22.63 22 GLY B C 1
ATOM 2725 O O . GLY B 1 22 ? 8.321 73.121 56.742 1.00 23.37 22 GLY B O 1
ATOM 2726 N N . GLU B 1 23 ? 8.815 70.959 56.491 1.00 24.66 23 GLU B N 1
ATOM 2727 C CA . GLU B 1 23 ? 9.461 70.766 57.806 1.00 25.52 23 GLU B CA 1
ATOM 2728 C C . GLU B 1 23 ? 10.724 69.985 57.564 1.00 24.82 23 GLU B C 1
ATOM 2729 O O . GLU B 1 23 ? 10.809 69.151 56.635 1.00 23.97 23 GLU B O 1
ATOM 2735 N N . GLY B 1 24 ? 11.697 70.231 58.441 1.00 24.31 24 GLY B N 1
ATOM 2736 C CA . GLY B 1 24 ? 13.033 69.671 58.333 1.00 23.32 24 GLY B CA 1
ATOM 2737 C C . GLY B 1 24 ? 14.094 70.758 58.265 1.00 22.17 24 GLY B C 1
ATOM 2738 O O . GLY B 1 24 ? 13.833 71.916 58.574 1.00 21.23 24 GLY B O 1
ATOM 2739 N N . PRO B 1 25 ? 15.312 70.392 57.881 1.00 22.34 25 PRO B N 1
ATOM 2740 C CA . PRO B 1 25 ? 16.396 71.381 57.817 1.00 21.43 25 PRO B CA 1
ATOM 2741 C C . PRO B 1 25 ? 16.012 72.545 56.903 1.00 19.70 25 PRO B C 1
ATOM 2742 O O . PRO B 1 25 ? 15.373 72.313 55.854 1.00 19.26 25 PRO B O 1
ATOM 2746 N N . THR B 1 26 ? 16.364 73.775 57.327 1.00 17.82 26 THR B N 1
ATOM 2747 C CA . THR B 1 26 ? 16.059 74.965 56.582 1.00 17.32 26 THR B CA 1
ATOM 2748 C C . THR B 1 26 ? 16.910 75.087 55.295 1.00 15.68 26 THR B C 1
ATOM 2749 O O . THR B 1 26 ? 18.123 74.829 55.309 1.00 15.00 26 THR B O 1
ATOM 2753 N N . ILE B 1 27 ? 16.223 75.415 54.211 1.00 14.67 27 ILE B N 1
ATOM 2754 C CA . ILE B 1 27 ? 16.830 75.886 52.996 1.00 13.79 27 ILE B CA 1
ATOM 2755 C C . ILE B 1 27 ? 16.297 77.277 52.723 1.00 12.88 27 ILE B C 1
ATOM 2756 O O . ILE B 1 27 ? 15.084 77.443 52.463 1.00 12.41 27 ILE B O 1
ATOM 2761 N N . LEU B 1 28 ? 17.216 78.272 52.768 1.00 12.41 28 LEU B N 1
ATOM 2762 C CA . LEU B 1 28 ? 16.909 79.635 52.417 1.00 12.53 28 LEU B CA 1
ATOM 2763 C C . LEU B 1 28 ? 17.135 79.883 50.931 1.00 12.49 28 LEU B C 1
ATOM 2764 O O . LEU B 1 28 ? 18.283 79.709 50.448 1.00 12.10 28 LEU B O 1
ATOM 2769 N N . PHE B 1 29 ? 16.083 80.346 50.246 1.00 12.18 29 PHE B N 1
ATOM 2770 C CA . PHE B 1 29 ? 16.109 80.706 48.834 1.00 12.24 29 PHE B CA 1
ATOM 2771 C C . PHE B 1 29 ? 16.069 82.223 48.650 1.00 11.95 29 PHE B C 1
ATOM 2772 O O . PHE B 1 29 ? 15.181 82.892 49.196 1.00 12.30 29 PHE B O 1
ATOM 2780 N N . ILE B 1 30 ? 17.052 82.735 47.873 1.00 11.26 30 ILE B N 1
ATOM 2781 C CA . ILE B 1 30 ? 17.277 84.162 47.684 1.00 11.25 30 ILE B CA 1
ATOM 2782 C C . ILE B 1 30 ? 17.115 84.556 46.209 1.00 11.17 30 ILE B C 1
ATOM 2783 O O . ILE B 1 30 ? 17.953 84.238 45.397 1.00 11.32 30 ILE B O 1
ATOM 2788 N N . HIS B 1 31 ? 16.019 85.257 45.897 1.00 11.04 31 HIS B N 1
ATOM 2789 C CA . HIS B 1 31 ? 15.687 85.636 44.530 1.00 10.95 31 HIS B CA 1
ATOM 2790 C C . HIS B 1 31 ? 16.519 86.720 43.973 1.00 10.76 31 HIS B C 1
ATOM 2791 O O . HIS B 1 31 ? 17.349 87.331 44.662 1.00 10.23 31 HIS B O 1
ATOM 2798 N N . GLY B 1 32 ? 16.282 86.994 42.709 1.00 10.84 32 GLY B N 1
ATOM 2799 C CA . GLY B 1 32 ? 17.028 88.018 42.015 1.00 11.40 32 GLY B CA 1
ATOM 2800 C C . GLY B 1 32 ? 16.180 89.124 41.403 1.00 11.91 32 GLY B C 1
ATOM 2801 O O . GLY B 1 32 ? 15.022 89.357 41.831 1.00 11.89 32 GLY B O 1
ATOM 2802 N N . PHE B 1 33 ? 16.734 89.710 40.345 1.00 11.81 33 PHE B N 1
ATOM 2803 C CA . PHE B 1 33 ? 16.152 90.851 39.658 1.00 12.65 33 PHE B CA 1
ATOM 2804 C C . PHE B 1 33 ? 15.504 90.448 38.342 1.00 13.57 33 PHE B C 1
ATOM 2805 O O . PHE B 1 33 ? 16.096 89.706 37.560 1.00 12.24 33 PHE B O 1
ATOM 2813 N N . PRO B 1 34 ? 14.300 90.990 38.063 1.00 14.52 34 PRO B N 1
ATOM 2814 C CA . PRO B 1 34 ? 13.328 91.720 38.874 1.00 14.66 34 PRO B CA 1
ATOM 2815 C C . PRO B 1 34 ? 12.255 90.677 39.342 1.00 14.72 34 PRO B C 1
ATOM 2816 O O . PRO B 1 34 ? 11.191 90.525 38.743 1.00 14.98 34 PRO B O 1
ATOM 2820 N N . GLU B 1 35 ? 12.593 89.947 40.374 1.00 13.53 35 GLU B N 1
ATOM 2821 C CA . GLU B 1 35 ? 11.819 88.773 40.782 1.00 14.11 35 GLU B CA 1
ATOM 2822 C C . GLU B 1 35 ? 11.197 88.933 42.168 1.00 13.46 35 GLU B C 1
ATOM 2823 O O . GLU B 1 35 ? 11.091 90.046 42.643 1.00 14.32 35 GLU B O 1
ATOM 2829 N N . LEU B 1 36 ? 10.704 87.839 42.760 1.00 13.02 36 LEU B N 1
ATOM 2830 C CA . LEU B 1 36 ? 10.025 87.842 44.041 1.00 12.90 36 LEU B CA 1
ATOM 2831 C C . LEU B 1 36 ? 10.287 86.461 44.655 1.00 13.07 36 LEU B C 1
ATOM 2832 O O . LEU B 1 36 ? 10.837 85.592 44.004 1.00 12.42 36 LEU B O 1
ATOM 2837 N N . TRP B 1 37 ? 9.861 86.269 45.884 1.00 13.08 37 TRP B N 1
ATOM 2838 C CA . TRP B 1 37 ? 9.905 84.965 46.530 1.00 13.64 37 TRP B CA 1
ATOM 2839 C C . TRP B 1 37 ? 9.340 83.882 45.604 1.00 14.01 37 TRP B C 1
ATOM 2840 O O . TRP B 1 37 ? 9.775 82.718 45.611 1.00 14.04 37 TRP B O 1
ATOM 2851 N N . TYR B 1 38 ? 8.319 84.296 44.849 1.00 15.18 38 TYR B N 1
ATOM 2852 C CA . TYR B 1 38 ? 7.465 83.442 44.013 1.00 15.94 38 TYR B CA 1
ATOM 2853 C C . TYR B 1 38 ? 8.249 82.725 42.909 1.00 15.28 38 TYR B C 1
ATOM 2854 O O . TYR B 1 38 ? 7.831 81.710 42.434 1.00 15.93 38 TYR B O 1
ATOM 2863 N N . SER B 1 39 ? 9.429 83.223 42.595 1.00 14.22 39 SER B N 1
ATOM 2864 C CA . SER B 1 39 ? 10.290 82.570 41.585 1.00 13.86 39 SER B CA 1
ATOM 2865 C C . SER B 1 39 ? 10.746 81.171 42.048 1.00 13.58 39 SER B C 1
ATOM 2866 O O . SER B 1 39 ? 11.224 80.365 41.228 1.00 14.34 39 SER B O 1
ATOM 2869 N N . TRP B 1 40 ? 10.682 80.920 43.345 1.00 12.90 40 TRP B N 1
ATOM 2870 C CA . TRP B 1 40 ? 11.110 79.648 43.884 1.00 13.10 40 TRP B CA 1
ATOM 2871 C C . TRP B 1 40 ? 9.978 78.673 44.051 1.00 14.13 40 TRP B C 1
ATOM 2872 O O . TRP B 1 40 ? 10.165 77.627 44.659 1.00 14.41 40 TRP B O 1
ATOM 2883 N N . ARG B 1 41 ? 8.764 79.036 43.599 1.00 15.18 41 ARG B N 1
ATOM 2884 C CA . ARG B 1 41 ? 7.560 78.189 43.785 1.00 16.09 41 ARG B CA 1
ATOM 2885 C C . ARG B 1 41 ? 7.811 76.707 43.559 1.00 16.19 41 ARG B C 1
ATOM 2886 O O . ARG B 1 41 ? 7.296 75.904 44.319 1.00 16.96 41 ARG B O 1
ATOM 2894 N N . HIS B 1 42 ? 8.523 76.325 42.491 1.00 15.40 42 HIS B N 1
ATOM 2895 C CA . HIS B 1 42 ? 8.676 74.912 42.145 1.00 16.21 42 HIS B CA 1
ATOM 2896 C C . HIS B 1 42 ? 9.641 74.198 43.078 1.00 15.34 42 HIS B C 1
ATOM 2897 O O . HIS B 1 42 ? 9.436 73.066 43.447 1.00 15.53 42 HIS B O 1
ATOM 2904 N N . GLN B 1 43 ? 10.720 74.888 43.437 1.00 14.27 43 GLN B N 1
ATOM 2905 C CA . GLN B 1 43 ? 11.717 74.299 44.299 1.00 14.21 43 GLN B CA 1
ATOM 2906 C C . GLN B 1 43 ? 11.186 74.166 45.717 1.00 14.76 43 GLN B C 1
ATOM 2907 O O . GLN B 1 43 ? 11.485 73.185 46.413 1.00 15.61 43 GLN B O 1
ATOM 2913 N N . MET B 1 44 ? 10.413 75.154 46.168 1.00 15.08 44 MET B N 1
ATOM 2914 C CA . MET B 1 44 ? 9.754 74.999 47.495 1.00 15.53 44 MET B CA 1
ATOM 2915 C C . MET B 1 44 ? 8.960 73.691 47.611 1.00 16.28 44 MET B C 1
ATOM 2916 O O . MET B 1 44 ? 9.108 72.925 48.546 1.00 16.67 44 MET B O 1
ATOM 2921 N N . VAL B 1 45 ? 8.127 73.421 46.622 1.00 17.16 45 VAL B N 1
ATOM 2922 C CA . VAL B 1 45 ? 7.260 72.257 46.635 1.00 17.66 45 VAL B CA 1
ATOM 2923 C C . VAL B 1 45 ? 8.132 71.017 46.584 1.00 18.02 45 VAL B C 1
ATOM 2924 O O . VAL B 1 45 ? 7.961 70.100 47.409 1.00 18.90 45 VAL B O 1
ATOM 2928 N N . TYR B 1 46 ? 9.059 70.972 45.613 1.00 17.40 46 TYR B N 1
ATOM 2929 C CA . TYR B 1 46 ? 9.913 69.815 45.401 1.00 18.04 46 TYR B CA 1
ATOM 2930 C C . TYR B 1 46 ? 10.708 69.457 46.656 1.00 18.18 46 TYR B C 1
ATOM 2931 O O . TYR B 1 46 ? 10.695 68.311 47.123 1.00 19.03 46 TYR B O 1
ATOM 2940 N N . LEU B 1 47 ? 11.420 70.430 47.197 1.00 17.63 47 LEU B N 1
ATOM 2941 C CA . LEU B 1 47 ? 12.198 70.185 48.414 1.00 18.02 47 LEU B CA 1
ATOM 2942 C C . LEU B 1 47 ? 11.358 69.935 49.693 1.00 18.18 47 LEU B C 1
ATOM 2943 O O . LEU B 1 47 ? 11.733 69.109 50.534 1.00 18.31 47 LEU B O 1
ATOM 2948 N N . ALA B 1 48 ? 10.248 70.647 49.855 1.00 18.04 48 ALA B N 1
ATOM 2949 C CA . ALA B 1 48 ? 9.344 70.352 50.964 1.00 19.17 48 ALA B CA 1
ATOM 2950 C C . ALA B 1 48 ? 8.821 68.892 50.925 1.00 20.90 48 ALA B C 1
ATOM 2951 O O . ALA B 1 48 ? 8.705 68.260 51.992 1.00 21.24 48 ALA B O 1
ATOM 2953 N N . GLU B 1 49 ? 8.464 68.388 49.734 1.00 21.43 49 GLU B N 1
ATOM 2954 C CA . GLU B 1 49 ? 7.973 67.005 49.623 1.00 23.89 49 GLU B CA 1
ATOM 2955 C C . GLU B 1 49 ? 9.068 66.039 50.014 1.00 23.00 49 GLU B C 1
ATOM 2956 O O . GLU B 1 49 ? 8.785 64.921 50.389 1.00 23.05 49 GLU B O 1
ATOM 2962 N N . ARG B 1 50 ? 10.313 66.484 49.989 1.00 21.46 50 ARG B N 1
ATOM 2963 C CA . ARG B 1 50 ? 11.427 65.619 50.333 1.00 21.74 50 ARG B CA 1
ATOM 2964 C C . ARG B 1 50 ? 12.077 65.910 51.702 1.00 22.10 50 ARG B C 1
ATOM 2965 O O . ARG B 1 50 ? 13.219 65.474 51.960 1.00 22.27 50 ARG B O 1
ATOM 2973 N N . GLY B 1 51 ? 11.323 66.546 52.594 1.00 22.00 51 GLY B N 1
ATOM 2974 C CA . GLY B 1 51 ? 11.682 66.597 54.025 1.00 22.48 51 GLY B CA 1
ATOM 2975 C C . GLY B 1 51 ? 12.539 67.787 54.402 1.00 21.29 51 GLY B C 1
ATOM 2976 O O . GLY B 1 51 ? 13.277 67.749 55.396 1.00 21.21 51 GLY B O 1
ATOM 2977 N N . TYR B 1 52 ? 12.457 68.864 53.638 1.00 20.41 52 TYR B N 1
ATOM 2978 C CA . TYR B 1 52 ? 13.149 70.086 54.000 1.00 19.61 52 TYR B CA 1
ATOM 2979 C C . TYR B 1 52 ? 12.150 71.208 54.263 1.00 19.74 52 TYR B C 1
ATOM 2980 O O . TYR B 1 52 ? 11.051 71.192 53.765 1.00 20.39 52 TYR B O 1
ATOM 2989 N N . ARG B 1 53 ? 12.586 72.209 55.009 1.00 19.43 53 ARG B N 1
ATOM 2990 C CA . ARG B 1 53 ? 11.814 73.417 55.216 1.00 19.58 53 ARG B CA 1
ATOM 2991 C C . ARG B 1 53 ? 12.307 74.535 54.268 1.00 17.47 53 ARG B C 1
ATOM 2992 O O . ARG B 1 53 ? 13.377 75.118 54.475 1.00 16.57 53 ARG B O 1
ATOM 3000 N N . ALA B 1 54 ? 11.494 74.840 53.276 1.00 16.55 54 ALA B N 1
ATOM 3001 C CA . ALA B 1 54 ? 11.817 75.910 52.322 1.00 15.61 54 ALA B CA 1
ATOM 3002 C C . ALA B 1 54 ? 11.343 77.252 52.789 1.00 15.45 54 ALA B C 1
ATOM 3003 O O . ALA B 1 54 ? 10.181 77.389 53.111 1.00 15.24 54 ALA B O 1
ATOM 3005 N N . VAL B 1 55 ? 12.243 78.231 52.797 1.00 15.21 55 VAL B N 1
ATOM 3006 C CA . VAL B 1 55 ? 11.918 79.587 53.190 1.00 15.80 55 VAL B CA 1
ATOM 3007 C C . VAL B 1 55 ? 12.414 80.534 52.127 1.00 14.79 55 VAL B C 1
ATOM 3008 O O . VAL B 1 55 ? 13.569 80.493 51.684 1.00 14.08 55 VAL B O 1
ATOM 3012 N N . ALA B 1 56 ? 11.536 81.390 51.686 1.00 14.16 56 ALA B N 1
ATOM 3013 C CA . ALA B 1 56 ? 11.893 82.339 50.630 1.00 13.39 56 ALA B CA 1
ATOM 3014 C C . ALA B 1 56 ? 11.308 83.722 50.898 1.00 13.25 56 ALA B C 1
ATOM 3015 O O . ALA B 1 56 ? 10.073 83.894 50.899 1.00 13.58 56 ALA B O 1
ATOM 3017 N N . PRO B 1 57 ? 12.159 84.718 51.119 1.00 12.49 57 PRO B N 1
ATOM 3018 C CA . PRO B 1 57 ? 11.590 86.037 51.319 1.00 12.78 57 PRO B CA 1
ATOM 3019 C C . PRO B 1 57 ? 11.458 86.906 50.054 1.00 12.47 57 PRO B C 1
ATOM 3020 O O . PRO B 1 57 ? 12.104 86.645 49.053 1.00 13.00 57 PRO B O 1
ATOM 3024 N N . ASP B 1 58 ? 10.664 87.963 50.146 1.00 12.69 58 ASP B N 1
ATOM 3025 C CA . ASP B 1 58 ? 10.807 89.127 49.285 1.00 12.21 58 ASP B CA 1
ATOM 3026 C C . ASP B 1 58 ? 11.947 89.934 49.889 1.00 12.12 58 ASP B C 1
ATOM 3027 O O . ASP B 1 58 ? 11.945 90.237 51.106 1.00 12.97 58 ASP B O 1
ATOM 3032 N N . LEU B 1 59 ? 12.960 90.206 49.097 1.00 11.84 59 LEU B N 1
ATOM 3033 C CA . LEU B 1 59 ? 14.142 90.920 49.575 1.00 11.37 59 LEU B CA 1
ATOM 3034 C C . LEU B 1 59 ? 13.798 92.398 49.809 1.00 11.56 59 LEU B C 1
ATOM 3035 O O . LEU B 1 59 ? 12.757 92.918 49.348 1.00 12.39 59 LEU B O 1
ATOM 3040 N N . ARG B 1 60 ? 14.721 93.091 50.442 1.00 11.43 60 ARG B N 1
ATOM 3041 C CA . ARG B 1 60 ? 14.653 94.578 50.533 1.00 11.94 60 ARG B CA 1
ATOM 3042 C C . ARG B 1 60 ? 14.283 95.221 49.169 1.00 12.30 60 ARG B C 1
ATOM 3043 O O . ARG B 1 60 ? 14.916 94.930 48.132 1.00 12.01 60 ARG B O 1
ATOM 3051 N N . GLY B 1 61 ? 13.299 96.113 49.159 1.00 12.33 61 GLY B N 1
ATOM 3052 C CA . GLY B 1 61 ? 12.889 96.857 47.978 1.00 12.62 61 GLY B CA 1
ATOM 3053 C C . GLY B 1 61 ? 11.950 96.100 47.016 1.00 13.35 61 GLY B C 1
ATOM 3054 O O . GLY B 1 61 ? 11.559 96.652 46.008 1.00 13.34 61 GLY B O 1
ATOM 3055 N N . TYR B 1 62 ? 11.608 94.839 47.348 1.00 12.85 62 TYR B N 1
ATOM 3056 C CA . TYR B 1 62 ? 10.774 94.005 46.570 1.00 13.24 62 TYR B CA 1
ATOM 3057 C C . TYR B 1 62 ? 9.449 93.645 47.258 1.00 13.87 62 TYR B C 1
ATOM 3058 O O . TYR B 1 62 ? 9.366 93.398 48.470 1.00 14.09 62 TYR B O 1
ATOM 3067 N N . GLY B 1 63 ? 8.417 93.555 46.434 1.00 14.09 63 GLY B N 1
ATOM 3068 C CA . GLY B 1 63 ? 7.250 92.842 46.810 1.00 14.67 63 GLY B CA 1
ATOM 3069 C C . GLY B 1 63 ? 6.562 93.495 48.032 1.00 15.24 63 GLY B C 1
ATOM 3070 O O . GLY B 1 63 ? 6.372 94.705 48.085 1.00 14.79 63 GLY B O 1
ATOM 3071 N N . ASP B 1 64 ? 6.266 92.641 49.013 1.00 15.04 64 ASP B N 1
ATOM 3072 C CA . ASP B 1 64 ? 5.639 93.070 50.245 1.00 15.69 64 ASP B CA 1
ATOM 3073 C C . ASP B 1 64 ? 6.605 93.392 51.360 1.00 15.62 64 ASP B C 1
ATOM 3074 O O . ASP B 1 64 ? 6.168 93.663 52.469 1.00 16.62 64 ASP B O 1
ATOM 3079 N N . THR B 1 65 ? 7.905 93.404 51.080 1.00 14.80 65 THR B N 1
ATOM 3080 C CA . THR B 1 65 ? 8.889 93.804 52.066 1.00 14.67 65 THR B CA 1
ATOM 3081 C C . THR B 1 65 ? 9.089 95.335 52.101 1.00 15.66 65 THR B C 1
ATOM 3082 O O . THR B 1 65 ? 9.294 95.984 51.058 1.00 15.82 65 THR B O 1
ATOM 3086 N N . THR B 1 66 ? 8.947 95.917 53.285 1.00 15.73 66 THR B N 1
ATOM 3087 C CA . THR B 1 66 ? 8.990 97.354 53.436 1.00 16.13 66 THR B CA 1
ATOM 3088 C C . THR B 1 66 ? 10.005 97.845 54.451 1.00 16.26 66 THR B C 1
ATOM 3089 O O . THR B 1 66 ? 10.442 97.085 55.282 1.00 16.00 66 THR B O 1
ATOM 3093 N N . GLY B 1 67 ? 10.393 99.109 54.302 1.00 16.85 67 GLY B N 1
ATOM 3094 C CA . GLY B 1 67 ? 11.085 99.886 55.327 1.00 18.18 67 GLY B CA 1
ATOM 3095 C C . GLY B 1 67 ? 12.422 100.471 54.876 1.00 18.09 67 GLY B C 1
ATOM 3096 O O . GLY B 1 67 ? 13.115 101.052 55.679 1.00 19.08 67 GLY B O 1
ATOM 3097 N N . ALA B 1 68 ? 12.841 100.252 53.638 1.00 18.13 68 ALA B N 1
ATOM 3098 C CA . ALA B 1 68 ? 14.076 100.849 53.124 1.00 19.41 68 ALA B CA 1
ATOM 3099 C C . ALA B 1 68 ? 13.660 102.035 52.235 1.00 19.83 68 ALA B C 1
ATOM 3100 O O . ALA B 1 68 ? 12.766 101.868 51.392 1.00 19.92 68 ALA B O 1
ATOM 3102 N N . PRO B 1 69 ? 14.258 103.248 52.424 1.00 20.05 69 PRO B N 1
ATOM 3103 C CA . PRO B 1 69 ? 13.852 104.421 51.589 1.00 20.57 69 PRO B CA 1
ATOM 3104 C C . PRO B 1 69 ? 14.246 104.256 50.122 1.00 20.08 69 PRO B C 1
ATOM 3105 O O . PRO B 1 69 ? 15.445 104.180 49.799 1.00 19.66 69 PRO B O 1
ATOM 3109 N N . LEU B 1 70 ? 13.244 104.214 49.244 1.00 19.75 70 LEU B N 1
ATOM 3110 C CA . LEU B 1 70 ? 13.457 104.080 47.818 1.00 19.65 70 LEU B CA 1
ATOM 3111 C C . LEU B 1 70 ? 14.296 105.182 47.227 1.00 19.51 70 LEU B C 1
ATOM 3112 O O . LEU B 1 70 ? 14.997 104.954 46.226 1.00 19.20 70 LEU B O 1
ATOM 3117 N N . ASN B 1 71 ? 14.288 106.381 47.805 1.00 19.38 71 ASN B N 1
ATOM 3118 C CA . ASN B 1 71 ? 15.073 107.437 47.174 1.00 19.86 71 ASN B CA 1
ATOM 3119 C C . ASN B 1 71 ? 16.550 107.486 47.618 1.00 18.81 71 ASN B C 1
ATOM 3120 O O . ASN B 1 71 ? 17.245 108.429 47.286 1.00 18.07 71 ASN B O 1
ATOM 3125 N N . ASP B 1 72 ? 17.029 106.459 48.330 1.00 17.72 72 ASP B N 1
ATOM 3126 C CA . ASP B 1 72 ? 18.430 106.433 48.842 1.00 17.92 72 ASP B CA 1
ATOM 3127 C C . ASP B 1 72 ? 19.048 105.085 48.545 1.00 16.83 72 ASP B C 1
ATOM 3128 O O . ASP B 1 72 ? 19.013 104.196 49.362 1.00 16.98 72 ASP B O 1
ATOM 3133 N N . PRO B 1 73 ? 19.621 104.943 47.332 1.00 16.51 73 PRO B N 1
ATOM 3134 C CA . PRO B 1 73 ? 20.209 103.695 46.8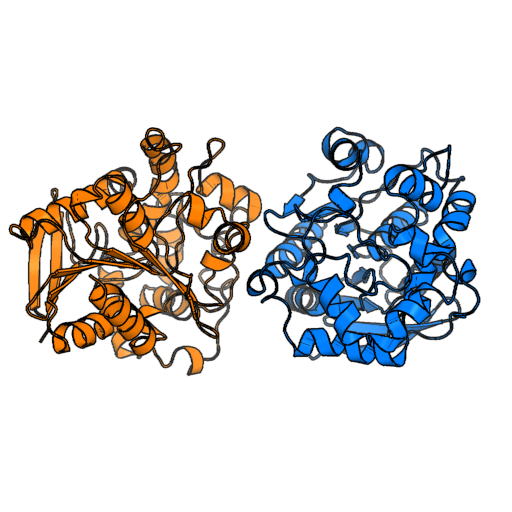98 1.00 15.88 73 PRO B CA 1
ATOM 3135 C C . PRO B 1 73 ? 21.338 103.250 47.786 1.00 15.22 73 PRO B C 1
ATOM 3136 O O . PRO B 1 73 ? 21.610 102.061 47.775 1.00 14.18 73 PRO B O 1
ATOM 3140 N N . SER B 1 74 ? 21.931 104.143 48.600 1.00 15.66 74 SER B N 1
ATOM 3141 C CA . SER B 1 74 ? 23.004 103.704 49.539 1.00 16.03 74 SER B CA 1
ATOM 3142 C C . SER B 1 74 ? 22.488 102.699 50.562 1.00 15.27 74 SER B C 1
ATOM 3143 O O . SER B 1 74 ? 23.277 101.959 51.130 1.00 15.65 74 SER B O 1
ATOM 3146 N N . LYS B 1 75 ? 21.168 102.677 50.782 1.00 15.17 75 LYS B N 1
ATOM 3147 C CA . LYS B 1 75 ? 20.521 101.739 51.708 1.00 14.42 75 LYS B CA 1
ATOM 3148 C C . LYS B 1 75 ? 20.244 100.372 51.107 1.00 13.71 75 LYS B C 1
ATOM 3149 O O . LYS B 1 75 ? 19.676 99.485 51.760 1.00 13.92 75 LYS B O 1
ATOM 3155 N N . PHE B 1 76 ? 20.699 100.172 49.874 1.00 13.15 76 PHE B N 1
ATOM 3156 C CA . PHE B 1 76 ? 20.582 98.919 49.125 1.00 12.36 76 PHE B CA 1
ATOM 3157 C C . PHE B 1 76 ? 21.960 98.312 48.800 1.00 12.06 76 PHE B C 1
ATOM 3158 O O . PHE B 1 76 ? 22.104 97.502 47.894 1.00 12.04 76 PHE B O 1
ATOM 3166 N N . SER B 1 77 ? 22.958 98.722 49.572 1.00 12.12 77 SER B N 1
ATOM 3167 C CA . SER B 1 77 ? 24.295 98.128 49.466 1.00 12.16 77 SER B CA 1
ATOM 3168 C C . SER B 1 77 ? 24.315 96.623 49.851 1.00 11.75 77 SER B C 1
ATOM 3169 O O . SER B 1 77 ? 23.414 96.085 50.516 1.00 11.56 77 SER B O 1
ATOM 3172 N N . ILE B 1 78 ? 25.393 95.996 49.407 1.00 11.78 78 ILE B N 1
ATOM 3173 C CA . ILE B 1 78 ? 25.589 94.562 49.621 1.00 11.65 78 ILE B CA 1
ATOM 3174 C C . ILE B 1 78 ? 25.673 94.282 51.131 1.00 11.69 78 ILE B C 1
ATOM 3175 O O . ILE B 1 78 ? 25.235 93.255 51.575 1.00 10.59 78 ILE B O 1
ATOM 3180 N N . LEU B 1 79 ? 26.192 95.227 51.904 1.00 12.51 79 LEU B N 1
ATOM 3181 C CA . LEU B 1 79 ? 26.233 95.097 53.383 1.00 13.67 79 LEU B CA 1
ATOM 3182 C C . LEU B 1 79 ? 24.823 95.132 54.008 1.00 12.96 79 LEU B C 1
ATOM 3183 O O . LEU B 1 79 ? 24.504 94.328 54.903 1.00 13.24 79 LEU B O 1
ATOM 3188 N N . HIS B 1 80 ? 23.965 96.031 53.543 1.00 12.23 80 HIS B N 1
ATOM 3189 C CA . HIS B 1 80 ? 22.567 96.059 54.020 1.00 12.11 80 HIS B CA 1
ATOM 3190 C C . HIS B 1 80 ? 21.887 94.731 53.666 1.00 11.74 80 HIS B C 1
ATOM 3191 O O . HIS B 1 80 ? 21.166 94.134 54.484 1.00 11.91 80 HIS B O 1
ATOM 3198 N N . LEU B 1 81 ? 22.138 94.267 52.434 1.00 11.31 81 LEU B N 1
ATOM 3199 C CA . LEU B 1 81 ? 21.469 93.055 51.940 1.00 10.72 81 LEU B CA 1
ATOM 3200 C C . LEU B 1 81 ? 21.888 91.786 52.684 1.00 10.76 81 LEU B C 1
ATOM 3201 O O . LEU B 1 81 ? 21.034 90.959 53.044 1.00 11.50 81 LEU B O 1
ATOM 3206 N N . VAL B 1 82 ? 23.192 91.611 52.931 1.00 10.76 82 VAL B N 1
ATOM 3207 C CA . VAL B 1 82 ? 23.677 90.508 53.736 1.00 10.72 82 VAL B CA 1
ATOM 3208 C C . VAL B 1 82 ? 23.165 90.628 55.155 1.00 11.08 82 VAL B C 1
ATOM 3209 O O . VAL B 1 82 ? 22.787 89.635 55.761 1.00 11.07 82 VAL B O 1
ATOM 3213 N N . GLY B 1 83 ? 23.133 91.848 55.698 1.00 11.18 83 GLY B N 1
ATOM 3214 C CA . GLY B 1 83 ? 22.566 92.063 57.066 1.00 11.98 83 GLY B CA 1
ATOM 3215 C C . GLY B 1 83 ? 21.100 91.560 57.162 1.00 12.21 83 GLY B C 1
ATOM 3216 O O . GLY B 1 83 ? 20.709 90.982 58.170 1.00 12.65 83 GLY B O 1
ATOM 3217 N N . ASP B 1 84 ? 20.311 91.821 56.126 1.00 11.60 84 ASP B N 1
ATOM 3218 C CA . ASP B 1 84 ? 18.942 91.345 56.046 1.00 11.92 84 ASP B CA 1
ATOM 3219 C C . ASP B 1 84 ? 18.902 89.838 56.199 1.00 12.26 84 ASP B C 1
ATOM 3220 O O . ASP B 1 84 ? 18.127 89.308 56.989 1.00 13.23 84 ASP B O 1
ATOM 3225 N N . VAL B 1 85 ? 19.732 89.166 55.437 1.00 12.46 85 VAL B N 1
ATOM 3226 C CA . VAL B 1 85 ? 19.705 87.717 55.431 1.00 13.19 85 VAL B CA 1
ATOM 3227 C C . VAL B 1 85 ? 20.153 87.157 56.785 1.00 13.61 85 VAL B C 1
ATOM 3228 O O . VAL B 1 85 ? 19.579 86.184 57.278 1.00 14.32 85 VAL B O 1
ATOM 3232 N N . VAL B 1 86 ? 21.194 87.755 57.371 1.00 13.51 86 VAL B N 1
ATOM 3233 C CA . VAL B 1 86 ? 21.689 87.298 58.682 1.00 13.69 86 VAL B CA 1
ATOM 3234 C C . VAL B 1 86 ? 20.580 87.446 59.729 1.00 14.06 86 VAL B C 1
ATOM 3235 O O . VAL B 1 86 ? 20.284 86.511 60.471 1.00 13.89 86 VAL B O 1
ATOM 3239 N N . ALA B 1 87 ? 19.925 88.606 59.729 1.00 13.87 87 ALA B N 1
ATOM 3240 C CA . ALA B 1 87 ? 18.872 88.874 60.658 1.00 14.17 87 ALA B CA 1
ATOM 3241 C C . ALA B 1 87 ? 17.699 87.988 60.423 1.00 14.23 87 ALA B C 1
ATOM 3242 O O . ALA B 1 87 ? 17.058 87.526 61.366 1.00 14.93 87 ALA B O 1
ATOM 3244 N N . LEU B 1 88 ? 17.431 87.669 59.157 1.00 14.60 88 LEU B N 1
ATOM 3245 C CA . LEU B 1 88 ? 16.335 86.810 58.824 1.00 14.58 88 LEU B CA 1
ATOM 3246 C C . LEU B 1 88 ? 16.572 85.406 59.425 1.00 15.09 88 LEU B C 1
ATOM 3247 O O . LEU B 1 88 ? 15.712 84.828 60.097 1.00 14.52 88 LEU B O 1
ATOM 3252 N N . LEU B 1 89 ? 17.782 84.890 59.224 1.00 15.60 89 LEU B N 1
ATOM 3253 C CA . LEU B 1 89 ? 18.101 83.597 59.801 1.00 16.82 89 LEU B CA 1
ATOM 3254 C C . LEU B 1 89 ? 17.988 83.582 61.360 1.00 18.10 89 LEU B C 1
ATOM 3255 O O . LEU B 1 89 ? 17.574 82.576 61.964 1.00 18.03 89 LEU B O 1
ATOM 3260 N N . GLU B 1 90 ? 18.405 84.678 62.003 1.00 18.24 90 GLU B N 1
ATOM 3261 C CA . GLU B 1 90 ? 18.316 84.815 63.454 1.00 20.08 90 GLU B CA 1
ATOM 3262 C C . GLU B 1 90 ? 16.837 84.749 63.846 1.00 19.71 90 GLU B C 1
ATOM 3263 O O . GLU B 1 90 ? 16.486 84.211 64.877 1.00 19.67 90 GLU B O 1
ATOM 3269 N N . ALA B 1 91 ? 15.985 85.385 63.055 1.00 18.37 91 ALA B N 1
ATOM 3270 C CA . ALA B 1 91 ? 14.562 85.428 63.406 1.00 19.13 91 ALA B CA 1
ATOM 3271 C C . ALA B 1 91 ? 13.850 84.103 63.128 1.00 19.52 91 ALA B C 1
ATOM 3272 O O . ALA B 1 91 ? 13.057 83.662 63.939 1.00 19.87 91 ALA B O 1
ATOM 3274 N N . ILE B 1 92 ? 14.161 83.450 62.028 1.00 19.49 92 ILE B N 1
ATOM 3275 C CA . ILE B 1 92 ? 13.351 82.287 61.616 1.00 21.13 92 ILE B CA 1
ATOM 3276 C C . ILE B 1 92 ? 14.025 80.945 61.770 1.00 21.80 92 ILE B C 1
ATOM 3277 O O . ILE B 1 92 ? 13.358 79.944 61.600 1.00 22.24 92 ILE B O 1
ATOM 3282 N N . ALA B 1 93 ? 15.336 80.914 62.029 1.00 21.49 93 ALA B N 1
ATOM 3283 C CA . ALA B 1 93 ? 16.056 79.664 62.210 1.00 22.36 93 ALA B CA 1
ATOM 3284 C C . ALA B 1 93 ? 16.999 79.780 63.421 1.00 24.21 93 ALA B C 1
ATOM 3285 O O . ALA B 1 93 ? 18.161 79.437 63.374 1.00 21.45 93 ALA B O 1
ATOM 3287 N N . PRO B 1 94 ? 16.452 80.233 64.541 1.00 25.88 94 PRO B N 1
ATOM 3288 C CA . PRO B 1 94 ? 17.272 80.483 65.714 1.00 28.39 94 PRO B CA 1
ATOM 3289 C C . PRO B 1 94 ? 18.060 79.286 66.239 1.00 31.96 94 PRO B C 1
ATOM 3290 O O . PRO B 1 94 ? 19.132 79.475 66.807 1.00 34.88 94 PRO B O 1
ATOM 3294 N N . ASN B 1 95 ? 17.575 78.071 66.033 1.00 35.01 95 ASN B N 1
ATOM 3295 C CA . ASN B 1 95 ? 18.270 76.912 66.584 1.00 37.58 95 ASN B CA 1
ATOM 3296 C C . ASN B 1 95 ? 19.008 76.047 65.564 1.00 34.68 95 ASN B C 1
ATOM 3297 O O . ASN B 1 95 ? 19.343 74.887 65.853 1.00 33.99 95 ASN B O 1
ATOM 3302 N N . GLU B 1 96 ? 19.276 76.600 64.388 1.00 29.11 96 GLU B N 1
ATOM 3303 C CA . GLU B 1 96 ? 20.144 75.950 63.415 1.00 27.84 96 GLU B CA 1
ATOM 3304 C C . GLU B 1 96 ? 21.362 76.837 63.290 1.00 27.77 96 GLU B C 1
ATOM 3305 O O . GLU B 1 96 ? 21.298 77.950 62.795 1.00 27.18 96 GLU B O 1
ATOM 3311 N N . GLU B 1 97 ? 22.456 76.310 63.773 1.00 29.87 97 GLU B N 1
ATOM 3312 C CA . GLU B 1 97 ? 23.789 76.825 63.541 1.00 32.41 97 GLU B CA 1
ATOM 3313 C C . GLU B 1 97 ? 24.037 77.232 62.054 1.00 29.13 97 GLU B C 1
ATOM 3314 O O . GLU B 1 97 ? 24.424 78.384 61.739 1.00 27.29 97 GLU B O 1
ATOM 3320 N N . LYS B 1 98 ? 23.791 76.266 61.163 1.00 26.46 98 LYS B N 1
ATOM 3321 C CA . LYS B 1 98 ? 24.039 76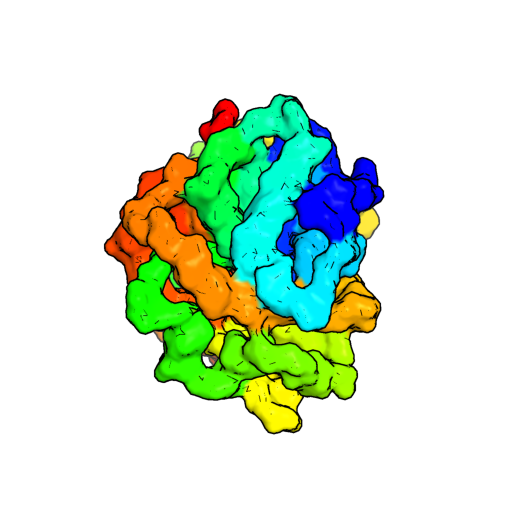.436 59.749 1.00 24.59 98 LYS B CA 1
ATOM 3322 C C . LYS B 1 98 ? 22.817 76.018 58.960 1.00 22.28 98 LYS B C 1
ATOM 3323 O O . LYS B 1 98 ? 22.112 75.052 59.354 1.00 22.59 98 LYS B O 1
ATOM 3329 N N . VAL B 1 99 ? 22.543 76.723 57.858 1.00 18.39 99 VAL B N 1
ATOM 3330 C CA . VAL B 1 99 ? 21.477 76.289 56.943 1.00 17.16 99 VAL B CA 1
ATOM 3331 C C . VAL B 1 99 ? 21.987 76.092 55.509 1.00 15.76 99 VAL B C 1
ATOM 3332 O O . VAL B 1 99 ? 23.115 76.480 55.138 1.00 14.62 99 VAL B O 1
ATOM 3336 N N . PHE B 1 100 ? 21.114 75.569 54.658 1.00 14.97 100 PHE B N 1
ATOM 3337 C CA . PHE B 1 100 ? 21.429 75.512 53.223 1.00 14.37 100 PHE B CA 1
ATOM 3338 C C . PHE B 1 100 ? 20.964 76.764 52.607 1.00 13.41 100 PHE B C 1
ATOM 3339 O O . PHE B 1 100 ? 19.911 77.281 53.016 1.00 13.70 100 PHE B O 1
ATOM 3347 N N . VAL B 1 101 ? 21.715 77.262 51.628 1.00 12.71 101 VAL B N 1
ATOM 3348 C CA . VAL B 1 101 ? 21.355 78.430 50.885 1.00 12.27 101 VAL B CA 1
ATOM 3349 C C . VAL B 1 101 ? 21.370 78.144 49.358 1.00 12.35 101 VAL B C 1
ATOM 3350 O O . VAL B 1 101 ? 22.311 77.542 48.823 1.00 11.56 101 VAL B O 1
ATOM 3354 N N . VAL B 1 102 ? 20.260 78.548 48.720 1.00 11.79 102 VAL B N 1
ATOM 3355 C CA . VAL B 1 102 ? 20.069 78.470 47.320 1.00 11.98 102 VAL B CA 1
ATOM 3356 C C . VAL B 1 102 ? 19.752 79.883 46.837 1.00 11.50 102 VAL B C 1
ATOM 3357 O O . VAL B 1 102 ? 18.887 80.545 47.385 1.00 11.74 102 VAL B O 1
ATOM 3361 N N . ALA B 1 103 ? 20.458 80.353 45.808 1.00 11.18 103 ALA B N 1
ATOM 3362 C CA . ALA B 1 103 ? 20.272 81.722 45.364 1.00 10.68 103 ALA B CA 1
ATOM 3363 C C . ALA B 1 103 ? 20.490 81.923 43.885 1.00 11.14 103 ALA B C 1
ATOM 3364 O O . ALA B 1 103 ? 21.146 81.062 43.183 1.00 12.07 103 ALA B O 1
ATOM 3366 N N . HIS B 1 104 ? 19.952 83.034 43.378 1.00 10.84 104 HIS B N 1
ATOM 3367 C CA . HIS B 1 104 ? 19.946 83.319 41.967 1.00 11.14 104 HIS B CA 1
ATOM 3368 C C . HIS B 1 104 ? 20.145 84.790 41.705 1.00 10.78 104 HIS B C 1
ATOM 3369 O O . HIS B 1 104 ? 19.544 85.634 42.371 1.00 10.34 104 HIS B O 1
ATOM 3376 N N . ASP B 1 105 ? 21.009 85.090 40.749 1.00 10.91 105 ASP B N 1
ATOM 3377 C CA . ASP B 1 105 ? 21.141 86.467 40.219 1.00 11.57 105 ASP B CA 1
ATOM 3378 C C . ASP B 1 105 ? 21.647 87.415 41.344 1.00 11.21 105 ASP B C 1
ATOM 3379 O O . ASP B 1 105 ? 22.615 87.075 41.979 1.00 11.03 105 ASP B O 1
ATOM 3384 N N . TRP B 1 106 ? 21.001 88.568 41.600 1.00 11.21 106 TRP B N 1
ATOM 3385 C CA . TRP B 1 106 ? 21.336 89.396 42.764 1.00 11.87 106 TRP B CA 1
ATOM 3386 C C . TRP B 1 106 ? 21.315 88.605 44.068 1.00 11.45 106 TRP B C 1
ATOM 3387 O O . TRP B 1 106 ? 22.152 88.840 44.965 1.00 11.96 106 TRP B O 1
ATOM 3398 N N . GLY B 1 107 ? 20.419 87.628 44.160 1.00 10.82 107 GLY B N 1
ATOM 3399 C CA . GLY B 1 107 ? 20.412 86.817 45.339 1.00 10.73 107 GLY B CA 1
ATOM 3400 C C . GLY B 1 107 ? 21.704 86.056 45.474 1.00 10.63 107 GLY B C 1
ATOM 3401 O O . GLY B 1 107 ? 22.165 85.819 46.567 1.00 10.33 107 GLY B O 1
ATOM 3402 N N . ALA B 1 108 ? 22.261 85.601 44.345 1.00 10.70 108 ALA B N 1
ATOM 3403 C CA . ALA B 1 108 ? 23.510 84.894 44.377 1.00 11.10 108 ALA B CA 1
ATOM 3404 C C . ALA B 1 108 ? 24.639 85.805 44.780 1.00 11.56 108 ALA B C 1
ATOM 3405 O O . ALA B 1 108 ? 25.551 85.338 45.479 1.00 10.66 108 ALA B O 1
ATOM 3407 N N . LEU B 1 109 ? 24.593 87.068 44.361 1.00 12.75 109 LEU B N 1
ATOM 3408 C CA . LEU B 1 109 ? 25.616 88.018 44.819 1.00 14.45 109 LEU B CA 1
ATOM 3409 C C . LEU B 1 109 ? 25.583 88.208 46.338 1.00 13.37 109 LEU B C 1
ATOM 3410 O O . LEU B 1 109 ? 26.624 88.180 47.017 1.00 12.74 109 LEU B O 1
ATOM 3415 N N . ILE B 1 110 ? 24.372 88.329 46.846 1.00 12.18 110 ILE B N 1
ATOM 3416 C CA . ILE B 1 110 ? 24.116 88.323 48.283 1.00 11.74 110 ILE B CA 1
ATOM 3417 C C . ILE B 1 110 ? 24.677 87.061 48.955 1.00 11.57 110 ILE B C 1
ATOM 3418 O O . ILE B 1 110 ? 25.372 87.154 49.971 1.00 11.01 110 ILE B O 1
ATOM 3423 N N . ALA B 1 111 ? 24.389 85.898 48.371 1.00 10.76 111 ALA B N 1
ATOM 3424 C CA . ALA B 1 111 ? 24.852 84.657 48.929 1.00 10.90 111 ALA B CA 1
ATOM 3425 C C . ALA B 1 111 ? 26.369 84.518 48.925 1.00 11.16 111 ALA B C 1
ATOM 3426 O O . ALA B 1 111 ? 26.925 83.992 49.889 1.00 11.24 111 ALA B O 1
ATOM 3428 N N . TRP B 1 112 ? 27.046 84.958 47.857 1.00 10.74 112 TRP B N 1
ATOM 3429 C CA . TRP B 1 112 ? 28.470 84.911 47.867 1.00 11.51 112 TRP B CA 1
ATOM 3430 C C . TRP B 1 112 ? 28.988 85.702 49.057 1.00 11.66 112 TRP B C 1
ATOM 3431 O O . TRP B 1 112 ? 29.869 85.265 49.793 1.00 12.08 112 TRP B O 1
ATOM 3442 N N . HIS B 1 113 ? 28.431 86.888 49.277 1.00 11.51 113 HIS B N 1
ATOM 3443 C CA . HIS B 1 113 ? 28.939 87.735 50.356 1.00 12.15 113 HIS B CA 1
ATOM 3444 C C . HIS B 1 113 ? 28.508 87.204 51.754 1.00 12.31 113 HIS B C 1
ATOM 3445 O O . HIS B 1 113 ? 29.253 87.328 52.715 1.00 12.98 113 HIS B O 1
ATOM 3452 N N . LEU B 1 114 ? 27.340 86.596 51.859 1.00 12.22 114 LEU B N 1
ATOM 3453 C CA . LEU B 1 114 ? 26.972 85.906 53.076 1.00 12.91 114 LEU B CA 1
ATOM 3454 C C . LEU B 1 114 ? 28.018 84.834 53.435 1.00 13.94 114 LEU B C 1
ATOM 3455 O O . LEU B 1 114 ? 28.472 84.718 54.591 1.00 14.35 114 LEU B O 1
ATOM 3460 N N . CYS B 1 115 ? 28.363 84.014 52.447 1.00 14.86 115 CYS B N 1
ATOM 3461 C CA . CYS B 1 115 ? 29.355 82.984 52.617 1.00 15.42 115 CYS B CA 1
ATOM 3462 C C . CYS B 1 115 ? 30.731 83.496 52.936 1.00 15.58 115 CYS B C 1
ATOM 3463 O O . CYS B 1 115 ? 31.438 82.877 53.707 1.00 16.13 115 CYS B O 1
ATOM 3466 N N . LEU B 1 116 ? 31.133 84.592 52.334 1.00 16.11 116 LEU B N 1
ATOM 3467 C CA . LEU B 1 116 ? 32.398 85.201 52.638 1.00 17.42 116 LEU B CA 1
ATOM 3468 C C . LEU B 1 116 ? 32.452 85.790 54.047 1.00 17.44 116 LEU B C 1
ATOM 3469 O O . LEU B 1 116 ? 33.376 85.569 54.759 1.00 18.52 116 LEU B O 1
ATOM 3474 N N . PHE B 1 117 ? 31.425 86.540 54.436 1.00 16.40 117 PHE B N 1
ATOM 3475 C CA . PHE B 1 117 ? 31.394 87.220 55.715 1.00 17.07 117 PHE B CA 1
ATOM 3476 C C . PHE B 1 117 ? 31.061 86.226 56.865 1.00 17.65 117 PHE B C 1
ATOM 3477 O O . PHE B 1 117 ? 31.625 86.316 57.937 1.00 18.48 117 PHE B O 1
ATOM 3485 N N . ARG B 1 118 ? 30.113 85.319 56.645 1.00 16.58 118 ARG B N 1
ATOM 3486 C CA . ARG B 1 118 ? 29.595 84.469 57.700 1.00 16.20 118 ARG B CA 1
ATOM 3487 C C . ARG B 1 118 ? 29.516 83.047 57.252 1.00 16.33 118 ARG B C 1
ATOM 3488 O O . ARG B 1 118 ? 28.421 82.469 57.254 1.00 15.78 118 ARG B O 1
ATOM 3496 N N . PRO B 1 119 ? 30.678 82.446 56.956 1.00 17.56 119 PRO B N 1
ATOM 3497 C CA . PRO B 1 119 ? 30.684 81.042 56.598 1.00 18.70 119 PRO B CA 1
ATOM 3498 C C . PRO B 1 119 ? 30.179 80.132 57.721 1.00 19.84 119 PRO B C 1
ATOM 3499 O O . PRO B 1 119 ? 29.726 79.018 57.463 1.00 18.88 119 PRO B O 1
ATOM 3503 N N . ASP B 1 120 ? 30.202 80.637 58.957 1.00 20.35 120 ASP B N 1
ATOM 3504 C CA . ASP B 1 120 ? 29.654 79.911 60.100 1.00 21.17 120 ASP B CA 1
ATOM 3505 C C . ASP B 1 120 ? 28.153 79.680 60.052 1.00 20.51 120 ASP B C 1
ATOM 3506 O O . ASP B 1 120 ? 27.619 78.901 60.851 1.00 20.64 120 ASP B O 1
ATOM 3511 N N . LYS B 1 121 ? 27.458 80.373 59.146 1.00 19.80 121 LYS B N 1
ATOM 3512 C CA . LYS B 1 121 ? 26.005 80.267 59.050 1.00 19.84 121 LYS B CA 1
ATOM 3513 C C . LYS B 1 121 ? 25.525 79.329 57.931 1.00 18.15 121 LYS B C 1
ATOM 3514 O O . LYS B 1 121 ? 24.331 78.999 57.852 1.00 18.16 121 LYS B O 1
ATOM 3520 N N . VAL B 1 122 ? 26.415 78.943 57.039 1.00 17.33 122 VAL B N 1
ATOM 3521 C CA . VAL B 1 122 ? 25.982 78.239 55.812 1.00 17.21 122 VAL B CA 1
ATOM 3522 C C . VAL B 1 122 ? 26.581 76.842 55.709 1.00 17.70 122 VAL B C 1
ATOM 3523 O O . VAL B 1 122 ? 27.779 76.725 55.740 1.00 17.73 122 VAL B O 1
ATOM 3527 N N . LYS B 1 123 ? 25.742 75.805 55.613 1.00 19.13 123 LYS B N 1
ATOM 3528 C CA . LYS B 1 123 ? 26.230 74.432 55.444 1.00 19.45 123 LYS B CA 1
ATOM 3529 C C . LYS B 1 123 ? 26.813 74.241 54.055 1.00 17.84 123 LYS B C 1
ATOM 3530 O O . LYS B 1 123 ? 27.873 73.643 53.878 1.00 17.79 123 LYS B O 1
ATOM 3536 N N . ALA B 1 124 ? 26.047 74.671 53.049 1.00 15.68 124 ALA B N 1
ATOM 3537 C CA . ALA B 1 124 ? 26.405 74.490 51.654 1.00 15.14 124 ALA B CA 1
ATOM 3538 C C . ALA B 1 124 ? 25.583 75.423 50.829 1.00 13.92 124 ALA B C 1
ATOM 3539 O O . ALA B 1 124 ? 24.488 75.776 51.233 1.00 13.39 124 ALA B O 1
ATOM 3541 N N . LEU B 1 125 ? 26.102 75.769 49.650 1.00 13.24 125 LEU B N 1
ATOM 3542 C CA . LEU B 1 125 ? 25.552 76.796 48.795 1.00 12.66 125 LEU B CA 1
ATOM 3543 C C . LEU B 1 125 ? 25.307 76.280 47.351 1.00 12.93 125 LEU B C 1
ATOM 3544 O O . LEU B 1 125 ? 26.202 75.642 46.756 1.00 12.98 125 LEU B O 1
ATOM 3549 N N . VAL B 1 126 ? 24.115 76.537 46.830 1.00 12.36 126 VAL B N 1
ATOM 3550 C CA . VAL B 1 126 ? 23.820 76.385 45.446 1.00 12.58 126 VAL B CA 1
ATOM 3551 C C . VAL B 1 126 ? 23.539 77.748 44.895 1.00 12.25 126 VAL B C 1
ATOM 3552 O O . VAL B 1 126 ? 22.503 78.355 45.191 1.00 11.73 126 VAL B O 1
ATOM 3556 N N . ASN B 1 127 ? 24.432 78.209 44.044 1.00 12.25 127 ASN B N 1
ATOM 3557 C CA . ASN B 1 127 ? 24.261 79.481 43.420 1.00 11.62 127 ASN B CA 1
ATOM 3558 C C . ASN B 1 127 ? 23.947 79.338 41.920 1.00 11.82 127 ASN B C 1
ATOM 3559 O O . ASN B 1 127 ? 24.581 78.587 41.203 1.00 12.02 127 ASN B O 1
ATOM 3564 N N . LEU B 1 128 ? 22.970 80.112 41.466 1.00 11.97 128 LEU B N 1
ATOM 3565 C CA . LEU B 1 128 ? 22.561 80.101 40.064 1.00 11.80 128 LEU B CA 1
ATOM 3566 C C . LEU B 1 128 ? 22.840 81.411 39.375 1.00 11.96 128 LEU B C 1
ATOM 3567 O O . LEU B 1 128 ? 22.664 82.504 39.957 1.00 11.28 128 LEU B O 1
ATOM 3572 N N . SER B 1 129 ? 23.302 81.303 38.135 1.00 11.99 129 SER B N 1
ATOM 3573 C CA . SER B 1 129 ? 23.511 82.445 37.205 1.00 12.66 129 SER B CA 1
ATOM 3574 C C . SER B 1 129 ? 24.755 83.277 37.465 1.00 12.77 129 SER B C 1
ATOM 3575 O O . SER B 1 129 ? 25.557 83.437 36.590 1.00 13.62 129 SER B O 1
ATOM 3578 N N . VAL B 1 130 ? 24.904 83.824 38.656 1.00 12.77 130 VAL B N 1
ATOM 3579 C CA . VAL B 1 130 ? 25.984 84.808 38.948 1.00 13.36 130 VAL B CA 1
ATOM 3580 C C . VAL B 1 130 ? 27.154 84.160 39.657 1.00 14.08 130 VAL B C 1
ATOM 3581 O O . VAL B 1 130 ? 27.048 83.732 40.806 1.00 14.40 130 VAL B O 1
ATOM 3585 N N . HIS B 1 131 ? 28.244 84.008 38.926 1.00 14.38 131 HIS B N 1
ATOM 3586 C CA . HIS B 1 131 ? 29.505 83.480 39.437 1.00 15.00 131 HIS B CA 1
ATOM 3587 C C . HIS B 1 131 ? 30.131 84.476 40.451 1.00 15.38 131 HIS B C 1
ATOM 3588 O O . HIS B 1 131 ? 29.720 85.621 40.534 1.00 14.35 131 HIS B O 1
ATOM 3595 N N . PHE B 1 132 ? 31.081 84.026 41.247 1.00 15.99 132 PHE B N 1
ATOM 3596 C CA . PHE B 1 132 ? 31.757 84.899 42.201 1.00 17.69 132 PHE B CA 1
ATOM 3597 C C . PHE B 1 132 ? 32.348 86.052 41.410 1.00 19.11 132 PHE B C 1
ATOM 3598 O O . PHE B 1 132 ? 32.933 85.828 40.362 1.00 19.81 132 PHE B O 1
ATOM 3606 N N . SER B 1 133 ? 32.157 87.273 41.881 1.00 30.18 133 SER B N 1
ATOM 3607 C CA . SER B 1 133 ? 32.746 88.464 41.222 1.00 31.66 133 SER B CA 1
ATOM 3608 C C . SER B 1 133 ? 33.955 88.937 42.040 1.00 29.71 133 SER B C 1
ATOM 3609 O O . SER B 1 133 ? 33.833 89.550 43.102 1.00 27.19 133 SER B O 1
ATOM 3612 N N . LYS B 1 134 ? 35.131 88.581 41.574 1.00 29.03 134 LYS B N 1
ATOM 3613 C CA . LYS B 1 134 ? 36.344 89.013 42.230 1.00 28.37 134 LYS B CA 1
ATOM 3614 C C . LYS B 1 134 ? 36.485 90.529 42.153 1.00 25.78 134 LYS B C 1
ATOM 3615 O O . LYS B 1 134 ? 36.258 91.117 41.113 1.00 24.88 134 LYS B O 1
ATOM 3621 N N . ARG B 1 135 ? 36.822 91.167 43.264 1.00 23.60 135 ARG B N 1
ATOM 3622 C CA . ARG B 1 135 ? 36.885 92.615 43.285 1.00 21.97 135 ARG B CA 1
ATOM 3623 C C . ARG B 1 135 ? 38.031 93.093 42.399 1.00 23.27 135 ARG B C 1
ATOM 3624 O O . ARG B 1 135 ? 39.152 92.693 42.545 1.00 24.95 135 ARG B O 1
ATOM 3632 N N . ASN B 1 136 ? 37.752 93.979 41.479 1.00 24.98 136 ASN B N 1
ATOM 3633 C CA . ASN B 1 136 ? 38.818 94.536 40.663 1.00 27.72 136 ASN B CA 1
ATOM 3634 C C . ASN B 1 136 ? 39.367 95.787 41.323 1.00 26.21 136 ASN B C 1
ATOM 3635 O O . ASN B 1 136 ? 38.641 96.757 41.464 1.00 23.72 136 ASN B O 1
ATOM 3640 N N . PRO B 1 137 ? 40.660 95.766 41.712 1.00 27.61 137 PRO B N 1
ATOM 3641 C CA . PRO B 1 137 ? 41.227 96.921 42.429 1.00 28.15 137 PRO B CA 1
ATOM 3642 C C . PRO B 1 137 ? 41.223 98.221 41.638 1.00 28.56 137 PRO B C 1
ATOM 3643 O O . PRO B 1 137 ? 41.389 99.269 42.234 1.00 29.51 137 PRO B O 1
ATOM 3647 N N . LYS B 1 138 ? 40.979 98.173 40.336 1.00 29.72 138 LYS B N 1
ATOM 3648 C CA . LYS B 1 138 ? 41.054 99.359 39.477 1.00 31.97 138 LYS B CA 1
ATOM 3649 C C . LYS B 1 138 ? 39.762 100.133 39.244 1.00 30.78 138 LYS B C 1
ATOM 3650 O O . LYS B 1 138 ? 39.801 101.320 38.963 1.00 31.74 138 LYS B O 1
ATOM 3656 N N . MET B 1 139 ? 38.613 99.460 39.285 1.00 28.83 139 MET B N 1
ATOM 3657 C CA . MET B 1 139 ? 37.367 100.120 38.933 1.00 28.82 139 MET B CA 1
ATOM 3658 C C . MET B 1 139 ? 36.175 99.303 39.384 1.00 24.24 139 MET B C 1
ATOM 3659 O O . MET B 1 139 ? 36.270 98.075 39.504 1.00 22.75 139 MET B O 1
ATOM 3664 N N . ASN B 1 140 ? 35.071 100.005 39.597 1.00 22.50 140 ASN B N 1
ATOM 3665 C CA . ASN B 1 140 ? 33.797 99.370 39.953 1.00 21.48 140 ASN B CA 1
ATOM 3666 C C . ASN B 1 140 ? 33.071 98.733 38.729 1.00 22.27 140 ASN B C 1
ATOM 3667 O O . ASN B 1 140 ? 33.470 98.950 37.595 1.00 23.13 140 ASN B O 1
ATOM 3672 N N . LYS B 1 141 ? 32.013 97.965 38.969 1.00 23.00 141 LYS B N 1
ATOM 3673 C CA . LYS B 1 141 ? 31.366 97.162 37.919 1.00 24.79 141 LYS B CA 1
ATOM 3674 C C . LYS B 1 141 ? 30.579 98.012 36.919 1.00 24.18 141 LYS B C 1
ATOM 3675 O O . LYS B 1 141 ? 30.482 97.676 35.750 1.00 23.76 141 LYS B O 1
ATOM 3681 N N . VAL B 1 142 ? 30.065 99.143 37.388 1.00 24.36 142 VAL B N 1
ATOM 3682 C CA . VAL B 1 142 ? 29.365 100.092 36.552 1.00 24.39 142 VAL B CA 1
ATOM 3683 C C . VAL B 1 142 ? 30.329 100.685 35.533 1.00 26.55 142 VAL B C 1
ATOM 3684 O O . VAL B 1 142 ? 30.050 100.650 34.324 1.00 26.49 142 VAL B O 1
ATOM 3688 N N . GLU B 1 143 ? 31.427 101.248 36.025 1.00 27.71 143 GLU B N 1
ATOM 3689 C CA . GLU B 1 143 ? 32.476 101.795 35.168 1.00 31.21 143 GLU B CA 1
ATOM 3690 C C . GLU B 1 143 ? 32.985 100.748 34.178 1.00 30.54 143 GLU B C 1
ATOM 3691 O O . GLU B 1 143 ? 33.199 101.072 32.987 1.00 33.94 143 GLU B O 1
ATOM 3697 N N . GLY B 1 144 ? 33.218 99.532 34.680 1.00 28.68 144 GLY B N 1
ATOM 3698 C CA . GLY B 1 144 ? 33.689 98.386 33.864 1.00 30.74 144 GLY B CA 1
ATOM 3699 C C . GLY B 1 144 ? 32.746 98.054 32.693 1.00 31.15 144 GLY B C 1
ATOM 3700 O O . GLY B 1 144 ? 33.169 97.989 31.533 1.00 31.96 144 GLY B O 1
ATOM 3701 N N . LEU B 1 145 ? 31.451 97.918 32.998 1.00 31.27 145 LEU B N 1
ATOM 3702 C CA . LEU B 1 145 ? 30.428 97.559 31.993 1.00 31.49 145 LEU B CA 1
ATOM 3703 C C . LEU B 1 145 ? 30.110 98.713 31.015 1.00 32.02 145 LEU B C 1
ATOM 3704 O O . LEU B 1 145 ? 29.938 98.480 29.813 1.00 32.53 145 LEU B O 1
ATOM 3709 N N . LYS B 1 146 ? 30.116 99.950 31.498 1.00 30.36 146 LYS B N 1
ATOM 3710 C CA . LYS B 1 146 ? 29.956 101.111 30.613 1.00 32.68 146 LYS B CA 1
ATOM 3711 C C . LYS B 1 146 ? 31.114 101.257 29.645 1.00 33.63 146 LYS B C 1
ATOM 3712 O O . LYS B 1 146 ? 30.901 101.651 28.487 1.00 34.57 146 LYS B O 1
ATOM 3718 N N . ALA B 1 147 ? 32.334 101.001 30.122 1.00 33.47 147 ALA B N 1
ATOM 3719 C CA . ALA B 1 147 ? 33.501 101.125 29.256 1.00 35.76 147 ALA B CA 1
ATOM 3720 C C . ALA B 1 147 ? 33.357 100.209 28.029 1.00 36.28 147 ALA B C 1
ATOM 3721 O O . ALA B 1 147 ? 33.684 100.578 26.902 1.00 36.69 147 ALA B O 1
ATOM 3723 N N . ILE B 1 148 ? 32.855 99.014 28.285 1.00 33.76 148 ILE B N 1
ATOM 3724 C CA . ILE B 1 148 ? 32.734 97.995 27.258 1.00 34.90 148 ILE B CA 1
ATOM 3725 C C . ILE B 1 148 ? 31.532 98.223 26.341 1.00 32.46 148 ILE B C 1
ATOM 3726 O O . ILE B 1 148 ? 31.659 98.099 25.130 1.00 34.31 148 ILE B O 1
ATOM 3731 N N . TYR B 1 149 ? 30.373 98.529 26.932 1.00 29.09 149 TYR B N 1
ATOM 3732 C CA . TYR B 1 149 ? 29.078 98.469 26.225 1.00 27.55 149 TYR B CA 1
ATOM 3733 C C . TYR B 1 149 ? 28.406 99.794 25.974 1.00 27.31 149 TYR B C 1
ATOM 3734 O O . TYR B 1 149 ? 27.435 99.890 25.206 1.00 27.29 149 TYR B O 1
ATOM 3743 N N . GLY B 1 150 ? 28.933 100.829 26.596 1.00 27.83 150 GLY B N 1
ATOM 3744 C CA . GLY B 1 150 ? 28.465 102.171 26.360 1.00 29.06 150 GLY B CA 1
ATOM 3745 C C . GLY B 1 150 ? 27.226 102.504 27.161 1.00 28.25 150 GLY B C 1
ATOM 3746 O O . GLY B 1 150 ? 26.744 101.695 27.973 1.00 25.98 150 GLY B O 1
ATOM 3747 N N . GLU B 1 151 ? 26.697 103.697 26.908 1.00 29.51 151 GLU B N 1
ATOM 3748 C CA . GLU B 1 151 ? 25.734 104.305 27.807 1.00 29.79 151 GLU B CA 1
ATOM 3749 C C . GLU B 1 151 ? 24.318 103.699 27.757 1.00 27.99 151 GLU B C 1
ATOM 3750 O O . GLU B 1 151 ? 23.575 103.926 28.667 1.00 26.26 151 GLU B O 1
ATOM 3756 N N . ASP B 1 152 ? 23.946 102.917 26.727 1.00 21.82 152 ASP B N 1
ATOM 3757 C CA . ASP B 1 152 ? 22.606 102.306 26.701 1.00 21.04 152 ASP B CA 1
ATOM 3758 C C . ASP B 1 152 ? 22.546 100.945 27.384 1.00 19.81 152 ASP B C 1
ATOM 3759 O O . ASP B 1 152 ? 21.452 100.375 27.580 1.00 20.32 152 ASP B O 1
ATOM 3764 N N . HIS B 1 153 ? 23.689 100.412 27.771 1.00 18.35 153 HIS B N 1
ATOM 3765 C CA . HIS B 1 153 ? 23.720 99.178 28.537 1.00 16.33 153 HIS B CA 1
ATOM 3766 C C . HIS B 1 153 ? 22.844 99.347 29.784 1.00 15.51 153 HIS B C 1
ATOM 3767 O O . HIS B 1 153 ? 22.873 100.394 30.447 1.00 16.09 153 HIS B O 1
ATOM 3774 N N . TYR B 1 154 ? 22.079 98.336 30.110 1.00 14.91 154 TYR B N 1
ATOM 3775 C CA . TYR B 1 154 ? 21.093 98.460 31.234 1.00 14.60 154 TYR B CA 1
ATOM 3776 C C . TYR B 1 154 ? 21.676 98.877 32.572 1.00 14.30 154 TYR B C 1
ATOM 3777 O O . TYR B 1 154 ? 21.096 99.682 33.258 1.00 14.29 154 TYR B O 1
ATOM 3786 N N . VAL B 1 155 ? 22.850 98.359 32.906 1.00 14.23 155 VAL B N 1
ATOM 3787 C CA . VAL B 1 155 ? 23.495 98.733 34.168 1.00 15.04 155 VAL B CA 1
ATOM 3788 C C . VAL B 1 155 ? 23.789 100.254 34.193 1.00 16.14 155 VAL B C 1
ATOM 3789 O O . VAL B 1 155 ? 23.608 100.892 35.207 1.00 16.04 155 VAL B O 1
ATOM 3793 N N . SER B 1 156 ? 24.225 100.803 33.069 1.00 16.70 156 SER B N 1
ATOM 3794 C CA . SER B 1 156 ? 24.516 102.208 33.020 1.00 17.87 156 SER B CA 1
ATOM 3795 C C . SER B 1 156 ? 23.194 102.991 33.013 1.00 17.48 156 SER B C 1
ATOM 3796 O O . SER B 1 156 ? 23.012 103.925 33.809 1.00 17.20 156 SER B O 1
ATOM 3799 N N . ARG B 1 157 ? 22.223 102.547 32.232 1.00 16.42 157 ARG B N 1
ATOM 3800 C CA . ARG B 1 157 ? 20.953 103.284 32.170 1.00 17.30 157 ARG B CA 1
ATOM 3801 C C . ARG B 1 157 ? 20.234 103.289 33.509 1.00 16.76 157 ARG B C 1
ATOM 3802 O O . ARG B 1 157 ? 19.448 104.166 33.764 1.00 17.49 157 ARG B O 1
ATOM 3810 N N . PHE B 1 158 ? 20.444 102.248 34.315 1.00 15.67 158 PHE B N 1
ATOM 3811 C CA . PHE B 1 158 ? 19.803 102.153 35.641 1.00 15.69 158 PHE B CA 1
ATOM 3812 C C . PHE B 1 158 ? 20.358 103.148 36.677 1.00 16.14 158 PHE B C 1
ATOM 3813 O O . PHE B 1 158 ? 19.765 103.275 37.721 1.00 15.87 158 PHE B O 1
ATOM 3821 N N . GLN B 1 159 ? 21.466 103.866 36.380 1.00 17.09 159 GLN B N 1
ATOM 3822 C CA . GLN B 1 159 ? 22.168 104.625 37.410 1.00 17.61 159 GLN B CA 1
ATOM 3823 C C . GLN B 1 159 ? 21.463 105.884 37.860 1.00 18.39 159 GLN B C 1
ATOM 3824 O O . GLN B 1 159 ? 21.274 106.089 39.050 1.00 19.19 159 GLN B O 1
ATOM 3830 N N . VAL B 1 160 ? 21.085 106.746 36.942 1.00 19.55 160 VAL B N 1
ATOM 3831 C CA . VAL B 1 160 ? 20.536 108.040 37.367 1.00 20.53 160 VAL B CA 1
ATOM 3832 C C . VAL B 1 160 ? 19.119 107.858 37.899 1.00 20.12 160 VAL B C 1
ATOM 3833 O O . VAL B 1 160 ? 18.281 107.368 37.192 1.00 19.92 160 VAL B O 1
ATOM 3837 N N . PRO B 1 161 ? 18.859 108.230 39.161 1.00 19.79 161 PRO B N 1
ATOM 3838 C CA . PRO B 1 161 ? 17.545 107.962 39.763 1.00 20.29 161 PRO B CA 1
ATOM 3839 C C . PRO B 1 161 ? 16.408 108.587 39.006 1.00 21.08 161 PRO B C 1
ATOM 3840 O O . PRO B 1 161 ? 16.531 109.732 38.574 1.00 21.75 161 PRO B O 1
ATOM 3844 N N . GLY B 1 162 ? 15.326 107.840 38.774 1.00 20.99 162 GLY B N 1
ATOM 3845 C CA . GLY B 1 162 ? 14.196 108.380 38.028 1.00 21.67 162 GLY B CA 1
ATOM 3846 C C . GLY B 1 162 ? 14.188 108.133 36.530 1.00 22.21 162 GLY B C 1
ATOM 3847 O O . GLY B 1 162 ? 13.115 108.185 35.889 1.00 21.65 162 GLY B O 1
ATOM 3848 N N . GLU B 1 163 ? 15.366 107.891 35.939 1.00 21.69 163 GLU B N 1
ATOM 3849 C CA . GLU B 1 163 ? 15.437 107.773 34.477 1.00 21.80 163 GLU B CA 1
ATOM 3850 C C . GLU B 1 163 ? 14.741 106.537 33.991 1.00 21.04 163 GLU B C 1
ATOM 3851 O O . GLU B 1 163 ? 13.791 106.621 33.147 1.00 20.54 163 GLU B O 1
ATOM 3857 N N . ILE B 1 164 ? 15.203 105.382 34.462 1.00 18.96 164 ILE B N 1
ATOM 3858 C CA . ILE B 1 164 ? 14.599 104.138 33.998 1.00 17.76 164 ILE B CA 1
ATOM 3859 C C . ILE B 1 164 ? 13.135 104.048 34.495 1.00 18.53 164 ILE B C 1
ATOM 3860 O O . ILE B 1 164 ? 12.262 103.483 33.792 1.00 17.66 164 ILE B O 1
ATOM 3865 N N . GLU B 1 165 ? 12.865 104.588 35.681 1.00 18.48 165 GLU B N 1
ATOM 3866 C CA . GLU B 1 165 ? 11.469 104.585 36.169 1.00 19.31 165 GLU B CA 1
ATOM 3867 C C . GLU B 1 165 ? 10.560 105.291 35.159 1.00 19.95 165 GLU B C 1
ATOM 3868 O O . GLU B 1 165 ? 9.443 104.835 34.887 1.00 20.38 165 GLU B O 1
ATOM 3874 N N . ALA B 1 166 ? 11.027 106.424 34.650 1.00 20.70 166 ALA B N 1
ATOM 3875 C CA . ALA B 1 166 ? 10.220 107.242 33.737 1.00 21.45 166 ALA B CA 1
ATOM 3876 C C . ALA B 1 166 ? 10.043 106.512 32.413 1.00 21.38 166 ALA B C 1
ATOM 3877 O O . ALA B 1 166 ? 9.000 106.600 31.777 1.00 21.44 166 ALA B O 1
ATOM 3879 N N . GLU B 1 167 ? 11.088 105.819 31.983 1.00 21.16 167 GLU B N 1
ATOM 3880 C CA . GLU B 1 167 ? 11.031 105.041 30.765 1.00 21.00 167 GLU B CA 1
ATOM 3881 C C . GLU B 1 167 ? 9.952 103.987 30.905 1.00 21.20 167 GLU B C 1
ATOM 3882 O O . GLU B 1 167 ? 9.125 103.805 30.009 1.00 21.34 167 GLU B O 1
ATOM 3888 N N . PHE B 1 168 ? 9.968 103.288 32.030 1.00 19.89 168 PHE B N 1
ATOM 3889 C CA . PHE B 1 168 ? 8.990 102.186 32.240 1.00 20.16 168 PHE B CA 1
ATOM 3890 C C . PHE B 1 168 ? 7.546 102.651 32.536 1.00 20.94 168 PHE B C 1
ATOM 3891 O O . PHE B 1 168 ? 6.608 101.928 32.247 1.00 21.47 168 PHE B O 1
ATOM 3899 N N . ALA B 1 169 ? 7.388 103.843 33.096 1.00 21.57 169 ALA B N 1
ATOM 3900 C CA . ALA B 1 169 ? 6.054 104.306 33.508 1.00 22.94 169 ALA B CA 1
ATOM 3901 C C . ALA B 1 169 ? 4.916 104.120 32.468 1.00 23.96 169 ALA B C 1
ATOM 3902 O O . ALA B 1 169 ? 3.898 103.483 32.765 1.00 24.11 169 ALA B O 1
ATOM 3904 N N . PRO B 1 170 ? 5.099 104.598 31.224 1.00 24.74 170 PRO B N 1
ATOM 3905 C CA . PRO B 1 170 ? 3.998 104.444 30.248 1.00 26.16 170 PRO B CA 1
ATOM 3906 C C . PRO B 1 170 ? 3.833 103.028 29.723 1.00 26.42 170 PRO B C 1
ATOM 3907 O O . PRO B 1 170 ? 2.794 102.718 29.177 1.00 27.26 170 PRO B O 1
ATOM 3911 N N . ILE B 1 171 ? 4.860 102.197 29.870 1.00 24.86 171 ILE B N 1
ATOM 3912 C CA . ILE B 1 171 ? 4.844 100.812 29.399 1.00 25.00 171 ILE B CA 1
ATOM 3913 C C . ILE B 1 171 ? 4.080 99.902 30.325 1.00 24.13 171 ILE B C 1
ATOM 3914 O O . ILE B 1 171 ? 3.352 99.063 29.862 1.00 25.11 171 ILE B O 1
ATOM 3919 N N . GLY B 1 172 ? 4.201 100.102 31.626 1.00 23.46 172 GLY B N 1
ATOM 3920 C CA . GLY B 1 172 ? 3.522 99.261 32.587 1.00 23.18 172 GLY B CA 1
ATOM 3921 C C . GLY B 1 172 ? 4.383 98.069 33.003 1.00 21.75 172 GLY B C 1
ATOM 3922 O O . GLY B 1 172 ? 5.200 97.574 32.241 1.00 21.56 172 GLY B O 1
ATOM 3923 N N . ALA B 1 173 ? 4.203 97.627 34.236 1.00 21.25 173 ALA B N 1
ATOM 3924 C CA . ALA B 1 173 ? 4.996 96.577 34.803 1.00 20.88 173 ALA B CA 1
ATOM 3925 C C . ALA B 1 173 ? 4.857 95.289 34.046 1.00 20.02 173 ALA B C 1
ATOM 3926 O O . ALA B 1 173 ? 5.818 94.540 33.886 1.00 18.79 173 ALA B O 1
ATOM 3928 N N . LYS B 1 174 ? 3.626 94.982 33.635 1.00 20.35 174 LYS B N 1
ATOM 3929 C CA . LYS B 1 174 ? 3.414 93.669 33.020 1.00 20.44 174 LYS B CA 1
ATOM 3930 C C . LYS B 1 174 ? 4.291 93.517 31.774 1.00 20.04 174 LYS B C 1
ATOM 3931 O O . LYS B 1 174 ? 4.930 92.485 31.585 1.00 19.25 174 LYS B O 1
ATOM 3937 N N . SER B 1 175 ? 4.300 94.543 30.923 1.00 20.72 175 SER B N 1
ATOM 3938 C CA . SER B 1 175 ? 5.066 94.453 29.677 1.00 21.14 175 SER B CA 1
ATOM 3939 C C . SER B 1 175 ? 6.552 94.455 29.902 1.00 19.19 175 SER B C 1
ATOM 3940 O O . SER B 1 175 ? 7.265 93.759 29.219 1.00 19.22 175 SER B O 1
ATOM 3943 N N . VAL B 1 176 ? 6.994 95.214 30.876 1.00 18.37 176 VAL B N 1
ATOM 3944 C CA . VAL B 1 176 ? 8.411 95.259 31.257 1.00 17.66 176 VAL B CA 1
ATOM 3945 C C . VAL B 1 176 ? 8.831 93.899 31.759 1.00 17.41 176 VAL B C 1
ATOM 3946 O O . VAL B 1 176 ? 9.810 93.269 31.275 1.00 17.02 176 VAL B O 1
ATOM 3950 N N . LEU B 1 177 ? 8.033 93.357 32.675 1.00 18.00 177 LEU B N 1
ATOM 3951 C CA . LEU B 1 177 ? 8.316 92.027 33.189 1.00 17.67 177 LEU B CA 1
ATOM 3952 C C . LEU B 1 177 ? 8.314 90.911 32.148 1.00 17.87 177 LEU B C 1
ATOM 3953 O O . LEU B 1 177 ? 9.161 89.980 32.186 1.00 17.11 177 LEU B O 1
ATOM 3958 N N . LYS B 1 178 ? 7.321 90.939 31.276 1.00 18.73 178 LYS B N 1
ATOM 3959 C CA . LYS B 1 178 ? 7.221 89.932 30.255 1.00 19.40 178 LYS B CA 1
ATOM 3960 C C . LYS B 1 178 ? 8.473 89.965 29.387 1.00 18.55 178 LYS B C 1
ATOM 3961 O O . LYS B 1 178 ? 9.051 88.925 29.037 1.00 18.34 178 LYS B O 1
ATOM 3967 N N . LYS B 1 179 ? 8.889 91.167 29.047 1.00 18.49 179 LYS B N 1
ATOM 3968 C CA . LYS B 1 179 ? 10.001 91.331 28.149 1.00 18.68 179 LYS B CA 1
ATOM 3969 C C . LYS B 1 179 ? 11.280 90.780 28.753 1.00 17.21 179 LYS B C 1
ATOM 3970 O O . LYS B 1 179 ? 12.089 90.130 28.100 1.00 17.09 179 LYS B O 1
ATOM 3976 N N . ILE B 1 180 ? 11.452 91.059 30.028 1.00 16.85 180 ILE B N 1
ATOM 3977 C CA . ILE B 1 180 ? 12.661 90.639 30.761 1.00 15.95 180 ILE B CA 1
ATOM 3978 C C . ILE B 1 180 ? 12.632 89.171 31.069 1.00 15.55 180 ILE B C 1
ATOM 3979 O O . ILE B 1 180 ? 13.600 88.453 30.762 1.00 15.79 180 ILE B O 1
ATOM 3984 N N . LEU B 1 181 ? 11.515 88.695 31.601 1.00 15.92 181 LEU B N 1
ATOM 3985 C CA . LEU B 1 181 ? 11.417 87.297 32.047 1.00 16.41 181 LEU B CA 1
ATOM 3986 C C . LEU B 1 181 ? 11.578 86.302 30.882 1.00 16.89 181 LEU B C 1
ATOM 3987 O O . LEU B 1 181 ? 12.155 85.217 31.065 1.00 16.72 181 LEU B O 1
ATOM 3992 N N . THR B 1 182 ? 11.073 86.688 29.699 1.00 16.17 182 THR B N 1
ATOM 3993 C CA . THR B 1 182 ? 11.140 85.835 28.544 1.00 16.46 182 THR B CA 1
ATOM 3994 C C . THR B 1 182 ? 12.370 86.076 27.637 1.00 16.23 182 THR B C 1
ATOM 3995 O O . THR B 1 182 ? 12.495 85.418 26.617 1.00 15.41 182 THR B O 1
ATOM 3999 N N . TYR B 1 183 ? 13.274 86.986 28.021 1.00 15.50 183 TYR B N 1
ATOM 4000 C CA . TYR B 1 183 ? 14.441 87.278 27.241 1.00 15.94 183 TYR B CA 1
ATOM 4001 C C . TYR B 1 183 ? 15.356 86.042 27.147 1.00 15.53 183 TYR B C 1
ATOM 4002 O O . TYR B 1 183 ? 15.527 85.355 28.134 1.00 14.48 183 TYR B O 1
ATOM 4011 N N . ARG B 1 184 ? 15.976 85.826 25.993 1.00 15.63 184 ARG B N 1
ATOM 4012 C CA . ARG B 1 184 ? 16.841 84.654 25.801 1.00 16.41 184 ARG B CA 1
ATOM 4013 C C . ARG B 1 184 ? 18.156 84.896 25.099 1.00 16.86 184 ARG B C 1
ATOM 4014 O O . ARG B 1 184 ? 18.987 83.972 25.046 1.00 17.00 184 ARG B O 1
ATOM 4022 N N . ASP B 1 185 ? 18.395 86.123 24.620 1.00 16.95 185 ASP B N 1
ATOM 4023 C CA . ASP B 1 185 ? 19.602 86.409 23.846 1.00 16.62 185 ASP B CA 1
ATOM 4024 C C . ASP B 1 185 ? 20.751 86.549 24.788 1.00 15.89 185 ASP B C 1
ATOM 4025 O O . ASP B 1 185 ? 20.558 87.073 25.907 1.00 15.59 185 ASP B O 1
ATOM 4030 N N . PRO B 1 186 ? 21.939 86.071 24.387 1.00 15.58 186 PRO B N 1
ATOM 4031 C CA . PRO B 1 186 ? 23.037 86.252 25.326 1.00 15.73 186 PRO B CA 1
ATOM 4032 C C . PRO B 1 186 ? 23.577 87.670 25.461 1.00 15.31 186 PRO B C 1
ATOM 4033 O O . PRO B 1 186 ? 24.409 87.854 26.330 1.00 15.51 186 PRO B O 1
ATOM 4037 N N . ALA B 1 187 ? 23.167 88.624 24.620 1.00 15.71 187 ALA B N 1
ATOM 4038 C CA . ALA B 1 187 ? 23.624 90.000 24.724 1.00 15.85 187 ALA B CA 1
ATOM 4039 C C . ALA B 1 187 ? 23.003 90.667 25.958 1.00 15.58 187 ALA B C 1
ATOM 4040 O O . ALA B 1 187 ? 21.937 90.284 26.432 1.00 15.81 187 ALA B O 1
ATOM 4042 N N . PRO B 1 188 ? 23.666 91.686 26.464 1.00 14.86 188 PRO B N 1
ATOM 4043 C CA . PRO B 1 188 ? 23.079 92.405 27.558 1.00 14.84 188 PRO B CA 1
ATOM 4044 C C . PRO B 1 188 ? 21.827 93.182 27.099 1.00 15.00 188 PRO B C 1
ATOM 4045 O O . PRO B 1 188 ? 21.696 93.516 25.933 1.00 14.95 188 PRO B O 1
ATOM 4049 N N . PHE B 1 189 ? 20.935 93.505 28.033 1.00 14.95 189 PHE B N 1
ATOM 4050 C CA . PHE B 1 189 ? 19.807 94.388 27.743 1.00 15.16 189 PHE B CA 1
ATOM 4051 C C . PHE B 1 189 ? 20.300 95.803 27.431 1.00 15.68 189 PHE B C 1
ATOM 4052 O O . PHE B 1 189 ? 21.217 96.284 28.101 1.00 15.12 189 PHE B O 1
ATOM 4060 N N . TYR B 1 190 ? 19.624 96.499 26.494 1.00 16.28 190 TYR B N 1
ATOM 4061 C CA . TYR B 1 190 ? 19.892 97.887 26.230 1.00 16.53 190 TYR B CA 1
ATOM 4062 C C . TYR B 1 190 ? 18.567 98.617 26.399 1.00 17.01 190 TYR B C 1
ATOM 4063 O O . TYR B 1 190 ? 17.508 98.078 26.016 1.00 16.38 190 TYR B O 1
ATOM 4072 N N . PHE B 1 191 ? 18.648 99.803 27.014 1.00 16.82 191 PHE B N 1
ATOM 4073 C CA . PHE B 1 191 ? 17.490 100.653 27.232 1.00 17.62 191 PHE B CA 1
ATOM 4074 C C . PHE B 1 191 ? 17.827 102.077 26.786 1.00 19.18 191 PHE B C 1
ATOM 4075 O O . PHE B 1 191 ? 17.986 102.968 27.603 1.00 18.51 191 PHE B O 1
ATOM 4083 N N . PRO B 1 192 ? 17.895 102.296 25.454 1.00 20.69 192 PRO B N 1
ATOM 4084 C CA . PRO B 1 192 ? 18.093 103.659 24.945 1.00 21.64 192 PRO B CA 1
ATOM 4085 C C . PRO B 1 192 ? 16.922 104.570 25.337 1.00 22.79 192 PRO B C 1
ATOM 4086 O O . PRO B 1 192 ? 15.761 104.192 25.244 1.00 21.74 192 PRO B O 1
ATOM 4090 N N . LYS B 1 193 ? 17.292 105.765 25.779 1.00 24.08 193 LYS B N 1
ATOM 4091 C CA . LYS B 1 193 ? 16.371 106.785 26.172 1.00 25.62 193 LYS B CA 1
ATOM 4092 C C . LYS B 1 193 ? 15.233 106.985 25.192 1.00 25.88 193 LYS B C 1
ATOM 4093 O O . LYS B 1 193 ? 15.458 107.348 24.043 1.00 25.61 193 LYS B O 1
ATOM 4099 N N . GLY B 1 194 ? 14.016 106.819 25.678 1.00 25.22 194 GLY B N 1
ATOM 4100 C CA . GLY B 1 194 ? 12.856 107.071 24.865 1.00 26.23 194 GLY B CA 1
ATOM 4101 C C . GLY B 1 194 ? 12.484 105.944 23.930 1.00 25.87 194 GLY B C 1
ATOM 4102 O O . GLY B 1 194 ? 11.514 106.062 23.261 1.00 26.23 194 GLY B O 1
ATOM 4103 N N . LYS B 1 195 ? 13.219 104.819 23.935 1.00 25.55 195 LYS B N 1
ATOM 4104 C CA . LYS B 1 195 ? 12.920 103.722 23.037 1.00 25.29 195 LYS B CA 1
ATOM 4105 C C . LYS B 1 195 ? 12.218 102.560 23.738 1.00 23.40 195 LYS B C 1
ATOM 4106 O O . LYS B 1 195 ? 11.929 101.550 23.122 1.00 23.03 195 LYS B O 1
ATOM 4112 N N . GLY B 1 196 ? 11.927 102.731 25.017 1.00 22.11 196 GLY B N 1
ATOM 4113 C CA . GLY B 1 196 ? 11.128 101.789 25.755 1.00 22.21 196 GLY B CA 1
ATOM 4114 C C . GLY B 1 196 ? 11.790 100.428 25.707 1.00 20.88 196 GLY B C 1
ATOM 4115 O O . GLY B 1 196 ? 12.983 100.279 26.068 1.00 19.76 196 GLY B O 1
ATOM 4116 N N . LEU B 1 197 ? 11.027 99.446 25.232 1.00 20.90 197 LEU B N 1
ATOM 4117 C CA . LEU B 1 197 ? 11.516 98.070 25.155 1.00 20.88 197 LEU B CA 1
ATOM 4118 C C . LEU B 1 197 ? 11.964 97.660 23.730 1.00 21.77 197 LEU B C 1
ATOM 4119 O O . LEU B 1 197 ? 12.297 96.515 23.499 1.00 20.55 197 LEU B O 1
ATOM 4124 N N . GLU B 1 198 ? 12.065 98.619 22.824 1.00 23.63 198 GLU B N 1
ATOM 4125 C CA . GLU B 1 198 ? 12.328 98.365 21.405 1.00 25.44 198 GLU B CA 1
ATOM 4126 C C . GLU B 1 198 ? 13.687 97.750 21.106 1.00 25.19 198 GLU B C 1
ATOM 4127 O O . GLU B 1 198 ? 13.832 97.078 20.096 1.00 25.02 198 GLU B O 1
ATOM 4133 N N . ALA B 1 199 ? 14.674 97.929 21.969 1.00 23.21 199 ALA B N 1
ATOM 4134 C CA . ALA B 1 199 ? 15.986 97.358 21.675 1.00 23.47 199 ALA B CA 1
ATOM 4135 C C . ALA B 1 199 ? 16.109 95.928 22.168 1.00 22.05 199 ALA B C 1
ATOM 4136 O O . ALA B 1 199 ? 17.150 95.362 22.066 1.00 21.89 199 ALA B O 1
ATOM 4138 N N . ILE B 1 200 ? 15.067 95.352 22.730 1.00 22.73 200 ILE B N 1
ATOM 4139 C CA . ILE B 1 200 ? 15.189 94.005 23.293 1.00 22.63 200 ILE B CA 1
ATOM 4140 C C . ILE B 1 200 ? 14.449 93.007 22.378 1.00 23.92 200 ILE B C 1
ATOM 4141 O O . ILE B 1 200 ? 13.272 93.130 22.163 1.00 23.35 200 ILE B O 1
ATOM 4146 N N . PRO B 1 201 ? 15.141 91.988 21.872 1.00 24.19 201 PRO B N 1
ATOM 4147 C CA . PRO B 1 201 ? 14.437 91.041 21.025 1.00 25.63 201 PRO B CA 1
ATOM 4148 C C . PRO B 1 201 ? 13.422 90.099 21.755 1.00 25.82 201 PRO B C 1
ATOM 4149 O O . PRO B 1 201 ? 13.567 89.840 22.950 1.00 23.47 201 PRO B O 1
ATOM 4153 N N . ASP B 1 202 ? 12.449 89.594 20.989 1.00 25.43 202 ASP B N 1
ATOM 4154 C CA . ASP B 1 202 ? 11.459 88.622 21.421 1.00 25.74 202 ASP B CA 1
ATOM 4155 C C . ASP B 1 202 ? 11.834 87.208 20.938 1.00 25.16 202 ASP B C 1
ATOM 4156 O O . ASP B 1 202 ? 12.065 87.026 19.774 1.00 26.67 202 ASP B O 1
ATOM 4161 N N . ALA B 1 203 ? 11.825 86.224 21.816 1.00 22.24 203 ALA B N 1
ATOM 4162 C CA . ALA B 1 203 ? 12.016 84.827 21.447 1.00 21.76 203 ALA B CA 1
ATOM 4163 C C . ALA B 1 203 ? 10.666 84.228 21.076 1.00 21.25 203 ALA B C 1
ATOM 4164 O O . ALA B 1 203 ? 9.621 84.721 21.522 1.00 21.31 203 ALA B O 1
ATOM 4166 N N . PRO B 1 204 ? 10.658 83.135 20.314 1.00 20.83 204 PRO B N 1
ATOM 4167 C CA . PRO B 1 204 ? 9.401 82.444 20.049 1.00 21.34 204 PRO B CA 1
ATOM 4168 C C . PRO B 1 204 ? 8.703 82.117 21.337 1.00 20.67 204 PRO B C 1
ATOM 4169 O O . PRO B 1 204 ? 9.366 81.686 22.289 1.00 19.44 204 PRO B O 1
ATOM 4173 N N . VAL B 1 205 ? 7.385 82.287 21.362 1.00 20.91 205 VAL B N 1
ATOM 4174 C CA . VAL B 1 205 ? 6.623 82.111 22.599 1.00 21.27 205 VAL B CA 1
ATOM 4175 C C . VAL B 1 205 ? 6.737 80.694 23.194 1.00 21.47 205 VAL B C 1
ATOM 4176 O O . VAL B 1 205 ? 6.722 80.545 24.383 1.00 21.91 205 VAL B O 1
ATOM 4180 N N . ALA B 1 206 ? 6.886 79.662 22.376 1.00 22.11 206 ALA B N 1
ATOM 4181 C CA . ALA B 1 206 ? 7.006 78.273 22.935 1.00 21.95 206 ALA B CA 1
ATOM 4182 C C . ALA B 1 206 ? 8.147 78.163 23.936 1.00 20.70 206 ALA B C 1
ATOM 4183 O O . ALA B 1 206 ? 8.094 77.373 24.878 1.00 19.99 206 ALA B O 1
ATOM 4185 N N . LEU B 1 207 ? 9.177 78.966 23.750 1.00 19.61 207 LEU B N 1
ATOM 4186 C CA . LEU B 1 207 ? 10.346 78.909 24.614 1.00 19.75 207 LEU B CA 1
ATOM 4187 C C . LEU B 1 207 ? 10.113 79.470 25.990 1.00 19.01 207 LEU B C 1
ATOM 4188 O O . LEU B 1 207 ? 10.938 79.257 26.881 1.00 18.61 207 LEU B O 1
ATOM 4193 N N . SER B 1 208 ? 9.033 80.236 26.157 1.00 19.56 208 SER B N 1
ATOM 4194 C CA . SER B 1 208 ? 8.571 80.692 27.476 1.00 19.46 208 SER B CA 1
ATOM 4195 C C . SER B 1 208 ? 7.278 80.042 27.931 1.00 19.94 208 SER B C 1
ATOM 4196 O O . SER B 1 208 ? 6.570 80.605 28.737 1.00 19.54 208 SER B O 1
ATOM 4199 N N . SER B 1 209 ? 7.007 78.826 27.490 1.00 21.24 209 SER B N 1
ATOM 4200 C CA . SER B 1 209 ? 5.794 78.122 27.907 1.00 23.98 209 SER B CA 1
ATOM 4201 C C . SER B 1 209 ? 5.895 77.799 29.367 1.00 24.69 209 SER B C 1
ATOM 4202 O O . SER B 1 209 ? 4.882 77.441 29.968 1.00 26.63 209 SER B O 1
ATOM 4205 N N . TRP B 1 210 ? 7.106 77.930 29.939 1.00 23.22 210 TRP B N 1
ATOM 4206 C CA . TRP B 1 210 ? 7.300 77.718 31.377 1.00 22.52 210 TRP B CA 1
ATOM 4207 C C . TRP B 1 210 ? 6.661 78.829 32.193 1.00 22.65 210 TRP B C 1
ATOM 4208 O O . TRP B 1 210 ? 6.496 78.670 33.397 1.00 24.24 210 TRP B O 1
ATOM 4219 N N . LEU B 1 211 ? 6.351 79.974 31.568 1.00 21.91 211 LEU B N 1
ATOM 4220 C CA . LEU B 1 211 ? 5.752 81.088 32.256 1.00 21.70 211 LEU B CA 1
ATOM 4221 C C . LEU B 1 211 ? 4.307 81.243 31.795 1.00 23.62 211 LEU B C 1
ATOM 4222 O O . LEU B 1 211 ? 4.050 81.745 30.694 1.00 24.14 211 LEU B O 1
ATOM 4227 N N . SER B 1 212 ? 3.351 80.884 32.653 1.00 22.37 212 SER B N 1
ATOM 4228 C CA . SER B 1 212 ? 1.950 81.046 32.305 1.00 22.61 212 SER B CA 1
ATOM 4229 C C . SER B 1 212 ? 1.524 82.471 32.504 1.00 22.47 212 SER B C 1
ATOM 4230 O O . SER B 1 212 ? 2.197 83.278 33.179 1.00 20.46 212 SER B O 1
ATOM 4233 N N . GLU B 1 213 ? 0.398 82.806 31.899 1.00 23.66 213 GLU B N 1
ATOM 4234 C CA . GLU B 1 213 ? -0.167 84.153 32.033 1.00 24.84 213 GLU B CA 1
ATOM 4235 C C . GLU B 1 213 ? -0.460 84.438 33.517 1.00 24.37 213 GLU B C 1
ATOM 4236 O O . GLU B 1 213 ? -0.243 85.537 33.988 1.00 24.68 213 GLU B O 1
ATOM 4242 N N . GLU B 1 214 ? -0.912 83.437 34.256 1.00 24.58 214 GLU B N 1
ATOM 4243 C CA . GLU B 1 214 ? -1.233 83.610 35.662 1.00 25.71 214 GLU B CA 1
ATOM 4244 C C . GLU B 1 214 ? 0.026 83.949 36.467 1.00 24.01 214 GLU B C 1
ATOM 4245 O O . GLU B 1 214 ? 0.012 84.840 37.307 1.00 24.37 214 GLU B O 1
ATOM 4251 N N . GLU B 1 215 ? 1.121 83.239 36.182 1.00 22.61 215 GLU B N 1
ATOM 4252 C CA . GLU B 1 215 ? 2.428 83.442 36.845 1.00 20.91 215 GLU B CA 1
ATOM 4253 C C . GLU B 1 215 ? 2.978 84.833 36.478 1.00 20.05 215 GLU B C 1
ATOM 4254 O O . GLU B 1 215 ? 3.429 85.542 37.340 1.00 20.16 215 GLU B O 1
ATOM 4260 N N . LEU B 1 216 ? 2.875 85.227 35.216 1.00 19.55 216 LEU B N 1
ATOM 4261 C CA . LEU B 1 216 ? 3.245 86.598 34.814 1.00 19.42 216 LEU B CA 1
ATOM 4262 C C . LEU B 1 216 ? 2.426 87.644 35.547 1.00 19.63 216 LEU B C 1
ATOM 4263 O O . LEU B 1 216 ? 2.968 88.643 36.069 1.00 18.83 216 LEU B O 1
ATOM 4268 N N . ASP B 1 217 ? 1.124 87.412 35.676 1.00 20.85 217 ASP B N 1
ATOM 4269 C CA . ASP B 1 217 ? 0.286 88.370 36.394 1.00 21.81 217 ASP B CA 1
ATOM 4270 C C . ASP B 1 217 ? 0.631 88.460 37.880 1.00 22.18 217 ASP B C 1
ATOM 4271 O O . ASP B 1 217 ? 0.416 89.513 38.450 1.00 23.75 217 ASP B O 1
ATOM 4276 N N . TYR B 1 218 ? 1.096 87.382 38.499 1.00 21.43 218 TYR B N 1
ATOM 4277 C CA . TYR B 1 218 ? 1.498 87.426 39.890 1.00 22.31 218 TYR B CA 1
ATOM 4278 C C . TYR B 1 218 ? 2.648 88.482 40.097 1.00 20.80 218 TYR B C 1
ATOM 4279 O O . TYR B 1 218 ? 2.543 89.369 40.953 1.00 21.35 218 TYR B O 1
ATOM 4288 N N . TYR B 1 219 ? 3.674 88.419 39.256 1.00 19.73 219 TYR B N 1
ATOM 4289 C CA . TYR B 1 219 ? 4.746 89.413 39.243 1.00 19.04 219 TYR B CA 1
ATOM 4290 C C . TYR B 1 219 ? 4.240 90.814 38.890 1.00 19.72 219 TYR B C 1
ATOM 4291 O O . TYR B 1 219 ? 4.528 91.776 39.577 1.00 19.55 219 TYR B O 1
ATOM 4300 N N . ALA B 1 220 ? 3.482 90.927 37.809 1.00 21.08 220 ALA B N 1
ATOM 4301 C CA . ALA B 1 220 ? 2.982 92.245 37.317 1.00 22.13 220 ALA B CA 1
ATOM 4302 C C . ALA B 1 220 ? 2.159 92.975 38.353 1.00 22.55 220 ALA B C 1
ATOM 4303 O O . ALA B 1 220 ? 2.335 94.159 38.564 1.00 22.45 220 ALA B O 1
ATOM 4305 N N . ASN B 1 221 ? 1.230 92.249 38.978 1.00 24.55 221 ASN B N 1
ATOM 4306 C CA . ASN B 1 221 ? 0.348 92.839 39.970 1.00 26.10 221 ASN B CA 1
ATOM 4307 C C . ASN B 1 221 ? 1.162 93.416 41.124 1.00 25.71 221 ASN B C 1
ATOM 4308 O O . ASN B 1 221 ? 0.866 94.49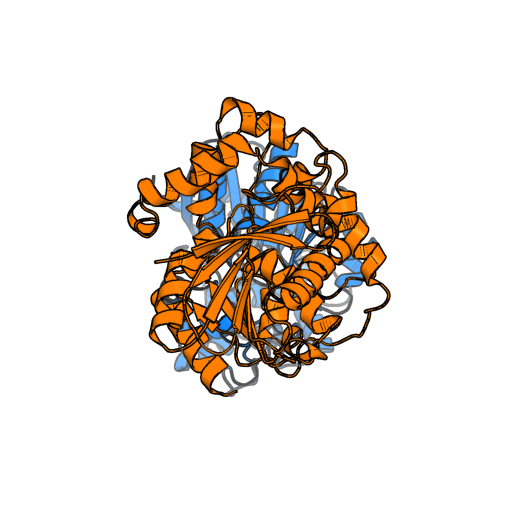6 41.655 1.00 26.62 221 ASN B O 1
ATOM 4313 N N . LYS B 1 222 ? 2.226 92.728 41.497 1.00 23.02 222 LYS B N 1
ATOM 4314 C CA . LYS B 1 222 ? 3.037 93.203 42.576 1.00 22.67 222 LYS B CA 1
ATOM 4315 C C . LYS B 1 222 ? 3.907 94.397 42.163 1.00 21.39 222 LYS B C 1
ATOM 4316 O O . LYS B 1 222 ? 3.944 95.417 42.880 1.00 21.11 222 LYS B O 1
ATOM 4322 N N . PHE B 1 223 ? 4.591 94.300 41.021 1.00 19.37 223 PHE B N 1
ATOM 4323 C CA . PHE B 1 223 ? 5.444 95.429 40.570 1.00 19.44 223 PHE B CA 1
ATOM 4324 C C . PHE B 1 223 ? 4.633 96.674 40.164 1.00 20.54 223 PHE B C 1
ATOM 4325 O O . PHE B 1 223 ? 5.141 97.808 40.220 1.00 19.42 223 PHE B O 1
ATOM 4333 N N . GLU B 1 224 ? 3.375 96.462 39.801 1.00 22.65 224 GLU B N 1
ATOM 4334 C CA . GLU B 1 224 ? 2.472 97.618 39.621 1.00 26.57 224 GLU B CA 1
ATOM 4335 C C . GLU B 1 224 ? 2.330 98.441 40.911 1.00 26.39 224 GLU B C 1
ATOM 4336 O O . GLU B 1 224 ? 2.265 99.679 40.888 1.00 26.64 224 GLU B O 1
ATOM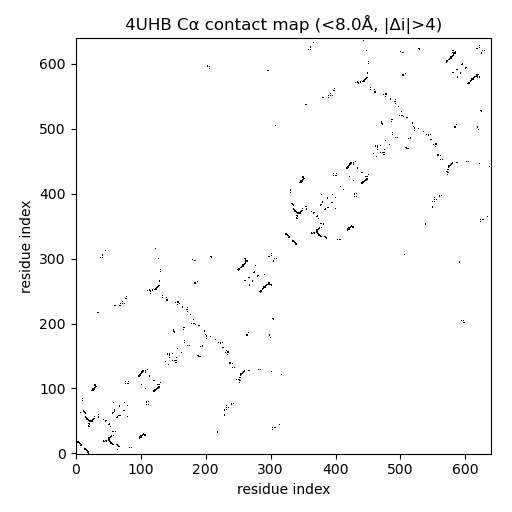 4342 N N . GLN B 1 225 ? 2.253 97.748 42.034 1.00 25.27 225 GLN B N 1
ATOM 4343 C CA . GLN B 1 225 ? 2.154 98.396 43.330 1.00 26.40 225 GLN B CA 1
ATOM 4344 C C . GLN B 1 225 ? 3.487 99.015 43.773 1.00 23.27 225 GLN B C 1
ATOM 4345 O O . GLN B 1 225 ? 3.546 100.114 44.256 1.00 23.01 225 GLN B O 1
ATOM 4351 N N . THR B 1 226 ? 4.574 98.289 43.620 1.00 20.89 226 THR B N 1
ATOM 4352 C CA . THR B 1 226 ? 5.854 98.787 44.139 1.00 18.94 226 THR B CA 1
ATOM 4353 C C . THR B 1 226 ? 6.603 99.732 43.182 1.00 18.03 226 THR B C 1
ATOM 4354 O O . THR B 1 226 ? 7.412 100.523 43.620 1.00 17.98 226 THR B O 1
ATOM 4358 N N . GLY B 1 227 ? 6.383 99.598 41.886 1.00 17.45 227 GLY B N 1
ATOM 4359 C CA . GLY B 1 227 ? 7.346 100.078 40.901 1.00 16.78 227 GLY B CA 1
ATOM 4360 C C . GLY B 1 227 ? 8.692 99.358 41.005 1.00 16.15 227 GLY B C 1
ATOM 4361 O O . GLY B 1 227 ? 8.840 98.326 41.703 1.00 15.05 227 GLY B O 1
ATOM 4362 N N . PHE B 1 228 ? 9.671 99.883 40.280 1.00 15.61 228 PHE B N 1
ATOM 4363 C CA . PHE B 1 228 ? 10.934 99.198 40.093 1.00 15.39 228 PHE B CA 1
ATOM 4364 C C . PHE B 1 228 ? 12.116 99.779 40.845 1.00 14.62 228 PHE B C 1
ATOM 4365 O O . PHE B 1 228 ? 13.215 99.212 40.760 1.00 13.79 228 PHE B O 1
ATOM 4373 N N . THR B 1 229 ? 11.896 100.886 41.564 1.00 14.43 229 THR B N 1
ATOM 4374 C CA . THR B 1 229 ? 12.979 101.608 42.180 1.00 14.15 229 THR B CA 1
ATOM 4375 C C . THR B 1 229 ? 13.734 100.735 43.172 1.00 13.62 229 THR B C 1
ATOM 4376 O O . THR B 1 229 ? 14.976 100.726 43.187 1.00 12.54 229 THR B O 1
ATOM 4380 N N . GLY B 1 230 ? 13.002 100.023 44.021 1.00 13.42 230 GLY B N 1
ATOM 4381 C CA . GLY B 1 230 ? 13.645 99.176 45.013 1.00 13.36 230 GLY B CA 1
ATOM 4382 C C . GLY B 1 230 ? 14.591 98.176 44.369 1.00 12.95 230 GLY B C 1
ATOM 4383 O O . GLY B 1 230 ? 15.800 98.023 44.726 1.00 12.28 230 GLY B O 1
ATOM 4384 N N . ALA B 1 231 ? 14.090 97.558 43.331 1.00 12.54 231 ALA B N 1
ATOM 4385 C CA . ALA B 1 231 ? 14.870 96.561 42.604 1.00 12.48 231 ALA B CA 1
ATOM 4386 C C . ALA B 1 231 ? 16.116 97.165 41.908 1.00 12.14 231 ALA B C 1
ATOM 4387 O O . ALA B 1 231 ? 17.192 96.581 41.956 1.00 11.22 231 ALA B O 1
ATOM 4389 N N . VAL B 1 232 ? 15.910 98.286 41.205 1.00 11.78 232 VAL B N 1
ATOM 4390 C CA . VAL B 1 232 ? 16.932 98.946 40.445 1.00 11.61 232 VAL B CA 1
ATOM 4391 C C . VAL B 1 232 ? 17.994 99.565 41.312 1.00 11.98 232 VAL B C 1
ATOM 4392 O O . VAL B 1 232 ? 19.185 99.601 40.949 1.00 12.01 232 VAL B O 1
ATOM 4396 N N . ASN B 1 233 ? 17.601 99.973 42.504 1.00 11.97 233 ASN B N 1
ATOM 4397 C CA . ASN B 1 233 ? 18.539 100.449 43.475 1.00 12.25 233 ASN B CA 1
ATOM 4398 C C . ASN B 1 233 ? 19.688 99.526 43.792 1.00 11.98 233 ASN B C 1
ATOM 4399 O O . ASN B 1 233 ? 20.754 100.034 44.099 1.00 12.19 233 ASN B O 1
ATOM 4404 N N . TYR B 1 234 ? 19.527 98.205 43.664 1.00 11.32 234 TYR B N 1
ATOM 4405 C CA . TYR B 1 234 ? 20.660 97.299 43.872 1.00 11.45 234 TYR B CA 1
ATOM 4406 C C . TYR B 1 234 ? 21.835 97.636 42.907 1.00 11.38 234 TYR B C 1
ATOM 4407 O O . TYR B 1 234 ? 23.026 97.655 43.312 1.00 10.90 234 TYR B O 1
ATOM 4416 N N . TYR B 1 235 ? 21.514 97.972 41.665 1.00 11.55 235 TYR B N 1
ATOM 4417 C CA . TYR B 1 235 ? 22.525 98.354 40.655 1.00 13.09 235 TYR B CA 1
ATOM 4418 C C . TYR B 1 235 ? 23.109 99.719 40.991 1.00 12.89 235 TYR B C 1
ATOM 4419 O O . TYR B 1 235 ? 24.259 100.003 40.745 1.00 13.59 235 TYR B O 1
ATOM 4428 N N . ARG B 1 236 ? 22.258 100.608 41.504 1.00 13.83 236 ARG B N 1
ATOM 4429 C CA . ARG B 1 236 ? 22.697 101.983 41.833 1.00 13.33 236 ARG B CA 1
ATOM 4430 C C . ARG B 1 236 ? 23.709 101.930 42.985 1.00 13.14 236 ARG B C 1
ATOM 4431 O O . ARG B 1 236 ? 24.480 102.868 43.176 1.00 12.97 236 ARG B O 1
ATOM 4439 N N . ALA B 1 237 ? 23.668 100.870 43.781 1.00 13.01 237 ALA B N 1
ATOM 4440 C CA . ALA B 1 237 ? 24.591 100.719 44.902 1.00 12.81 237 ALA B CA 1
ATOM 4441 C C . ALA B 1 237 ? 25.879 100.033 44.485 1.00 12.66 237 ALA B C 1
ATOM 4442 O O . ALA B 1 237 ? 26.810 99.899 45.314 1.00 12.85 237 ALA B O 1
ATOM 4444 N N . LEU B 1 238 ? 26.003 99.641 43.226 1.00 12.54 238 LEU B N 1
ATOM 4445 C CA . LEU B 1 238 ? 27.255 98.968 42.790 1.00 13.02 238 LEU B CA 1
ATOM 4446 C C . LEU B 1 238 ? 28.530 99.798 43.085 1.00 12.78 238 LEU B C 1
ATOM 4447 O O . LEU B 1 238 ? 29.492 99.245 43.576 1.00 12.38 238 LEU B O 1
ATOM 4452 N N . PRO B 1 239 ? 28.547 101.101 42.823 1.00 13.20 239 PRO B N 1
ATOM 4453 C CA . PRO B 1 239 ? 29.755 101.862 43.171 1.00 14.00 239 PRO B CA 1
ATOM 4454 C C . PRO B 1 239 ? 30.104 101.845 44.661 1.00 14.35 239 PRO B C 1
ATOM 4455 O O . PRO B 1 239 ? 31.259 101.624 45.024 1.00 13.68 239 PRO B O 1
ATOM 4459 N N . ILE B 1 240 ? 29.119 102.035 45.524 1.00 13.81 240 ILE B N 1
ATOM 4460 C CA . ILE B 1 240 ? 29.395 101.948 46.954 1.00 14.08 240 ILE B CA 1
ATOM 4461 C C . ILE B 1 240 ? 29.818 100.541 47.390 1.00 13.87 240 ILE B C 1
ATOM 4462 O O . ILE B 1 240 ? 30.674 100.398 48.230 1.00 13.72 240 ILE B O 1
ATOM 4467 N N . ASN B 1 241 ? 29.239 99.500 46.795 1.00 12.85 241 ASN B N 1
ATOM 4468 C CA . ASN B 1 241 ? 29.619 98.148 47.150 1.00 12.44 241 ASN B CA 1
ATOM 4469 C C . ASN B 1 241 ? 31.091 97.932 46.933 1.00 13.26 241 ASN B C 1
ATOM 4470 O O . ASN B 1 241 ? 31.763 97.366 47.758 1.00 12.77 241 ASN B O 1
ATOM 4475 N N . TRP B 1 242 ? 31.580 98.416 45.800 1.00 12.95 242 TRP B N 1
ATOM 4476 C CA . TRP B 1 242 ? 32.972 98.316 45.520 1.00 13.61 242 TRP B CA 1
ATOM 4477 C C . TRP B 1 242 ? 33.852 98.921 46.645 1.00 13.61 242 TRP B C 1
ATOM 4478 O O . TRP B 1 242 ? 34.890 98.367 46.988 1.00 13.38 242 TRP B O 1
ATOM 4489 N N . GLU B 1 243 ? 33.486 100.104 47.128 1.00 13.72 243 GLU B N 1
ATOM 4490 C CA . GLU B 1 243 ? 34.287 100.782 48.184 1.00 14.43 243 GLU B CA 1
ATOM 4491 C C . GLU B 1 243 ? 34.262 99.974 49.494 1.00 13.69 243 GLU B C 1
ATOM 4492 O O . GLU B 1 243 ? 35.268 99.765 50.159 1.00 13.75 243 GLU B O 1
ATOM 4498 N N . LEU B 1 244 ? 33.095 99.481 49.791 1.00 13.97 244 LEU B N 1
ATOM 4499 C CA . LEU B 1 244 ? 32.804 98.856 51.085 1.00 14.48 244 LEU B CA 1
ATOM 4500 C C . LEU B 1 244 ? 33.396 97.459 51.195 1.00 15.11 244 LEU B C 1
ATOM 4501 O O . LEU B 1 244 ? 33.577 96.949 52.317 1.00 14.61 244 LEU B O 1
ATOM 4506 N N . THR B 1 245 ? 33.692 96.850 50.064 1.00 14.38 245 THR B N 1
ATOM 4507 C CA . THR B 1 245 ? 34.236 95.467 50.069 1.00 14.68 245 THR B CA 1
ATOM 4508 C C . THR B 1 245 ? 35.748 95.358 49.984 1.00 14.25 245 THR B C 1
ATOM 4509 O O . THR B 1 245 ? 36.302 94.272 49.905 1.00 12.94 245 THR B O 1
ATOM 4513 N N . ALA B 1 246 ? 36.436 96.479 50.028 1.00 14.13 246 ALA B N 1
ATOM 4514 C CA . ALA B 1 246 ? 37.883 96.468 49.960 1.00 15.15 246 ALA B CA 1
ATOM 4515 C C . ALA B 1 246 ? 38.546 95.624 51.065 1.00 15.35 246 ALA B C 1
ATOM 4516 O O . ALA B 1 246 ? 39.635 95.115 50.847 1.00 16.54 246 ALA B O 1
ATOM 4518 N N . PRO B 1 247 ? 37.924 95.463 52.249 1.00 15.39 247 PRO B N 1
ATOM 4519 C CA . PRO B 1 247 ? 38.626 94.606 53.245 1.00 15.95 247 PRO B CA 1
ATOM 4520 C C . PRO B 1 247 ? 38.806 93.162 52.809 1.00 15.74 247 PRO B C 1
ATOM 4521 O O . PRO B 1 247 ? 39.605 92.444 53.423 1.00 17.24 247 PRO B O 1
ATOM 4525 N N . TRP B 1 248 ? 38.057 92.719 51.802 1.00 14.88 248 TRP B N 1
ATOM 4526 C CA . TRP B 1 248 ? 38.019 91.295 51.413 1.00 15.38 248 TRP B CA 1
ATOM 4527 C C . TRP B 1 248 ? 38.826 91.018 50.133 1.00 16.79 248 TRP B C 1
ATOM 4528 O O . TRP B 1 248 ? 38.654 89.999 49.465 1.00 18.74 248 TRP B O 1
ATOM 4539 N N . THR B 1 249 ? 39.727 91.919 49.804 1.00 26.41 249 THR B N 1
ATOM 4540 C CA . THR B 1 249 ? 40.718 91.661 48.788 1.00 29.35 249 THR B CA 1
ATOM 4541 C C . THR B 1 249 ? 41.593 90.468 49.196 1.00 29.90 249 THR B C 1
ATOM 4542 O O . THR B 1 249 ? 42.171 90.424 50.296 1.00 34.28 249 THR B O 1
ATOM 4546 N N . GLY B 1 250 ? 41.618 89.461 48.358 1.00 30.30 250 GLY B N 1
ATOM 4547 C CA . GLY B 1 250 ? 42.373 88.218 48.675 1.00 30.87 250 GLY B CA 1
ATOM 4548 C C . GLY B 1 250 ? 41.601 87.136 49.424 1.00 30.13 250 GLY B C 1
ATOM 4549 O O . GLY B 1 250 ? 42.168 86.116 49.777 1.00 29.17 250 GLY B O 1
ATOM 4550 N N . ALA B 1 251 ? 40.306 87.356 49.671 1.00 27.68 251 ALA B N 1
ATOM 4551 C CA . ALA B 1 251 ? 39.582 86.500 50.581 1.00 26.15 251 ALA B CA 1
ATOM 4552 C C . ALA B 1 251 ? 38.864 85.474 49.764 1.00 23.92 251 ALA B C 1
ATOM 4553 O O . ALA B 1 251 ? 38.424 85.786 48.704 1.00 24.24 251 ALA B O 1
ATOM 4555 N N . GLN B 1 252 ? 38.739 84.249 50.283 1.00 23.39 252 GLN B N 1
ATOM 4556 C CA . GLN B 1 252 ? 38.110 83.169 49.561 1.00 21.51 252 GLN B CA 1
ATOM 4557 C C . GLN B 1 252 ? 36.795 82.842 50.198 1.00 20.45 252 GLN B C 1
ATOM 4558 O O . GLN B 1 252 ? 36.645 83.030 51.394 1.00 22.51 252 GLN B O 1
ATOM 4564 N N . VAL B 1 253 ? 35.855 82.301 49.437 1.00 18.12 253 VAL B N 1
ATOM 4565 C CA . VAL B 1 253 ? 34.643 81.693 50.000 1.00 18.30 253 VAL B CA 1
ATOM 4566 C C . VAL B 1 253 ? 35.002 80.251 50.393 1.00 19.36 253 VAL B C 1
ATOM 4567 O O . VAL B 1 253 ? 35.439 79.505 49.538 1.00 20.05 253 VAL B O 1
ATOM 4571 N N . LYS B 1 254 ? 34.760 79.856 51.625 1.00 20.48 254 LYS B N 1
ATOM 4572 C CA . LYS B 1 254 ? 35.080 78.533 52.109 1.00 23.46 254 LYS B CA 1
ATOM 4573 C C . LYS B 1 254 ? 33.944 77.570 52.283 1.00 23.07 254 LYS B C 1
ATOM 4574 O O . LYS B 1 254 ? 34.147 76.474 52.840 1.00 25.61 254 LYS B O 1
ATOM 4580 N N . VAL B 1 255 ? 32.782 77.918 51.774 1.00 19.38 255 VAL B N 1
ATOM 4581 C CA . VAL B 1 255 ? 31.633 77.073 51.930 1.00 17.95 255 VAL B CA 1
ATOM 4582 C C . VAL B 1 255 ? 31.541 76.116 50.723 1.00 16.78 255 VAL B C 1
ATOM 4583 O O . VAL B 1 255 ? 31.785 76.516 49.609 1.00 15.91 255 VAL B O 1
ATOM 4587 N N . PRO B 1 256 ? 31.163 74.858 50.958 1.00 17.07 256 PRO B N 1
ATOM 4588 C CA . PRO B 1 256 ? 30.985 73.983 49.792 1.00 16.33 256 PRO B CA 1
ATOM 4589 C C . PRO B 1 256 ? 29.948 74.544 48.869 1.00 15.45 256 PRO B C 1
ATOM 4590 O O . PRO B 1 256 ? 28.858 74.986 49.326 1.00 14.48 256 PRO B O 1
ATOM 4594 N N . THR B 1 257 ? 30.262 74.561 47.574 1.00 14.96 257 THR B N 1
ATOM 4595 C CA . THR B 1 257 ? 29.420 75.275 46.591 1.00 14.28 257 THR B CA 1
ATOM 4596 C C . THR B 1 257 ? 29.162 74.480 45.307 1.00 14.40 257 THR B C 1
ATOM 4597 O O . THR B 1 257 ? 30.072 73.839 44.748 1.00 15.03 257 THR B O 1
ATOM 4601 N N . LYS B 1 258 ? 27.946 74.580 44.796 1.00 13.91 258 LYS B N 1
ATOM 4602 C CA . LYS B 1 258 ? 27.594 74.135 43.468 1.00 13.76 258 LYS B CA 1
ATOM 4603 C C . LYS B 1 258 ? 27.042 75.313 42.689 1.00 13.27 258 LYS B C 1
ATOM 4604 O O . LYS B 1 258 ? 26.223 76.077 43.231 1.00 12.14 258 LYS B O 1
ATOM 4610 N N . PHE B 1 259 ? 27.561 75.490 41.463 1.00 12.41 259 PHE B N 1
ATOM 4611 C CA . PHE B 1 259 ? 27.194 76.625 40.622 1.00 12.41 259 PHE B CA 1
ATOM 4612 C C . PHE B 1 259 ? 26.562 76.132 39.332 1.00 12.64 259 PHE B C 1
ATOM 4613 O O . PHE B 1 259 ? 27.116 75.259 38.687 1.00 13.83 259 PHE B O 1
ATOM 4621 N N . ILE B 1 260 ? 25.402 76.659 38.991 1.00 11.94 260 ILE B N 1
ATOM 4622 C CA . ILE B 1 260 ? 24.645 76.236 37.839 1.00 13.01 260 ILE B CA 1
ATOM 4623 C C . ILE B 1 260 ? 24.253 77.467 37.039 1.00 12.99 260 ILE B C 1
ATOM 4624 O O . ILE B 1 260 ? 23.869 78.472 37.625 1.00 12.49 260 ILE B O 1
ATOM 4629 N N . VAL B 1 261 ? 24.374 77.393 35.713 1.00 12.71 261 VAL B N 1
ATOM 4630 C CA . VAL B 1 261 ? 24.093 78.499 34.832 1.00 12.69 261 VAL B CA 1
ATOM 4631 C C . VAL B 1 261 ? 23.526 77.998 33.506 1.00 13.31 261 VAL B C 1
ATOM 4632 O O . VAL B 1 261 ? 23.899 76.969 33.022 1.00 14.37 261 VAL B O 1
ATOM 4636 N N . GLY B 1 262 ? 22.617 78.731 32.924 1.00 13.90 262 GLY B N 1
ATOM 4637 C CA . GLY B 1 262 ? 22.099 78.373 31.625 1.00 14.65 262 GLY B CA 1
ATOM 4638 C C . GLY B 1 262 ? 22.985 78.833 30.496 1.00 15.19 262 GLY B C 1
ATOM 4639 O O . GLY B 1 262 ? 23.608 79.903 30.567 1.00 16.08 262 GLY B O 1
ATOM 4640 N N . GLU B 1 263 ? 23.050 78.040 29.438 1.00 15.73 263 GLU B N 1
ATOM 4641 C CA . GLU B 1 263 ? 23.857 78.315 28.268 1.00 16.76 263 GLU B CA 1
ATOM 4642 C C . GLU B 1 263 ? 23.754 79.728 27.719 1.00 16.53 263 GLU B C 1
ATOM 4643 O O . GLU B 1 263 ? 24.763 80.365 27.370 1.00 17.48 263 GLU B O 1
ATOM 4649 N N . PHE B 1 264 ? 22.526 80.191 27.614 1.00 16.45 264 PHE B N 1
ATOM 4650 C CA . PHE B 1 264 ? 22.212 81.477 27.038 1.00 16.88 264 PHE B CA 1
ATOM 4651 C C . PHE B 1 264 ? 22.021 82.637 28.021 1.00 15.64 264 PHE B C 1
ATOM 4652 O O . PHE B 1 264 ? 21.656 83.738 27.604 1.00 16.05 264 PHE B O 1
ATOM 4660 N N . ASP B 1 265 ? 22.300 82.408 29.306 1.00 14.76 265 ASP B N 1
ATOM 4661 C CA . ASP B 1 265 ? 22.211 83.473 30.346 1.00 13.88 265 ASP B CA 1
ATOM 4662 C C . ASP B 1 265 ? 23.175 84.617 29.997 1.00 13.96 265 ASP B C 1
ATOM 4663 O O . ASP B 1 265 ? 24.352 84.412 29.956 1.00 13.83 265 ASP B O 1
ATOM 4668 N N . LEU B 1 266 ? 22.652 85.812 29.733 1.00 14.29 266 LEU B N 1
ATOM 4669 C CA . LEU B 1 266 ? 23.489 87.012 29.502 1.00 15.18 266 LEU B CA 1
ATOM 4670 C C . LEU B 1 266 ? 24.626 87.223 30.530 1.00 14.80 266 LEU B C 1
ATOM 4671 O O . LEU B 1 266 ? 25.710 87.691 30.184 1.00 14.23 266 LEU B O 1
ATOM 4676 N N . VAL B 1 267 ? 24.393 86.817 31.771 1.00 13.90 267 VAL B N 1
ATOM 4677 C CA . VAL B 1 267 ? 25.432 86.983 32.801 1.00 14.06 267 VAL B CA 1
ATOM 4678 C C . VAL B 1 267 ? 26.678 86.135 32.485 1.00 14.29 267 VAL B C 1
ATOM 4679 O O . VAL B 1 267 ? 27.847 86.532 32.720 1.00 14.73 267 VAL B O 1
ATOM 4683 N N . TYR B 1 268 ? 26.409 84.995 31.877 1.00 14.85 268 TYR B N 1
ATOM 4684 C CA . TYR B 1 268 ? 27.430 84.016 31.495 1.00 15.42 268 TYR B CA 1
ATOM 4685 C C . TYR B 1 268 ? 28.252 84.474 30.292 1.00 16.63 268 TYR B C 1
ATOM 4686 O O . TYR B 1 268 ? 29.346 83.926 30.022 1.00 18.77 268 TYR B O 1
ATOM 4695 N N . HIS B 1 269 ? 27.769 85.494 29.597 1.00 16.66 269 HIS B N 1
ATOM 4696 C CA . HIS B 1 269 ? 28.459 86.064 28.436 1.00 17.80 269 HIS B CA 1
ATOM 4697 C C . HIS B 1 269 ? 29.060 87.435 28.728 1.00 17.96 269 HIS B C 1
ATOM 4698 O O . HIS B 1 269 ? 29.474 88.131 27.814 1.00 18.08 269 HIS B O 1
ATOM 4705 N N . ILE B 1 270 ? 29.105 87.841 30.003 1.00 16.85 270 ILE B N 1
ATOM 4706 C CA . ILE B 1 270 ? 29.849 89.040 30.375 1.00 18.28 270 ILE B CA 1
ATOM 4707 C C . ILE B 1 270 ? 31.347 88.797 30.003 1.00 19.02 270 ILE B C 1
ATOM 4708 O O . ILE B 1 270 ? 31.870 87.703 30.179 1.00 17.70 270 ILE B O 1
ATOM 4713 N N . PRO B 1 271 ? 32.030 89.804 29.436 1.00 20.99 271 PRO B N 1
ATOM 4714 C CA . PRO B 1 271 ? 33.402 89.557 29.065 1.00 21.92 271 PRO B CA 1
ATOM 4715 C C . PRO B 1 271 ? 34.210 89.065 30.246 1.00 20.25 271 PRO B C 1
ATOM 4716 O O . PRO B 1 271 ? 34.136 89.648 31.312 1.00 19.23 271 PRO B O 1
ATOM 4720 N N . GLY B 1 272 ? 34.959 88.003 30.026 1.00 19.79 272 GLY B N 1
ATOM 4721 C CA . GLY B 1 272 ? 35.764 87.400 31.064 1.00 19.37 272 GLY B CA 1
ATOM 4722 C C . GLY B 1 272 ? 35.111 86.321 31.861 1.00 18.18 272 GLY B C 1
ATOM 4723 O O . GLY B 1 272 ? 35.804 85.525 32.481 1.00 18.18 272 GLY B O 1
ATOM 4724 N N . ALA B 1 273 ? 33.771 86.242 31.849 1.00 16.98 273 ALA B N 1
ATOM 4725 C CA . ALA B 1 273 ? 33.082 85.317 32.725 1.00 15.70 273 ALA B CA 1
ATOM 4726 C C . ALA B 1 273 ? 33.409 83.850 32.441 1.00 16.00 273 ALA B C 1
ATOM 4727 O O . ALA B 1 273 ? 33.727 83.086 33.333 1.00 16.11 273 ALA B O 1
ATOM 4729 N N . LYS B 1 274 ? 33.328 83.463 31.184 1.00 16.99 274 LYS B N 1
ATOM 4730 C CA . LYS B 1 274 ? 33.600 82.101 30.820 1.00 17.82 274 LYS B CA 1
ATOM 4731 C C . LYS B 1 274 ? 35.033 81.737 31.146 1.00 18.11 274 LYS B C 1
ATOM 4732 O O . LYS B 1 274 ? 35.280 80.679 31.714 1.00 17.24 274 LYS B O 1
ATOM 4738 N N . GLU B 1 275 ? 35.969 82.624 30.820 1.00 18.73 275 GLU B N 1
ATOM 4739 C CA . GLU B 1 275 ? 37.403 82.388 31.161 1.00 19.88 275 GLU B CA 1
ATOM 4740 C C . GLU B 1 275 ? 37.557 82.126 32.706 1.00 18.86 275 GLU B C 1
ATOM 4741 O O . GLU B 1 275 ? 38.200 81.158 33.160 1.00 19.04 275 GLU B O 1
ATOM 4747 N N . TYR B 1 276 ? 36.957 82.977 33.495 1.00 18.11 276 TYR B N 1
ATOM 4748 C CA . TYR B 1 276 ? 37.023 82.901 34.938 1.00 18.27 276 TYR B CA 1
ATOM 4749 C C . TYR B 1 276 ? 36.416 81.573 35.451 1.00 18.21 276 TYR B C 1
ATOM 4750 O O . TYR B 1 276 ? 36.992 80.832 36.250 1.00 19.07 276 TYR B O 1
ATOM 4759 N N . ILE B 1 277 ? 35.246 81.263 34.953 1.00 17.38 277 ILE B N 1
ATOM 4760 C CA . ILE B 1 277 ? 34.471 80.137 35.444 1.00 16.91 277 ILE B CA 1
ATOM 4761 C C . ILE B 1 277 ? 35.209 78.841 35.084 1.00 18.28 277 ILE B C 1
ATOM 4762 O O . ILE B 1 277 ? 35.249 77.925 35.889 1.00 19.19 277 ILE B O 1
ATOM 4767 N N . HIS B 1 278 ? 35.759 78.750 33.855 1.00 18.88 278 HIS B N 1
ATOM 4768 C CA . HIS B 1 278 ? 36.223 77.461 33.313 1.00 19.78 278 HIS B CA 1
ATOM 4769 C C . HIS B 1 278 ? 37.721 77.266 33.317 1.00 21.98 278 HIS B C 1
ATOM 4770 O O . HIS B 1 278 ? 38.186 76.143 33.123 1.00 24.68 278 HIS B O 1
ATOM 4777 N N . ASN B 1 279 ? 38.509 78.321 33.496 1.00 22.31 279 ASN B N 1
ATOM 4778 C CA . ASN B 1 279 ? 39.964 78.163 33.373 1.00 24.35 279 ASN B CA 1
ATOM 4779 C C . ASN B 1 279 ? 40.718 78.332 34.708 1.00 24.46 279 ASN B C 1
ATOM 4780 O O . ASN B 1 279 ? 41.909 78.516 34.706 1.00 24.60 279 ASN B O 1
ATOM 4785 N N . GLY B 1 280 ? 40.009 78.270 35.843 1.00 24.20 280 GLY B N 1
ATOM 4786 C CA . GLY B 1 280 ? 40.654 78.196 37.168 1.00 23.82 280 GLY B CA 1
ATOM 4787 C C . GLY B 1 280 ? 40.414 79.341 38.123 1.00 23.68 280 GLY B C 1
ATOM 4788 O O . GLY B 1 280 ? 40.502 79.144 39.339 1.00 24.35 280 GLY B O 1
ATOM 4789 N N . GLY B 1 281 ? 40.142 80.538 37.613 1.00 22.58 281 GLY B N 1
ATOM 4790 C CA . GLY B 1 281 ? 39.903 81.681 38.479 1.00 22.47 281 GLY B CA 1
ATOM 4791 C C . GLY B 1 281 ? 38.843 81.431 39.547 1.00 21.48 281 GLY B C 1
ATOM 4792 O O . GLY B 1 281 ? 39.030 81.722 40.721 1.00 21.69 281 GLY B O 1
ATOM 4793 N N . PHE B 1 282 ? 37.715 80.875 39.122 1.00 20.39 282 PHE B N 1
ATOM 4794 C CA . PHE B 1 282 ? 36.562 80.665 39.992 1.00 18.72 282 PHE B CA 1
ATOM 4795 C C . PHE B 1 282 ? 36.901 79.720 41.123 1.00 19.08 282 PHE B C 1
ATOM 4796 O O . PHE B 1 282 ? 36.637 80.002 42.312 1.00 17.66 282 PHE B O 1
ATOM 4804 N N . LYS B 1 283 ? 37.517 78.607 40.740 1.00 20.19 283 LYS B N 1
ATOM 4805 C CA . LYS B 1 283 ? 37.977 77.617 41.701 1.00 22.54 283 LYS B CA 1
ATOM 4806 C C . LYS B 1 283 ? 39.045 78.161 42.668 1.00 23.55 283 LYS B C 1
ATOM 4807 O O . LYS B 1 283 ? 39.066 77.738 43.819 1.00 23.34 283 LYS B O 1
ATOM 4813 N N . LYS B 1 284 ? 39.878 79.115 42.245 1.00 24.48 284 LYS B N 1
ATOM 4814 C CA . LYS B 1 284 ? 40.792 79.793 43.195 1.00 27.06 284 LYS B CA 1
ATOM 4815 C C . LYS B 1 284 ? 40.060 80.581 44.290 1.00 24.53 284 LYS B C 1
ATOM 4816 O O . LYS B 1 284 ? 40.463 80.591 45.427 1.00 24.78 284 LYS B O 1
ATOM 4822 N N . ASP B 1 285 ? 39.011 81.277 43.911 1.00 22.61 285 ASP B N 1
ATOM 4823 C CA . ASP B 1 285 ? 38.251 82.079 44.868 1.00 21.23 285 ASP B CA 1
ATOM 4824 C C . ASP B 1 285 ? 37.287 81.267 45.718 1.00 19.87 285 ASP B C 1
ATOM 4825 O O . ASP B 1 285 ? 36.899 81.679 46.806 1.00 19.84 285 ASP B O 1
ATOM 4830 N N . VAL B 1 286 ? 36.909 80.096 45.205 1.00 18.47 286 VAL B N 1
ATOM 4831 C CA . VAL B 1 286 ? 35.875 79.245 45.842 1.00 17.31 286 VAL B CA 1
ATOM 4832 C C . VAL B 1 286 ? 36.410 77.826 45.855 1.00 17.91 286 VAL B C 1
ATOM 4833 O O . VAL B 1 286 ? 36.061 77.018 44.999 1.00 17.21 286 VAL B O 1
ATOM 4837 N N . PRO B 1 287 ? 37.297 77.518 46.834 1.00 19.94 287 PRO B N 1
ATOM 4838 C CA . PRO B 1 287 ? 38.069 76.308 46.773 1.00 20.70 287 PRO B CA 1
ATOM 4839 C C . PRO B 1 287 ? 37.269 75.021 46.934 1.00 21.14 287 PRO B C 1
ATOM 4840 O O . PRO B 1 287 ? 37.725 73.944 46.490 1.00 21.11 287 PRO B O 1
ATOM 4844 N N . LEU B 1 288 ? 36.089 75.105 47.538 1.00 20.78 288 LEU B N 1
ATOM 4845 C CA . LEU B 1 288 ? 35.223 73.908 47.633 1.00 20.65 288 LEU B CA 1
ATOM 4846 C C . LEU B 1 288 ? 34.101 73.933 46.567 1.00 19.29 288 LEU B C 1
ATOM 4847 O O . LEU B 1 288 ? 33.029 73.359 46.782 1.00 18.86 288 LEU B O 1
ATOM 4852 N N . LEU B 1 289 ? 34.360 74.596 45.432 1.00 18.87 289 LEU B N 1
ATOM 4853 C CA . LEU B 1 289 ? 33.449 74.591 44.289 1.00 18.35 289 LEU B CA 1
ATOM 4854 C C . LEU B 1 289 ? 33.431 73.231 43.631 1.00 19.92 289 LEU B C 1
ATOM 4855 O O . LEU B 1 289 ? 34.469 72.719 43.260 1.00 18.98 289 LEU B O 1
ATOM 4860 N N . GLU B 1 290 ? 32.254 72.663 43.474 1.00 21.50 290 GLU B N 1
ATOM 4861 C CA . GLU B 1 290 ? 32.057 71.412 42.726 1.00 26.31 290 GLU B CA 1
ATOM 4862 C C . GLU B 1 290 ? 32.083 71.711 41.261 1.00 26.62 290 GLU B C 1
ATOM 4863 O O . GLU B 1 290 ? 32.118 72.873 40.871 1.00 24.09 290 GLU B O 1
ATOM 4869 N N . GLU B 1 291 ? 32.109 70.674 40.425 1.00 27.21 291 GLU B N 1
ATOM 4870 C CA . GLU B 1 291 ? 32.071 70.930 38.992 1.00 26.59 291 GLU B CA 1
ATOM 4871 C C . GLU B 1 291 ? 30.864 71.822 38.621 1.00 23.76 291 GLU B C 1
ATOM 4872 O O . GLU B 1 291 ? 29.740 71.586 39.001 1.00 21.11 291 GLU B O 1
ATOM 4878 N N . VAL B 1 292 ? 31.158 72.822 37.819 1.00 21.64 292 VAL B N 1
ATOM 4879 C CA . VAL B 1 292 ? 30.189 73.743 37.339 1.00 19.25 292 VAL B CA 1
ATOM 4880 C C . VAL B 1 292 ? 29.198 73.019 36.400 1.00 18.39 292 VAL B C 1
ATOM 4881 O O . VAL B 1 292 ? 29.597 72.219 35.556 1.00 18.45 292 VAL B O 1
ATOM 4885 N N . VAL B 1 293 ? 27.917 73.356 36.540 1.00 17.00 293 VAL B N 1
ATOM 4886 C CA . VAL B 1 293 ? 26.869 72.823 35.720 1.00 16.64 293 VAL B CA 1
ATOM 4887 C C . VAL B 1 293 ? 26.358 73.876 34.778 1.00 15.75 293 VAL B C 1
ATOM 4888 O O . VAL B 1 293 ? 25.949 74.944 35.194 1.00 15.22 293 VAL B O 1
ATOM 4892 N N . VAL B 1 294 ? 26.367 73.562 33.519 1.00 16.07 294 VAL B N 1
ATOM 4893 C CA . VAL B 1 294 ? 25.831 74.436 32.453 1.00 16.60 294 VAL B CA 1
ATOM 4894 C C . VAL B 1 294 ? 24.624 73.726 31.862 1.00 16.95 294 VAL B C 1
ATOM 4895 O O . VAL B 1 294 ? 24.763 72.642 31.355 1.00 18.65 294 VAL B O 1
ATOM 4899 N N . LEU B 1 295 ? 23.455 74.341 31.932 1.00 16.15 295 LEU B N 1
ATOM 4900 C CA . LEU B 1 295 ? 22.262 73.738 31.404 1.00 17.26 295 LEU B CA 1
ATOM 4901 C C . LEU B 1 295 ? 22.118 74.107 29.928 1.00 18.43 295 LEU B C 1
ATOM 4902 O O . LEU B 1 295 ? 21.860 75.266 29.591 1.00 18.55 295 LEU B O 1
ATOM 4907 N N . GLU B 1 296 ? 22.402 73.149 29.063 1.00 20.07 296 GLU B N 1
ATOM 4908 C CA . GLU B 1 296 ? 22.237 73.278 27.626 1.00 22.14 296 GLU B CA 1
ATOM 4909 C C . GLU B 1 296 ? 20.806 73.701 27.295 1.00 21.71 296 GLU B C 1
ATOM 4910 O O . GLU B 1 296 ? 19.840 73.121 27.801 1.00 21.38 296 GLU B O 1
ATOM 4916 N N . GLY B 1 297 ? 20.691 74.702 26.436 1.00 21.39 297 GLY B N 1
ATOM 4917 C CA . GLY B 1 297 ? 19.411 75.146 25.892 1.00 21.24 297 GLY B CA 1
ATOM 4918 C C . GLY B 1 297 ? 18.647 76.082 26.835 1.00 20.06 297 GLY B C 1
ATOM 4919 O O . GLY B 1 297 ? 17.517 76.513 26.489 1.00 20.78 297 GLY B O 1
ATOM 4920 N N . ALA B 1 298 ? 19.208 76.376 28.018 1.00 18.20 298 ALA B N 1
ATOM 4921 C CA . ALA B 1 298 ? 18.547 77.268 28.993 1.00 16.48 298 ALA B CA 1
ATOM 4922 C C . ALA B 1 298 ? 19.150 78.660 29.038 1.00 15.59 298 ALA B C 1
ATOM 4923 O O . ALA B 1 298 ? 20.286 78.888 28.638 1.00 15.31 298 ALA B O 1
ATOM 4925 N N . ALA B 1 299 ? 18.345 79.616 29.476 1.00 14.69 299 ALA B N 1
ATOM 4926 C CA . ALA B 1 299 ? 18.737 81.002 29.556 1.00 14.21 299 ALA B CA 1
ATOM 4927 C C . ALA B 1 299 ? 18.832 81.437 31.036 1.00 13.57 299 ALA B C 1
ATOM 4928 O O . ALA B 1 299 ? 19.228 80.658 31.882 1.00 12.86 299 ALA B O 1
ATOM 4930 N N . HIS B 1 300 ? 18.458 82.684 31.348 1.00 13.29 300 HIS B N 1
ATOM 4931 C CA . HIS B 1 300 ? 18.775 83.206 32.696 1.00 12.83 300 HIS B CA 1
ATOM 4932 C C . HIS B 1 300 ? 17.953 82.622 33.805 1.00 12.32 300 HIS B C 1
ATOM 4933 O O . HIS B 1 300 ? 18.494 82.370 34.885 1.00 12.10 300 HIS B O 1
ATOM 4940 N N . PHE B 1 301 ? 16.656 82.401 33.574 1.00 12.58 301 PHE B N 1
ATOM 4941 C CA . PHE B 1 301 ? 15.694 82.200 34.669 1.00 12.58 301 PHE B CA 1
ATOM 4942 C C . PHE B 1 301 ? 15.495 80.727 34.970 1.00 12.97 301 PHE B C 1
ATOM 4943 O O . PHE B 1 301 ? 14.398 80.224 34.966 1.00 13.91 301 PHE B O 1
ATOM 4951 N N . VAL B 1 302 ? 16.605 80.055 35.291 1.00 12.84 302 VAL B N 1
ATOM 4952 C CA . VAL B 1 302 ? 16.690 78.596 35.289 1.00 13.16 302 VAL B CA 1
ATOM 4953 C C . VAL B 1 302 ? 15.796 77.925 36.322 1.00 13.43 302 VAL B C 1
ATOM 4954 O O . VAL B 1 302 ? 15.235 76.839 36.052 1.00 14.51 302 VAL B O 1
ATOM 4958 N N . SER B 1 303 ? 15.545 78.588 37.430 1.00 13.90 303 SER B N 1
ATOM 4959 C CA . SER B 1 303 ? 14.707 78.011 38.454 1.00 15.36 303 SER B CA 1
ATOM 4960 C C . SER B 1 303 ? 13.276 77.825 37.975 1.00 15.78 303 SER B C 1
ATOM 4961 O O . SER B 1 303 ? 12.592 76.838 38.381 1.00 15.31 303 SER B O 1
ATOM 4964 N N . GLN B 1 304 ? 12.839 78.721 37.063 1.00 15.11 304 GLN B N 1
ATOM 4965 C CA . GLN B 1 304 ? 11.490 78.640 36.531 1.00 16.39 304 GLN B CA 1
ATOM 4966 C C . GLN B 1 304 ? 11.463 77.910 35.201 1.00 16.47 304 GLN B C 1
ATOM 4967 O O . GLN B 1 304 ? 10.482 77.233 34.885 1.00 17.78 304 GLN B O 1
ATOM 4973 N N . GLU B 1 305 ? 12.521 78.099 34.397 1.00 15.48 305 GLU B N 1
ATOM 4974 C CA . GLU B 1 305 ? 12.604 77.489 33.086 1.00 15.85 305 GLU B CA 1
ATOM 4975 C C . GLU B 1 305 ? 12.844 75.967 33.146 1.00 16.00 305 GLU B C 1
ATOM 4976 O O . GLU B 1 305 ? 12.282 75.242 32.364 1.00 17.13 305 GLU B O 1
ATOM 4982 N N . ARG B 1 306 ? 13.716 75.521 34.037 1.00 15.48 306 ARG B N 1
ATOM 4983 C CA . ARG B 1 306 ? 14.166 74.127 34.163 1.00 16.14 306 ARG B CA 1
ATOM 4984 C C . ARG B 1 306 ? 13.917 73.731 35.646 1.00 16.33 306 ARG B C 1
ATOM 4985 O O . ARG B 1 306 ? 14.824 73.412 36.377 1.00 14.86 306 ARG B O 1
ATOM 4993 N N . PRO B 1 307 ? 12.665 73.828 36.086 1.00 16.77 307 PRO B N 1
ATOM 4994 C CA . PRO B 1 307 ? 12.409 73.694 37.551 1.00 17.23 307 PRO B CA 1
ATOM 4995 C C . PRO B 1 307 ? 12.866 72.358 38.144 1.00 18.41 307 PRO B C 1
ATOM 4996 O O . PRO B 1 307 ? 13.462 72.286 39.212 1.00 16.88 307 PRO B O 1
ATOM 5000 N N . HIS B 1 308 ? 12.530 71.271 37.459 1.00 20.72 308 HIS B N 1
ATOM 5001 C CA . HIS B 1 308 ? 12.828 69.931 38.030 1.00 22.72 308 HIS B CA 1
ATOM 5002 C C . HIS B 1 308 ? 14.305 69.601 37.931 1.00 21.37 308 HIS B C 1
ATOM 5003 O O . HIS B 1 308 ? 14.859 68.951 38.788 1.00 19.92 308 HIS B O 1
ATOM 5010 N N . GLU B 1 309 ? 14.952 70.125 36.906 1.00 21.07 309 GLU B N 1
ATOM 5011 C CA . GLU B 1 309 ? 16.370 69.959 36.762 1.00 21.34 309 GLU B CA 1
ATOM 5012 C C . GLU B 1 309 ? 17.112 70.721 37.866 1.00 18.43 309 GLU B C 1
ATOM 5013 O O . GLU B 1 309 ? 18.035 70.206 38.514 1.00 17.00 309 GLU B O 1
ATOM 5019 N N . ILE B 1 310 ? 16.702 71.957 38.109 1.00 17.18 310 ILE B N 1
ATOM 5020 C CA . ILE B 1 310 ? 17.283 72.766 39.195 1.00 15.98 310 ILE B CA 1
ATOM 5021 C C . ILE B 1 310 ? 16.975 72.116 40.565 1.00 15.65 310 ILE B C 1
ATOM 5022 O O . ILE B 1 310 ? 17.861 72.034 41.437 1.00 15.79 310 ILE B O 1
ATOM 5027 N N . SER B 1 311 ? 15.740 71.666 40.750 1.00 15.71 311 SER B N 1
ATOM 5028 C CA . SER B 1 311 ? 15.325 71.116 42.023 1.00 15.53 311 SER B CA 1
ATOM 5029 C C . SER B 1 311 ? 16.180 69.890 42.328 1.00 16.41 311 SER B C 1
ATOM 5030 O O . SER B 1 311 ? 16.628 69.741 43.448 1.00 15.98 311 SER B O 1
ATOM 5033 N N . LYS B 1 312 ? 16.354 69.003 41.346 1.00 16.69 312 LYS B N 1
ATOM 5034 C CA . LYS B 1 312 ? 17.102 67.783 41.559 1.00 17.77 312 LYS B CA 1
ATOM 5035 C C . LYS B 1 312 ? 18.585 68.063 41.792 1.00 16.60 312 LYS B C 1
ATOM 5036 O O . LYS B 1 312 ? 19.201 67.454 42.666 1.00 16.07 312 LYS B O 1
ATOM 5042 N N . HIS B 1 313 ? 19.142 68.998 41.029 1.00 15.41 313 HIS B N 1
ATOM 5043 C CA . HIS B 1 313 ? 20.479 69.457 41.321 1.00 15.06 313 HIS B CA 1
ATOM 5044 C C . HIS B 1 313 ? 20.638 69.963 42.792 1.00 14.51 313 HIS B C 1
ATOM 5045 O O . HIS B 1 313 ? 21.619 69.656 43.441 1.00 15.12 313 HIS B O 1
ATOM 5052 N N . ILE B 1 314 ? 19.695 70.751 43.280 1.00 13.96 314 ILE B N 1
ATOM 5053 C CA . ILE B 1 314 ? 19.719 71.190 44.644 1.00 13.67 314 ILE B CA 1
ATOM 5054 C C . ILE B 1 314 ? 19.676 69.966 45.593 1.00 14.21 314 ILE B C 1
ATOM 5055 O O . ILE B 1 314 ? 20.504 69.837 46.487 1.00 14.06 314 ILE B O 1
ATOM 5060 N N . TYR B 1 315 ? 18.702 69.081 45.417 1.00 14.20 315 TYR B N 1
ATOM 5061 C CA . TYR B 1 315 ? 18.480 67.988 46.335 1.00 15.26 315 TYR B CA 1
ATOM 5062 C C . TYR B 1 315 ? 19.722 67.067 46.418 1.00 15.70 315 TYR B C 1
ATOM 5063 O O . TYR B 1 315 ? 20.209 66.731 47.480 1.00 16.33 315 TYR B O 1
ATOM 5072 N N . ASP B 1 316 ? 20.276 66.757 45.271 1.00 16.15 316 ASP B N 1
ATOM 5073 C CA . ASP B 1 316 ? 21.423 65.838 45.206 1.00 17.02 316 ASP B CA 1
ATOM 5074 C C . ASP B 1 316 ? 22.702 66.409 45.847 1.00 17.24 316 ASP B C 1
ATOM 5075 O O . ASP B 1 316 ? 23.484 65.681 46.460 1.00 17.10 316 ASP B O 1
ATOM 5080 N N . PHE B 1 317 ? 22.886 67.725 45.733 1.00 16.61 317 PHE B N 1
ATOM 5081 C CA . PHE B 1 317 ? 24.005 68.383 46.385 1.00 17.18 317 PHE B CA 1
ATOM 5082 C C . PHE B 1 317 ? 23.815 68.436 47.912 1.00 17.71 317 PHE B C 1
ATOM 5083 O O . PHE B 1 317 ? 24.721 68.032 48.676 1.00 17.77 317 PHE B O 1
ATOM 5091 N N . ILE B 1 318 ? 22.648 68.874 48.365 1.00 18.64 318 ILE B N 1
ATOM 5092 C CA . ILE B 1 318 ? 22.464 69.052 49.818 1.00 20.08 318 ILE B CA 1
ATOM 5093 C C . ILE B 1 318 ? 22.420 67.735 50.554 1.00 21.90 318 ILE B C 1
ATOM 5094 O O . ILE B 1 318 ? 22.839 67.645 51.725 1.00 21.52 318 ILE B O 1
ATOM 5099 N N . GLN B 1 319 ? 21.990 66.693 49.861 1.00 23.61 319 GLN B N 1
ATOM 5100 C CA . GLN B 1 319 ? 22.016 65.372 50.445 1.00 27.31 319 GLN B CA 1
ATOM 5101 C C . GLN B 1 319 ? 23.447 64.923 50.856 1.00 28.05 319 GLN B C 1
ATOM 5102 O O . GLN B 1 319 ? 23.584 64.065 51.696 1.00 27.59 319 GLN B O 1
ATOM 5108 N N . LYS B 1 320 ? 24.480 65.486 50.235 1.00 26.72 320 LYS B N 1
ATOM 5109 C CA . LYS B 1 320 ? 25.881 65.169 50.570 1.00 28.10 320 LYS B CA 1
ATOM 5110 C C . LYS B 1 320 ? 26.276 65.681 51.953 1.00 28.04 320 LYS B C 1
ATOM 5111 O O . LYS B 1 320 ? 27.280 65.276 52.538 1.00 28.58 320 LYS B O 1
ATOM 5117 N N . PHE B 1 321 ? 25.472 66.570 52.478 1.00 27.55 321 PHE B N 1
ATOM 5118 C CA . PHE B 1 321 ? 25.699 67.131 53.774 1.00 29.07 321 PHE B CA 1
ATOM 5119 C C . PHE B 1 321 ? 24.567 66.735 54.691 1.00 30.96 321 PHE B C 1
ATOM 5120 O O . PHE B 1 321 ? 24.367 67.413 55.658 1.00 35.87 321 PHE B O 1
#

Solvent-accessible surface area: 25323 Å² total; per-residue (Å²): 202,180,41,101,98,94,92,22,85,6,71,76,8,63,1,8,0,0,34,20,16,120,46,69,1,0,0,0,0,1,0,14,0,0,1,13,30,2,2,23,66,0,0,65,40,0,19,132,100,44,12,31,0,0,0,1,1,3,10,13,2,6,48,10,76,56,16,56,80,141,47,26,46,84,0,0,2,66,57,2,5,25,2,2,22,24,0,5,100,52,10,7,102,142,53,152,99,4,18,1,0,0,2,12,11,0,0,30,0,0,0,29,0,1,23,40,85,51,71,27,2,80,1,0,0,0,0,1,15,20,16,47,125,62,62,107,169,63,17,80,17,96,16,15,96,85,92,49,30,115,45,4,26,4,21,24,1,38,79,81,38,64,0,38,66,24,5,76,115,49,21,5,78,54,0,0,106,39,4,1,26,16,26,60,49,42,11,19,63,1,30,147,65,108,11,24,142,43,7,74,113,30,57,130,33,8,22,64,49,19,54,102,139,25,4,44,65,0,6,102,38,4,117,140,37,31,14,29,1,1,0,0,0,16,20,1,21,41,55,13,64,112,79,16,46,99,80,98,71,34,82,0,117,4,34,0,15,0,0,0,0,58,43,0,13,14,13,61,38,85,44,4,82,102,41,8,92,116,32,26,0,102,150,11,0,38,74,11,46,162,33,29,57,13,93,11,0,4,20,8,0,1,1,22,27,38,32,10,0,2,39,30,0,54,61,1,1,74,134,56,156,227,39,102,97,82,92,21,90,1,69,78,8,71,2,11,0,0,20,35,30,155,42,58,0,0,0,0,0,1,1,14,0,1,2,11,25,2,2,23,55,0,0,85,33,0,18,145,101,42,14,41,0,0,0,0,2,3,12,15,2,8,54,9,78,60,14,66,78,140,48,26,49,84,0,0,2,65,58,2,6,25,1,2,36,21,0,5,133,48,19,7,95,146,48,131,70,3,5,1,0,0,2,11,13,0,0,25,0,0,0,24,0,1,24,42,87,52,68,52,2,61,1,0,0,0,0,1,20,20,16,43,140,57,69,100,181,59,24,91,18,95,16,13,99,79,59,15,30,102,44,4,24,4,18,15,1,40,79,92,36,63,0,39,67,25,6,78,116,51,23,5,78,54,0,0,100,36,4,1,23,10,34,60,44,12,14,16,18,1,28,131,64,108,11,23,142,45,7,76,115,30,96,125,78,84,19,97,42,20,50,100,138,26,3,44,80,0,4,93,33,4,110,129,43,31,13,28,2,1,0,0,0,18,19,0,22,46,59,12,68,109,71,16,45,97,83,96,79,33,73,0,116,4,29,0,22,0,0,0,0,45,71,1,16,14,6,38,36,17,17,4,40,33,40,10,40,87,26,24,0,102,151,16,0,39,94,13,63,155,26,29,55,5,144,29,0,4,12,9,1,1,1,24,61,23,122,70,0,0,114,47,0,56,60,1,2,98,137,102

Nearest PDB structures (foldseek):
  4uhb-assembly2_B  TM=1.003E+00  e=2.659E-78  Solanum tuberosum
  2cjp-assembly2_B  TM=1.002E+00  e=1.861E-76  Solanum tuberosum
  3cxu-assembly2_B  TM=1.003E+00  e=8.018E-76  Solanum tuberosum
  4y9s-assembly2_B  TM=1.002E+00  e=7.503E-76  Solanum tuberosum
  4ufo-assembly2_B  TM=1.002E+00  e=1.699E-74  Solanum tuberosum

Foldseek 3Di:
DDWDWDWDDFLQKTKIKTKAAAAAEEEEAEAPPDFLCLQVLLRVLVRVVHYMYMYIGFWLFFPMDGQDLVDLLCLALVNRLRRVVRVCCGPVVPAQEGAYEYAHVRLQNVLVNLQVCVSHHQAYEYEAAFDDAFDPPAFPLVVVCVVPNCQFPLNQLADPPQVLVLCVVVAQLNVQVLVVQAQALAGQGDPHPCRRVVGDGDPPVLVPLADPVNSVVSRVRCNVSPCSRNSSNSNNRRVNSVVCVVCNQPARAHQYEYEYEPRENSCVDPPNVCCLPVCVRCSRYVNYDPYHYHYPDYRSCCRSVVVVVSVVVVVVVVVSD/DWDWDFDDFLQKGKIKIKAAAAFEEEEFEAPPDFLCLLVLLRVLVRVVHYMYMYIGFWLFFPMDGFDLVDLLCLALVNRLSRVVRVCCGPVVPDQEGAYEYAHVRLQNVQVNLQVCVRHHQEYEYEAAFHDAQDPPDFPLVVCCVPPNCQFPLNQLADPPQVLVLCVVVAQLNVQVLVVQAQALATQGHPRPCRRVVGDGDPVVLVPLQDPVNSVVSRVRCNVSPCSRNSSNSNCRRVNSVVCVVCNVTAREHQYEYEYEPRENSCVDPPNVCCLPVCVRCSRYVNYDDYHYHYPDYRSCCSSVVVVVSVVVVVVVVVD

InterPro domains:
  IPR000073 Alpha/beta hydrolase fold-1 [PF00561] (25-130)
  IPR000639 Epoxide hydrolase-like [PR00412] (31-49)
  IPR000639 Epoxide hydrolase-like [PR00412] (51-66)
  IPR000639 Epoxide hydrolase-like [PR00412] (101-114)
  IPR000639 Epoxide hydrolase-like [PR00412] (115-128)
  IPR000639 Epoxide hydrolase-like [PR00412] (255-271)
  IPR000639 Epoxide hydrolase-like [PR00412] (295-317)
  IPR029058 Alpha/Beta hydrolase fold [G3DSA:3.40.50.1820] (1-321)
  IPR029058 Alpha/Beta hydrolase fold [SSF53474] (2-320)

B-factor: mean 19.07, std 7.84, range [8.42, 72.87]

CATH classification: 3.40.50.1820

Secondary structure (DSSP, 8-state):
-PPEEEEEEETTEEEEEEEE--SSEEEEE--TT--GGGGHHHHHHHHTTT-EEEEEPPTTSTT-B---TT-GGGGSHHHHHHHHHHHHHHH-TT-SSEEEEEETHHHHHHHHHHHH-GGGEEEEEEES----PPPTT--HHHHHHHHH-TTBHHHHTSSTTHHHHHHTTT-HHHHHHHHHT---SSPPB--TT-TTTTSPPPPGGGGTTS-HHHHHHHHHHHHHH-SHHHHHHHHTHHHHHHHTGGGTT----S-EEEEEETT-GGGGSTTHHHHHHSSHHHHHSTTBPPPEEETT--S-HHHHSHHHHHHHHHHHHGGG-/--EEEEEEETTEEEEEEEE-SSSEEEEE--TT--GGGGHHHHHHHHHTT-EEEEEPPTTSTT-B-S-TT-GGGGSHHHHHHHHHHHHHHH-TT-S-EEEEEETHHHHHHHHHHHH-GGGEEEEEEES----PPPTT--HHHHHHHHH-TTBHHHHTSSTTHHHHHHTTT-HHHHHHHHHT---SSPPB--TT-TTTTSPPPPGGGGTTS-HHHHHHHHHHHHHH-SHHHHHHHHTHHHHHHHTGGGTT----S-EEEEEETT-GGGGSTTHHHHHHSSHHHHHSTTBPPPEEETT--S-HHHHSHHHHHHHHHHHHTT-

Organism: Solanum tuberosum (NCBI:txid4113)

Radius of gyration: 27.57 Å; Cα contacts (8 Å, |Δi|>4): 1225; chains: 2; bounding box: 68×48×80 Å

=== Feature glossary ===
Key to the feature types in this record:

pLDDT. pLDDT is the predicted lDDT-Cα score: AlphaFold's confidence that the local environment of each residue (all inter-atomic distances within 15 Å) is correctly placed. It is a per-residue number between 0 and 100, with higher meaning more reliable.

Radius of gyration, Cα contacts, bounding box. The geometric summary reports three shape descriptors. Rg (radius of gyration) measures how spread out the Cα atoms are about their centre of mass; compact globular proteins have small Rg, elongated or unfolded ones large. Cα contacts (<8 Å, |i−j|>4) count long-range residue pairs in spatial proximity — high for tightly packed folds, near zero for rods or random coil. The bounding-box extents give the protein's footprint along x, y, z in Å.

Backbone torsions (φ/ψ). Backbone dihedral angles. Every residue except chain termini has a φ (preceding-C → N → Cα → C) and a ψ (N → Cα → C → next-N). They are reported in degrees following the IUPAC sign convention. Secondary structure is essentially a statement about which (φ, ψ) basin each residue occupies.

Contact-map, Ramachandran, and PAE plots. Plot images: a contact map (which residues are close in 3D, as an N×N binary image), a Ramachandran scatter (backbone torsion angles, revealing secondary-structure composition at a glance), and — for AlphaFold structures — a PAE heatmap (pairwise prediction confidence).

Predicted aligned error. Predicted Aligned Error (PAE) is an AlphaFold confidence matrix: entry (i, j) is the expected error in the position of residue j, in ångströms, when the prediction is superimposed on the true structure at residue i. Low PAE within a block of residues means that block is internally rigid and well-predicted; high PAE between two blocks means their relative placement is uncertain even if each block individually is confident.

Secondary structure (3-state, P-SEA). Three-state secondary structure (P-SEA) collapses the eight DSSP classes into helix (a), strand (b), and coil (c). P-SEA assigns these from Cα geometry alone — distances and angles — without requiring backbone oxygens, so it works on any Cα trace.

Solvent-accessible surface area. Solvent-accessible surface area (SASA) is the area in Å² traced out by the centre of a 1.4 Å probe sphere (a water molecule) rolled over the protein's van der Waals surface (Shrake–Rupley / Lee–Richards construction). Buried residues have near-zero SASA; fully exposed residues can exceed 200 Å². The total SASA scales roughly with the number of surface residues.

Foldseek 3Di. The Foldseek 3Di string encodes local tertiary geometry as a 20-letter alphabet — one character per residue — derived from the relative positions of nearby Cα atoms. Unlike the amino-acid sequence, 3Di is a direct function of the 3D structure, so two proteins with the same fold have similar 3Di strings even at low sequence identity.

B-factor. For experimental (PDB) structures, the B-factor (temperature factor) quantifies the positional spread of each atom in the crystal — a combination of thermal vibration and static disorder — in units of Å². High B-factors mark flexible loops or poorly resolved regions; low B-factors mark the rigid, well-ordered core.

mmCIF coordinates. The mmCIF block holds the 3D Cartesian coordinates of each backbone atom (N, Cα, C, O) in ångströms. mmCIF is the PDB's canonical archive format — a tagged-loop text representation of the atomic model.

InterPro / GO / CATH / organism. Functional annotations link the protein to curated databases. InterPro entries identify conserved domains and families by matching the sequence against member-database signatures (Pfam, PROSITE, CDD, …). Gene Ontology (GO) terms describe molecular function, biological process, and cellular component in a controlled vocabulary. CATH places the structure in a hierarchical fold classification (Class/Architecture/Topology/Homologous-superfamily). The organism is the source species.

Rendered structure images. Structure images are PyMOL renders from six orthogonal camera directions. Cartoon representation draws helices as coils and strands as arrows; sticks shows the backbone as bonds; surface shows the solvent-excluded envelope. Rainbow coloring maps sequence position to hue (blue→red, N→C); chain coloring assigns a distinct color per polypeptide.

Sequence. This is the polypeptide sequence — one letter per residue, N-terminus first. Length ranges from a few dozen residues for small domains to over a thousand for large multi-domain proteins.

Secondary structure (8-state, DSSP). The SS8 string is DSSP's per-residue secondary-structure call. α-helix (H) means an i→i+4 H-bond ladder; β-strand (E) means the residue participates in a β-sheet; 3₁₀ (G) and π (I) are tighter and wider helices; T/S are turns/bends; '-' is loop.

Nearest PDB structures. Structural nearest neighbors (via Foldseek easy-search vs the PDB). Reported per hit: target PDB id, E-value, and alignment TM-score. A TM-score above ~0.5 is the conventional threshold for 'same fold'.